Protein AF-A0A2A4YBW4-F1 (afdb_monomer)

Sequence (424 aa):
MNLSSEDSLRLNVLLKQELLAVRIDESKMTVLALTTKGEACVVLNPNCRDEAYLKQVRELFSTHVIGSPGGYPVYLKRWTRMGQARENDSLLSLLKLGEPEAVVAVVHTPDLTPELASLAWWAMPEAESARCMLASPEVVVSEIGRELAAFLIEYLPFETEPVAIFDTVRLVLQPGLVSEVVRQKLWQRAARKGSIYVGFLQAIPDGLPELVAAHSKHEAVTAVLSGLLGSDGQNDLQQGLLQDFRQDFRQDNALARLLCRVTSPSGQTFLKTVTNAMEKLADESAAVALFDVIGNYFHVASPVGHPGAIQAGRNSETAVTFSQVYVETLAKKSLLTVDQSPSELAQVLGLLVQQTPYSKTPETSEVINLDLQAMLKACVALSFASESLLDSFFAHSDAVGPLMRRKMKPWIEPMLAQINVLQS

Radius of gyration: 28.49 Å; Cα contacts (8 Å, |Δi|>4): 562; chains: 1; bounding box: 66×59×84 Å

Foldseek 3Di:
DAFDPVVVVVLVVVLVFAFQAWAAPLVQCKIWTQGPVGIDIDRGDDPDDSVVNVQNSLQVQQCSLVVDDPGPDVVVVVCVVVVPDPDVSVLSSLRSRNDLVSLVVQLQDQPRALSSLVSSCVRPVDLVSLLSNLVHPNNCVDPNVLVSLVVLLVCLVVDDDLVSNLSSLLSCLPPPNDDPVSLVVLLVCCLVALSSLLSCLNRPLLNHPDFDAFAPCLVVLCVLLVQQAPPVNPPVVDDDDDDDDDPDPNHHQVVSVLLNSCRHRSNLVSLVSLVSSLLWFFFLVSQQSSLVSLLVSLQLLEPPPDPQRLVLLQALVSLLVCLLCVLVVLLVVLVPDDDDDDRSSNVSSVSLVVVQDPDPDNPVSPVVSVLVSLLSSLSSSSNSRHSNNCCVVVVPDRDGTPVSSVSCCRRVVSNNVSSVSSRD

Secondary structure (DSSP, 8-state):
----HHHHHHHHHHTTS-EEEEEEETTTTEEEEEETTEEEEEE---SS-HHHHHHHHHHHHHHHHH--TT-SSHHHHHHHHH-----HHHHHHHHTS--HHHHHHHHT-TT--HHHHHHHHHH---HHHHHHHTTS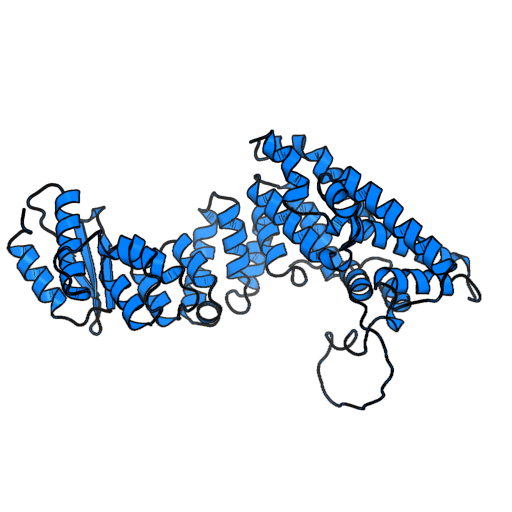HHHHTSHHHHHHHHHHHHHTTT---HHHHHHHHHHHTSTTTS-HHHHHHHHHHHTT-HHHHHHHHHH-TTS-SSPPPPPTTHHHHHHHHGGGS-TTTTGGGS---------------HHHHHHHHHHSHHHHHHHHHHHHHHTT--SHHHHHHHHHHHHHHHGGG--TT-TTHHHHTT-HHHHHHHHHHHHHHHHHHHTT---S---HHHHHHHHHHHTSSSSS-HHHHHHHHHHHHHHHHHHHHHTT-SHHHHHHHHTT----HHHHHHHSHHHHHHHHHHHHHHH-

Solvent-accessible surface area (backbone atoms only — not comparable to full-atom values): 23155 Å² total; per-residue (Å²): 138,76,75,33,75,68,48,50,51,53,52,54,59,55,69,73,49,65,74,57,24,25,27,59,43,74,91,74,38,29,42,37,33,38,33,90,90,46,81,44,80,44,79,59,66,72,84,59,60,61,72,68,42,52,50,52,54,36,29,51,34,34,32,70,73,70,67,46,95,72,38,68,68,57,55,66,62,44,50,79,70,60,75,70,64,96,43,69,72,55,50,46,51,35,32,44,31,43,42,69,71,38,37,54,56,44,46,68,38,88,86,44,45,46,70,58,48,47,46,40,39,72,49,49,83,41,70,68,51,40,54,45,36,48,70,25,71,59,16,38,77,34,71,58,25,33,51,40,33,51,50,47,62,71,46,50,84,76,58,80,53,52,59,62,45,16,51,47,43,26,53,35,60,41,82,86,37,57,54,70,70,55,53,53,55,54,54,67,49,23,85,82,38,22,34,42,41,43,7,43,50,68,54,34,46,69,68,57,80,83,70,36,74,49,36,96,56,30,69,60,53,42,60,74,38,48,78,34,44,20,93,67,73,72,49,86,82,58,87,84,89,83,88,78,97,68,95,68,92,51,55,66,31,64,46,52,50,48,56,45,43,43,21,29,29,38,28,35,30,36,52,53,44,50,54,57,23,67,80,34,43,53,38,65,65,42,44,34,56,42,26,36,45,46,7,64,74,26,42,77,46,41,65,81,91,44,84,65,44,70,66,16,28,45,34,36,60,45,18,45,54,46,20,50,55,52,52,52,52,44,49,57,44,52,74,74,61,92,77,74,90,63,54,57,66,45,49,56,44,37,52,52,57,72,59,68,74,94,60,98,58,62,71,64,52,54,53,52,44,55,50,52,52,51,40,50,27,25,38,30,24,41,22,39,32,29,50,62,30,44,43,74,55,57,77,76,47,88,59,47,32,75,62,26,53,65,69,42,39,74,49,48,51,52,50,50,53,32,50,47,58,59,69,108

Mean predicted aligned error: 8.32 Å

pLDDT: mean 86.8, std 16.56, range [31.89, 98.69]

Structure (mmCIF, N/CA/C/O backbone):
data_AF-A0A2A4YBW4-F1
#
_entry.id   AF-A0A2A4YBW4-F1
#
loop_
_atom_site.group_PDB
_atom_site.id
_atom_site.type_symbol
_atom_site.label_atom_id
_atom_site.label_alt_id
_atom_site.label_comp_id
_atom_site.label_asym_id
_atom_site.label_entity_id
_atom_site.label_seq_id
_atom_site.pdbx_PDB_ins_code
_atom_site.Cartn_x
_atom_site.Cartn_y
_atom_site.Cartn_z
_atom_site.occupancy
_atom_site.B_iso_or_equiv
_atom_site.auth_seq_id
_atom_site.auth_comp_id
_atom_site.auth_asym_id
_atom_site.auth_atom_id
_atom_site.pdbx_PDB_model_num
ATOM 1 N N . MET A 1 1 ? -15.850 16.151 41.720 1.00 59.31 1 MET A N 1
ATOM 2 C CA . MET A 1 1 ? -17.249 15.681 41.836 1.00 59.31 1 MET A CA 1
ATOM 3 C C . MET A 1 1 ? -17.211 14.172 41.715 1.00 59.31 1 MET A C 1
ATOM 5 O O . MET A 1 1 ? -16.222 13.684 41.187 1.00 59.31 1 MET A O 1
ATOM 9 N N . ASN A 1 2 ? -18.202 13.469 42.255 1.00 82.19 2 ASN A N 1
ATOM 10 C CA . ASN A 1 2 ? -18.274 12.011 42.177 1.00 82.19 2 ASN A CA 1
ATOM 11 C C . ASN A 1 2 ? -19.360 11.616 41.172 1.00 82.19 2 ASN A C 1
ATOM 13 O O . ASN A 1 2 ? -20.336 12.357 41.008 1.00 82.19 2 ASN A O 1
ATOM 17 N N . LEU A 1 3 ? -19.212 10.432 40.575 1.00 92.31 3 LEU A N 1
ATOM 18 C CA . LEU A 1 3 ? -20.250 9.788 39.769 1.00 92.31 3 LEU A CA 1
ATOM 19 C C . LEU A 1 3 ? -21.581 9.726 40.538 1.00 92.31 3 LEU A C 1
ATOM 21 O O . LEU A 1 3 ? -21.593 9.732 41.776 1.00 92.31 3 LEU A O 1
ATOM 25 N N . SER A 1 4 ? -22.704 9.662 39.818 1.00 94.44 4 SER A N 1
ATOM 26 C CA . SER A 1 4 ? -24.010 9.454 40.450 1.00 94.44 4 SER A CA 1
ATOM 27 C C . SER A 1 4 ? -23.998 8.145 41.254 1.00 94.44 4 SER A C 1
ATOM 29 O O . SER A 1 4 ? -23.255 7.212 40.945 1.00 94.44 4 SER A O 1
ATOM 31 N N . SER A 1 5 ? -24.781 8.065 42.333 1.00 93.00 5 SER A N 1
ATOM 32 C CA . SER A 1 5 ? -24.801 6.867 43.187 1.00 93.00 5 SER A CA 1
ATOM 33 C C . SER A 1 5 ? -25.240 5.616 42.419 1.00 93.00 5 SER A C 1
ATOM 35 O O . SER A 1 5 ? -24.693 4.537 42.644 1.00 93.00 5 SER A O 1
ATOM 37 N N . GLU A 1 6 ? -26.188 5.775 41.494 1.00 94.19 6 GLU A N 1
ATOM 38 C CA . GLU A 1 6 ? -26.672 4.715 40.610 1.00 94.19 6 GLU A CA 1
ATOM 39 C C . GLU A 1 6 ? -25.575 4.223 39.659 1.00 94.19 6 GLU A C 1
ATOM 41 O O . GLU A 1 6 ? -25.294 3.022 39.618 1.00 94.19 6 GLU A O 1
ATOM 46 N N . ASP A 1 7 ? -24.906 5.132 38.944 1.00 96.50 7 ASP A N 1
ATOM 47 C CA . ASP A 1 7 ? -23.854 4.751 37.998 1.00 96.50 7 ASP A CA 1
ATOM 48 C C . ASP A 1 7 ? -22.630 4.197 38.718 1.00 96.50 7 ASP A C 1
ATOM 50 O O . ASP A 1 7 ? -22.043 3.221 38.263 1.00 96.50 7 ASP A O 1
ATOM 54 N N . SER A 1 8 ? -22.267 4.762 39.873 1.00 94.94 8 SER A N 1
ATOM 55 C CA . SER A 1 8 ? -21.184 4.239 40.706 1.00 94.94 8 SER A CA 1
ATOM 56 C C . SER A 1 8 ? -21.447 2.780 41.084 1.00 94.94 8 SER A C 1
ATOM 58 O O . SER A 1 8 ? -20.565 1.938 40.918 1.00 94.94 8 SER A O 1
ATOM 60 N N . LEU A 1 9 ? -22.666 2.437 41.516 1.00 95.75 9 LEU A N 1
ATOM 61 C CA . LEU A 1 9 ? -23.030 1.049 41.804 1.00 95.75 9 LEU A CA 1
ATOM 62 C C . LEU A 1 9 ? -22.945 0.174 40.545 1.00 95.75 9 LEU A C 1
ATOM 64 O O . LEU A 1 9 ? -22.300 -0.873 40.573 1.00 95.75 9 LEU A O 1
ATOM 68 N N . ARG A 1 10 ? -23.563 0.602 39.438 1.00 97.00 10 ARG A N 1
ATOM 69 C CA . ARG A 1 10 ? -23.613 -0.167 38.184 1.00 97.00 10 ARG A CA 1
ATOM 70 C C . ARG A 1 10 ? -22.234 -0.418 37.583 1.00 97.00 10 ARG A C 1
ATOM 72 O O . ARG A 1 10 ? -21.931 -1.551 37.216 1.00 97.00 10 ARG A O 1
ATOM 79 N N . LEU A 1 11 ? -21.389 0.607 37.521 1.00 96.69 11 LEU A N 1
ATOM 80 C CA . LEU A 1 11 ? -20.030 0.503 36.997 1.00 96.69 11 LEU A CA 1
ATOM 81 C C . LEU A 1 11 ? -19.150 -0.354 37.911 1.00 96.69 11 LEU A C 1
ATOM 83 O O . LEU A 1 11 ? -18.405 -1.189 37.415 1.00 96.69 11 LEU A O 1
ATOM 87 N N . ASN A 1 12 ? -19.275 -0.249 39.238 1.00 94.81 12 ASN A N 1
ATOM 88 C CA . ASN A 1 12 ? -18.542 -1.143 40.140 1.00 94.81 12 ASN A CA 1
ATOM 89 C C . ASN A 1 12 ? -18.996 -2.606 40.019 1.00 94.81 12 ASN A C 1
ATOM 91 O O . ASN A 1 12 ? -18.163 -3.504 40.113 1.00 94.81 12 ASN A O 1
ATOM 95 N N . VAL A 1 13 ? -20.287 -2.863 39.782 1.00 95.19 13 VAL A N 1
ATOM 96 C CA . VAL A 1 13 ? -20.788 -4.214 39.473 1.00 95.19 13 VAL A CA 1
ATOM 97 C C . VAL A 1 13 ? -20.211 -4.715 38.148 1.00 95.19 13 VAL A C 1
ATOM 99 O O . VAL A 1 13 ? -19.793 -5.869 38.066 1.00 95.19 13 VAL A O 1
ATOM 102 N N . LEU A 1 14 ? -20.135 -3.855 37.130 1.00 95.31 14 LEU A N 1
ATOM 103 C CA . LEU A 1 14 ? -19.506 -4.182 35.853 1.00 95.31 14 LEU A CA 1
ATOM 104 C C . LEU A 1 14 ? -18.021 -4.544 36.021 1.00 95.31 14 LEU A C 1
ATOM 106 O O . LEU A 1 14 ? -17.589 -5.578 35.526 1.00 95.31 14 LEU A O 1
ATOM 110 N N . LEU A 1 15 ? -17.269 -3.757 36.792 1.00 94.00 15 LEU A N 1
ATOM 111 C CA . LEU A 1 15 ? -15.842 -3.971 37.077 1.00 94.00 15 LEU A CA 1
ATOM 112 C C . LEU A 1 15 ? -15.554 -5.235 37.910 1.00 94.00 15 LEU A C 1
ATOM 114 O O . LEU A 1 15 ? -14.402 -5.622 38.067 1.00 94.00 15 LEU A O 1
ATOM 118 N N . LYS A 1 16 ? -16.570 -5.898 38.477 1.00 93.00 16 LYS A N 1
ATOM 119 C CA . LYS A 1 16 ? -16.396 -7.221 39.109 1.00 93.00 16 LYS A CA 1
ATOM 120 C C . LYS A 1 16 ? -16.389 -8.370 38.104 1.00 93.00 16 LYS A C 1
ATOM 122 O O . LYS A 1 16 ? -16.084 -9.496 38.491 1.00 93.00 16 LYS A O 1
ATOM 127 N N . GLN A 1 17 ? -16.751 -8.105 36.854 1.00 92.88 17 GLN A N 1
ATOM 128 C CA . GLN A 1 17 ? -16.683 -9.077 35.772 1.00 92.88 17 GLN A CA 1
ATOM 129 C C . GLN A 1 17 ? -15.279 -9.105 35.161 1.00 92.88 17 GLN A C 1
ATOM 131 O O . GLN A 1 17 ? -14.482 -8.186 35.334 1.00 92.88 17 GLN A O 1
ATOM 136 N N . GLU A 1 18 ? -14.982 -10.166 34.418 1.00 92.75 18 GLU A N 1
ATOM 137 C CA . GLU A 1 18 ? -13.740 -10.273 33.660 1.00 92.75 18 GLU A CA 1
ATOM 138 C C . GLU A 1 18 ? -13.866 -9.487 32.349 1.00 92.75 18 GLU A C 1
ATOM 140 O O . GLU A 1 18 ? -14.474 -9.949 31.380 1.00 92.75 18 GLU A O 1
ATOM 145 N N . LEU A 1 19 ? -13.337 -8.261 32.353 1.00 94.81 19 LEU A N 1
ATOM 146 C CA . LEU A 1 19 ? -13.377 -7.360 31.203 1.00 94.81 19 LEU A CA 1
ATOM 147 C C . LEU A 1 19 ? -12.316 -7.735 30.164 1.00 94.81 19 LEU A C 1
ATOM 149 O O . LEU A 1 19 ? -11.146 -7.936 30.508 1.00 94.81 19 LEU A O 1
ATOM 153 N N . LEU A 1 20 ? -12.725 -7.747 28.897 1.00 95.88 20 LEU A N 1
ATOM 154 C CA . LEU A 1 20 ? -11.863 -7.929 27.729 1.00 95.88 20 LEU A CA 1
ATOM 155 C C . LEU A 1 20 ? -11.579 -6.588 27.041 1.00 95.88 20 LEU A C 1
ATOM 157 O O . LEU A 1 20 ? -10.421 -6.267 26.801 1.00 95.88 20 LEU A O 1
ATOM 161 N N . ALA A 1 21 ? -12.618 -5.787 26.793 1.00 96.75 21 ALA A N 1
ATOM 162 C CA . ALA A 1 21 ? -12.512 -4.453 26.203 1.00 96.75 21 ALA A CA 1
ATOM 163 C C . ALA A 1 21 ? -13.660 -3.549 26.677 1.00 96.75 21 ALA A C 1
ATOM 165 O O . ALA A 1 21 ? -14.724 -4.033 27.067 1.00 96.75 21 ALA A O 1
ATOM 166 N N . VAL A 1 22 ? -13.452 -2.233 26.644 1.00 97.00 22 VAL A N 1
ATOM 167 C CA . VAL A 1 22 ? -14.442 -1.221 27.032 1.00 97.00 22 VAL A CA 1
ATOM 168 C C . VAL A 1 22 ? -14.518 -0.146 25.955 1.00 97.00 22 VAL A C 1
ATOM 170 O O . VAL A 1 22 ? -13.496 0.355 25.493 1.00 97.00 22 VAL A O 1
ATOM 173 N N . ARG A 1 23 ? -15.742 0.240 25.595 1.00 95.44 23 ARG A N 1
ATOM 174 C CA . ARG A 1 23 ? -16.061 1.324 24.666 1.00 95.44 23 ARG A CA 1
ATOM 175 C C . ARG A 1 23 ? -17.030 2.289 25.338 1.00 95.44 23 ARG A C 1
ATOM 177 O O . ARG A 1 23 ? -17.993 1.863 25.972 1.00 95.44 23 ARG A O 1
ATOM 184 N N . ILE A 1 24 ? -16.809 3.587 25.167 1.00 96.06 24 ILE A N 1
ATOM 185 C CA . ILE A 1 24 ? -17.708 4.625 25.678 1.00 96.06 24 ILE A CA 1
ATOM 186 C C . ILE A 1 24 ? -18.291 5.387 24.487 1.00 96.06 24 ILE A C 1
ATOM 188 O O . ILE A 1 24 ? -17.562 6.026 23.736 1.00 96.06 24 ILE A O 1
ATOM 192 N N . ASP A 1 25 ? -19.608 5.302 24.301 1.00 95.31 25 ASP A N 1
ATOM 193 C CA . ASP A 1 25 ? -20.344 6.152 23.364 1.00 95.31 25 ASP A CA 1
ATOM 194 C C . ASP A 1 25 ? -20.662 7.465 24.089 1.00 95.31 25 ASP A C 1
ATOM 196 O O . ASP A 1 25 ? -21.607 7.541 24.878 1.00 95.31 25 ASP A O 1
ATOM 200 N N . GLU A 1 26 ? -19.823 8.480 23.869 1.00 94.75 26 GLU A N 1
ATOM 201 C CA . GLU A 1 26 ? -19.955 9.784 24.529 1.00 94.75 26 GLU A CA 1
ATOM 202 C C . GLU A 1 26 ? -21.263 10.487 24.163 1.00 94.75 26 GLU A C 1
ATOM 204 O O . GLU A 1 26 ? -21.893 11.105 25.015 1.00 94.75 26 GLU A O 1
ATOM 209 N N . SER A 1 27 ? -21.713 10.349 22.912 1.00 94.25 27 SER A N 1
ATOM 210 C CA . SER A 1 27 ? -22.937 11.002 22.434 1.00 94.25 27 SER A CA 1
ATOM 211 C C . SER A 1 27 ? -24.187 10.401 23.070 1.00 94.25 27 SER A C 1
ATOM 213 O O . SER A 1 27 ? -25.142 11.116 23.365 1.00 94.25 27 SER A O 1
ATOM 215 N N . LYS A 1 28 ? -24.193 9.082 23.292 1.00 95.69 28 LYS A N 1
ATOM 216 C CA . LYS A 1 28 ? -25.296 8.382 23.966 1.00 95.69 28 LYS A CA 1
ATOM 217 C C . LYS A 1 28 ? -25.096 8.242 25.470 1.00 95.69 28 LYS A C 1
ATOM 219 O O . LYS A 1 28 ? -25.919 7.593 26.112 1.00 95.69 28 LYS A O 1
ATOM 224 N N . MET A 1 29 ? -24.006 8.778 26.022 1.00 96.69 29 MET A N 1
ATOM 225 C CA . MET A 1 29 ? -23.625 8.613 27.425 1.00 96.69 29 MET A CA 1
ATOM 226 C C . MET A 1 29 ? -23.743 7.150 27.875 1.00 96.69 29 MET A C 1
ATOM 228 O O . MET A 1 29 ? -24.407 6.830 28.856 1.00 96.69 29 MET A O 1
ATOM 232 N N . THR A 1 30 ? -23.152 6.232 27.110 1.00 97.62 30 THR A N 1
ATOM 233 C CA . THR A 1 30 ? -23.297 4.787 27.335 1.00 97.62 30 THR A CA 1
ATOM 234 C C . THR A 1 30 ? -21.936 4.107 27.399 1.00 97.62 30 THR A C 1
ATOM 236 O O . THR A 1 30 ? -21.101 4.283 26.515 1.00 97.62 30 THR A O 1
ATOM 239 N N . VAL A 1 31 ? -21.727 3.290 28.431 1.00 97.81 31 VAL A N 1
ATOM 240 C CA . VAL A 1 31 ? -20.565 2.408 28.564 1.00 97.81 31 VAL A CA 1
ATOM 241 C C . VAL A 1 31 ? -20.944 1.016 28.081 1.00 97.81 31 VAL A C 1
ATOM 243 O O . VAL A 1 31 ? -21.876 0.401 28.599 1.00 97.81 31 VAL A O 1
ATOM 246 N N . LEU A 1 32 ? -20.191 0.516 27.111 1.00 97.62 32 LEU A N 1
ATOM 247 C CA . LEU A 1 32 ? -20.256 -0.847 26.609 1.00 97.62 32 LEU A CA 1
ATOM 248 C C . LEU A 1 32 ? -18.996 -1.581 27.058 1.00 97.62 32 LEU A C 1
ATOM 250 O O . LEU A 1 32 ? -17.888 -1.054 26.961 1.00 97.62 32 LEU A O 1
ATOM 254 N N . ALA A 1 33 ? -19.154 -2.807 27.531 1.00 97.38 33 ALA A N 1
ATOM 255 C CA . ALA A 1 33 ? -18.039 -3.637 27.951 1.00 97.38 33 ALA A CA 1
ATOM 256 C C . ALA A 1 33 ? -18.192 -5.050 27.406 1.00 97.38 33 ALA A C 1
ATOM 258 O O . ALA A 1 33 ? -19.220 -5.699 27.607 1.00 97.38 33 ALA A O 1
ATOM 259 N N . LEU A 1 34 ? -17.142 -5.529 26.753 1.00 97.69 34 LEU A N 1
ATOM 260 C CA . LEU A 1 34 ? -17.035 -6.907 26.321 1.00 97.69 34 LEU A CA 1
ATOM 261 C C . LEU A 1 34 ? -16.437 -7.727 27.461 1.00 97.69 34 LEU A C 1
ATOM 263 O O . LEU A 1 34 ? -15.373 -7.396 27.990 1.00 97.69 34 LEU A O 1
ATOM 267 N N . THR A 1 35 ? -17.127 -8.793 27.848 1.00 95.81 35 THR A N 1
ATOM 268 C CA . THR A 1 35 ? -16.707 -9.708 28.915 1.00 95.81 35 THR A CA 1
ATOM 269 C C . THR A 1 35 ? -16.639 -11.135 28.390 1.00 95.81 35 THR A C 1
ATOM 271 O O . THR A 1 35 ? -17.194 -11.445 27.335 1.00 95.81 35 THR A O 1
ATOM 274 N N . THR A 1 36 ? -16.050 -12.047 29.164 1.00 93.62 36 THR A N 1
ATOM 275 C CA . THR A 1 36 ? -16.058 -13.486 28.837 1.00 93.62 36 THR A CA 1
ATOM 276 C C . THR A 1 36 ? -17.463 -14.106 28.785 1.00 93.62 36 THR A C 1
ATOM 278 O O . THR A 1 36 ? -17.629 -15.205 28.261 1.00 93.62 36 THR A O 1
ATOM 281 N N . LYS A 1 37 ? -18.493 -13.409 29.290 1.00 92.56 37 LYS A N 1
ATOM 282 C CA . LYS A 1 37 ? -19.901 -13.845 29.281 1.00 92.56 37 LYS A CA 1
ATOM 283 C C . LYS A 1 37 ? -20.760 -13.145 28.221 1.00 92.56 37 LYS A C 1
ATOM 285 O O . LYS A 1 37 ? -21.954 -13.427 28.147 1.00 92.56 37 LYS A O 1
ATOM 290 N N . GLY A 1 38 ? -20.177 -12.246 27.429 1.00 93.81 38 GLY A N 1
ATOM 291 C CA . GLY A 1 38 ? -20.876 -11.429 26.436 1.00 93.81 38 GLY A CA 1
ATOM 292 C C . GLY A 1 38 ? -20.797 -9.931 26.728 1.00 93.81 38 GLY A C 1
ATOM 293 O O . GLY A 1 38 ? -19.994 -9.476 27.548 1.00 93.81 38 GLY A O 1
ATOM 294 N N . GLU A 1 39 ? -21.627 -9.161 26.033 1.00 96.12 39 GLU A N 1
ATOM 295 C CA . GLU A 1 39 ? -21.655 -7.703 26.137 1.00 96.12 39 GLU A CA 1
ATOM 296 C C . GLU A 1 39 ? -22.505 -7.225 27.318 1.00 96.12 39 GLU A C 1
ATOM 298 O O . GLU A 1 39 ? -23.635 -7.669 27.531 1.00 96.12 39 GLU A O 1
ATOM 303 N N . ALA A 1 40 ? -21.963 -6.270 28.067 1.00 96.31 40 ALA A N 1
ATOM 304 C CA . ALA A 1 40 ? -22.660 -5.539 29.110 1.00 96.31 40 ALA A CA 1
ATOM 305 C C . ALA A 1 40 ? -22.791 -4.061 28.722 1.00 96.31 40 ALA A C 1
ATOM 307 O O . ALA A 1 40 ? -21.895 -3.480 28.110 1.00 96.31 40 ALA A O 1
ATOM 308 N N . CYS A 1 41 ? -23.908 -3.445 29.109 1.00 96.75 41 CYS A N 1
ATOM 309 C CA . CYS A 1 41 ? -24.239 -2.065 28.774 1.00 96.75 41 CYS A CA 1
ATOM 310 C C . CYS A 1 41 ? -24.694 -1.304 30.023 1.00 96.75 41 CYS A C 1
ATOM 312 O O . CYS A 1 41 ? -25.525 -1.794 30.793 1.00 96.75 41 CYS A O 1
ATOM 314 N N . VAL A 1 42 ? -24.157 -0.101 30.216 1.00 97.50 42 VAL A N 1
ATOM 315 C CA . VAL A 1 42 ? -24.538 0.829 31.282 1.00 97.50 42 VAL A CA 1
ATOM 316 C C . VAL A 1 42 ? -24.817 2.193 30.660 1.00 97.50 42 VAL A C 1
ATOM 318 O O . VAL A 1 42 ? -23.898 2.882 30.221 1.00 97.50 42 VAL A O 1
ATOM 321 N N . VAL A 1 43 ? -26.088 2.593 30.644 1.00 97.75 43 VAL A N 1
ATOM 322 C CA . VAL A 1 43 ? -26.488 3.967 30.310 1.00 97.75 43 VAL A CA 1
ATOM 323 C C . VAL A 1 43 ? -26.193 4.856 31.516 1.00 97.75 43 VAL A C 1
ATOM 325 O O . VAL A 1 43 ? -26.633 4.550 32.628 1.00 97.75 43 VAL A O 1
ATOM 328 N N . LEU A 1 44 ? -25.422 5.916 31.293 1.00 97.50 44 LEU A N 1
ATOM 329 C CA . LEU A 1 44 ? -24.959 6.839 32.320 1.00 97.50 44 LEU A CA 1
ATOM 330 C C . LEU A 1 44 ? -26.004 7.925 32.601 1.00 97.50 44 LEU A C 1
ATOM 332 O O . LEU A 1 44 ? -26.671 8.432 31.702 1.00 97.50 44 LEU A O 1
ATOM 336 N N . ASN A 1 45 ? -26.078 8.325 33.864 1.00 96.19 45 ASN A N 1
ATOM 337 C CA . ASN A 1 45 ? -26.936 9.370 34.404 1.00 96.19 45 ASN A CA 1
ATOM 338 C C . ASN A 1 45 ? -26.044 10.488 34.973 1.00 96.19 45 ASN A C 1
ATOM 340 O O . ASN A 1 45 ? -25.803 10.528 36.189 1.00 96.19 45 ASN A O 1
ATOM 344 N N . PRO A 1 46 ? -25.502 11.373 34.110 1.00 95.19 46 PRO A N 1
ATOM 345 C CA . PRO A 1 46 ? -24.572 12.411 34.531 1.00 95.19 46 PRO A CA 1
ATOM 346 C C . PRO A 1 46 ? -25.227 13.376 35.524 1.00 95.19 46 PRO A C 1
ATOM 348 O O . PRO A 1 46 ? -26.334 13.870 35.323 1.00 95.19 46 PRO A O 1
ATOM 351 N N . ASN A 1 47 ? -24.514 13.674 36.608 1.00 94.31 47 ASN A N 1
ATOM 352 C CA . ASN A 1 47 ? -24.911 14.665 37.617 1.00 94.31 47 ASN A CA 1
ATOM 353 C C . ASN A 1 47 ? -24.138 15.992 37.476 1.00 94.31 47 ASN A C 1
ATOM 355 O O . ASN A 1 47 ? -24.250 16.882 38.322 1.00 94.31 47 ASN A O 1
ATOM 359 N N . CYS A 1 48 ? -23.323 16.111 36.427 1.00 93.25 48 CYS A N 1
ATOM 360 C CA . CYS A 1 48 ? -22.538 17.285 36.076 1.00 93.25 48 CYS A CA 1
ATOM 361 C C . CYS A 1 48 ? -22.388 17.369 34.547 1.00 93.25 48 CYS A C 1
ATOM 363 O O . CYS A 1 48 ? -23.082 16.667 33.821 1.00 93.25 48 CYS A O 1
ATOM 365 N N . ARG A 1 49 ? -21.514 18.253 34.045 1.00 94.88 49 ARG A N 1
ATOM 366 C CA . ARG A 1 49 ? -21.247 18.359 32.601 1.00 94.88 49 ARG A CA 1
ATOM 367 C C . ARG A 1 49 ? -20.670 17.049 32.061 1.00 94.88 49 ARG A C 1
ATOM 369 O O . ARG A 1 49 ? -19.736 16.525 32.666 1.00 94.88 49 ARG A O 1
ATOM 376 N N . ASP A 1 50 ? -21.153 16.613 30.902 1.00 95.06 50 ASP A N 1
ATOM 377 C CA . ASP A 1 50 ? -20.815 15.326 30.280 1.00 95.06 50 ASP A CA 1
ATOM 378 C C . ASP A 1 50 ? -19.307 15.078 30.191 1.00 95.06 50 ASP A C 1
ATOM 380 O O . ASP A 1 50 ? -18.832 14.054 30.665 1.00 95.06 50 ASP A O 1
ATOM 384 N N . GLU A 1 51 ? -18.525 16.049 29.716 1.00 92.19 51 GLU A N 1
ATOM 385 C CA . GLU A 1 51 ? -17.059 15.940 29.629 1.00 92.19 51 GLU A CA 1
ATOM 386 C C . GLU A 1 51 ? -16.409 15.638 30.995 1.00 92.19 51 GLU A C 1
ATOM 388 O O . GLU A 1 51 ? -15.577 14.738 31.134 1.00 92.19 51 GLU A O 1
ATOM 393 N N . ALA A 1 52 ? -16.827 16.357 32.041 1.00 92.00 52 ALA A N 1
ATOM 394 C CA . ALA A 1 52 ? -16.326 16.147 33.396 1.00 92.00 52 ALA A CA 1
ATOM 395 C C . ALA A 1 52 ? -16.813 14.818 33.991 1.00 92.00 52 ALA A C 1
ATOM 397 O O . ALA A 1 52 ? -16.141 14.255 34.858 1.00 92.00 52 ALA A O 1
ATOM 398 N N . TYR A 1 53 ? -17.975 14.334 33.553 1.00 95.25 53 TYR A N 1
ATOM 399 C CA . TYR A 1 53 ? -18.540 13.059 33.972 1.00 95.25 53 TYR A CA 1
ATOM 400 C C . TYR A 1 53 ? -17.811 11.882 33.320 1.00 95.25 53 TYR A C 1
ATOM 402 O O . TYR A 1 53 ? -17.323 10.995 34.016 1.00 95.25 53 TYR A O 1
ATOM 410 N N . LEU A 1 54 ? -17.643 11.917 31.998 1.00 93.94 54 LEU A N 1
ATOM 411 C CA . LEU A 1 54 ? -16.910 10.921 31.219 1.00 93.94 54 LEU A CA 1
ATOM 412 C C . LEU A 1 54 ? -15.461 10.802 31.692 1.00 93.94 54 LEU A C 1
ATOM 414 O O . LEU A 1 54 ? -14.956 9.692 31.841 1.00 93.94 54 LEU A O 1
ATOM 418 N N . LYS A 1 55 ? -14.816 11.924 32.036 1.00 90.69 55 LYS A N 1
ATOM 419 C CA . LYS A 1 55 ? -13.486 11.904 32.656 1.00 90.69 55 LYS A CA 1
ATOM 420 C C . LYS A 1 55 ? -13.458 11.093 33.959 1.00 90.69 55 LYS A C 1
ATOM 422 O O . LYS A 1 55 ? -12.539 10.310 34.163 1.00 90.69 55 LYS A O 1
ATOM 427 N N . GLN A 1 56 ? -14.466 11.229 34.821 1.00 91.31 56 GLN A N 1
ATOM 428 C CA . GLN A 1 56 ? -14.547 10.447 36.063 1.00 91.31 56 GLN A CA 1
ATOM 429 C C . GLN A 1 56 ? -14.808 8.959 35.795 1.00 91.31 56 GLN A C 1
ATOM 431 O O . GLN A 1 56 ? -14.267 8.105 36.496 1.00 91.31 56 GLN A O 1
ATOM 436 N N . VAL A 1 57 ? -15.616 8.635 34.780 1.00 94.06 57 VAL A N 1
ATOM 437 C CA . VAL A 1 57 ? -15.846 7.243 34.355 1.00 94.06 57 VAL A CA 1
ATOM 438 C C . VAL A 1 57 ? -14.529 6.612 33.896 1.00 94.06 57 VAL A C 1
ATOM 440 O O . VAL A 1 57 ? -14.168 5.526 34.342 1.00 94.06 57 VAL A O 1
ATOM 443 N N . ARG A 1 58 ? -13.764 7.322 33.073 1.00 90.94 58 ARG A N 1
ATOM 444 C CA . ARG A 1 58 ? -12.438 6.910 32.600 1.00 90.94 58 ARG A CA 1
ATOM 445 C C . ARG A 1 58 ? -11.415 6.753 33.722 1.00 90.94 58 ARG A C 1
ATOM 447 O O . ARG A 1 58 ? -10.691 5.760 33.778 1.00 90.94 58 ARG A O 1
ATOM 454 N N . GLU A 1 59 ? -11.391 7.689 34.670 1.00 88.88 59 GLU A N 1
ATOM 455 C CA . GLU A 1 59 ? -10.566 7.604 35.881 1.00 88.88 59 GLU A CA 1
ATOM 456 C C . GLU A 1 59 ? -10.908 6.357 36.716 1.00 88.88 59 GLU A C 1
ATOM 458 O O . GLU A 1 59 ? -9.998 5.694 37.227 1.00 88.88 59 GLU A O 1
ATOM 463 N N . LEU A 1 60 ? -12.192 5.990 36.812 1.00 91.44 60 LEU A N 1
ATOM 464 C CA . LEU A 1 60 ? -12.639 4.762 37.473 1.00 91.44 60 LEU A CA 1
ATOM 465 C C . LEU A 1 60 ? -12.086 3.507 36.771 1.00 91.44 60 LEU A C 1
ATOM 467 O O . LEU A 1 60 ? -11.482 2.666 37.443 1.00 91.44 60 LEU A O 1
ATOM 471 N N . PHE A 1 61 ? -12.229 3.394 35.443 1.00 91.19 61 PHE A N 1
ATOM 472 C CA . PHE A 1 61 ? -11.672 2.267 34.676 1.00 91.19 61 PHE A CA 1
ATOM 473 C C . PHE A 1 61 ? -10.146 2.201 34.795 1.00 91.19 61 PHE A C 1
ATOM 475 O O . PHE A 1 61 ? -9.592 1.149 35.111 1.00 91.19 61 PHE A O 1
ATOM 482 N N . SER A 1 62 ? -9.461 3.335 34.638 1.00 86.12 62 SER A N 1
ATOM 483 C CA . SER A 1 62 ? -8.004 3.421 34.764 1.00 86.12 62 SER A CA 1
ATOM 484 C C . SER A 1 62 ? -7.519 2.985 36.149 1.00 86.12 62 SER A C 1
ATOM 486 O O . SER A 1 62 ? -6.559 2.220 36.252 1.00 86.12 62 SER A O 1
ATOM 488 N N . THR A 1 63 ? -8.204 3.408 37.214 1.00 86.25 63 THR A N 1
ATOM 489 C CA . THR A 1 63 ? -7.861 3.027 38.593 1.00 86.25 63 THR A CA 1
ATOM 490 C C . THR A 1 63 ? -8.052 1.531 38.817 1.00 86.25 63 THR A C 1
ATOM 492 O O . THR A 1 63 ? -7.208 0.897 39.448 1.00 86.25 63 THR A O 1
ATOM 495 N N . HIS A 1 64 ? -9.132 0.957 38.286 1.00 87.62 64 HIS A N 1
ATOM 496 C CA . HIS A 1 64 ? -9.413 -0.468 38.419 1.00 87.62 64 HIS A CA 1
ATOM 497 C C . HIS A 1 64 ? -8.401 -1.341 37.668 1.00 87.62 64 HIS A C 1
ATOM 499 O O . HIS A 1 64 ? -7.911 -2.319 38.224 1.00 87.62 64 HIS A O 1
ATOM 505 N N . VAL A 1 65 ? -8.077 -0.983 36.424 1.00 85.12 65 VAL A N 1
ATOM 506 C CA . VAL A 1 65 ? -7.223 -1.802 35.552 1.00 85.12 65 VAL A CA 1
ATOM 507 C C . VAL A 1 65 ? -5.743 -1.686 35.927 1.00 85.12 65 VAL A C 1
ATOM 509 O O . VAL A 1 65 ? -5.032 -2.683 35.923 1.00 85.12 65 VAL A O 1
ATOM 512 N N . ILE A 1 66 ? -5.266 -0.481 36.259 1.00 75.81 66 ILE A N 1
ATOM 513 C CA . ILE A 1 66 ? -3.827 -0.202 36.429 1.00 75.81 66 ILE A CA 1
ATOM 514 C C . ILE A 1 66 ? -3.420 -0.128 37.912 1.00 75.81 66 ILE A C 1
ATOM 516 O O . ILE A 1 66 ? -2.240 -0.233 38.243 1.00 75.81 66 ILE A O 1
ATOM 520 N N . GLY A 1 67 ? -4.369 0.079 38.831 1.00 69.75 67 GLY A N 1
ATOM 521 C CA . GLY A 1 67 ? -4.100 0.120 40.274 1.00 69.75 67 GLY A CA 1
ATOM 522 C C . GLY A 1 67 ? -3.290 1.333 40.758 1.00 69.75 67 GLY A C 1
ATOM 523 O O . GLY A 1 67 ? -2.832 1.342 41.900 1.00 69.75 67 GLY A O 1
ATOM 524 N N . SER A 1 68 ? -3.090 2.365 39.925 1.00 56.19 68 SER A N 1
ATOM 525 C CA . SER A 1 68 ? -2.305 3.553 40.291 1.00 56.19 68 SER A CA 1
ATOM 526 C C . SER A 1 68 ? -3.195 4.707 40.784 1.00 56.19 68 SER A C 1
ATOM 528 O O . SER A 1 68 ? -4.040 5.190 40.025 1.00 56.19 68 SER A O 1
ATOM 530 N N . PRO A 1 69 ? -3.002 5.202 42.025 1.00 49.28 69 PRO A N 1
ATOM 531 C CA . PRO A 1 69 ? -3.699 6.386 42.516 1.00 49.28 69 PRO A CA 1
ATOM 532 C C . PRO A 1 69 ? -3.173 7.636 41.790 1.00 49.28 69 PRO A C 1
ATOM 534 O O . PRO A 1 69 ? -1.993 7.974 41.881 1.00 49.28 69 PRO A O 1
ATOM 537 N N . GLY A 1 70 ? -4.055 8.309 41.045 1.00 55.28 70 GLY A N 1
ATOM 538 C CA . GLY A 1 70 ? -3.722 9.422 40.139 1.00 55.28 70 GLY A CA 1
ATOM 539 C C . GLY A 1 70 ? -4.049 9.155 38.662 1.00 55.28 70 GLY A C 1
ATOM 540 O O . GLY A 1 70 ? -3.490 9.828 37.793 1.00 55.28 70 GLY A O 1
ATOM 541 N N . GLY A 1 71 ? -4.899 8.150 38.401 1.00 52.09 71 GLY A N 1
ATOM 542 C CA . GLY A 1 71 ? -5.366 7.714 37.085 1.00 52.09 71 GLY A CA 1
ATOM 543 C C . GLY A 1 71 ? -5.743 8.863 36.150 1.00 52.09 71 GLY A C 1
ATOM 544 O O . GLY A 1 71 ? -6.305 9.856 36.583 1.00 52.09 71 GLY A O 1
ATOM 545 N N . TYR A 1 72 ? -5.382 8.683 34.878 1.00 54.81 72 TYR A N 1
ATOM 546 C CA . TYR A 1 72 ? -5.711 9.500 33.703 1.00 54.81 72 TYR A CA 1
ATOM 547 C C . TYR A 1 72 ? -5.480 11.041 33.765 1.00 54.81 72 TYR A C 1
ATOM 549 O O . TYR A 1 72 ? -5.993 11.738 34.635 1.00 54.81 72 TYR A O 1
ATOM 557 N N . PRO A 1 73 ? -4.734 11.660 32.817 1.00 53.31 73 PRO A N 1
ATOM 558 C CA . PRO A 1 73 ? -4.039 11.097 31.650 1.00 53.31 73 PRO A CA 1
ATOM 559 C C . PRO A 1 73 ? -2.575 10.710 31.951 1.00 53.31 73 PRO A C 1
ATOM 561 O O . PRO A 1 73 ? -1.777 10.477 31.041 1.00 53.31 73 PRO A O 1
ATOM 564 N N . VAL A 1 74 ? -2.172 10.686 33.228 1.00 56.81 74 VAL A N 1
ATOM 565 C CA . VAL A 1 74 ? -0.768 10.497 33.642 1.00 56.81 74 VAL A CA 1
ATOM 566 C C . VAL A 1 74 ? -0.200 9.153 33.166 1.00 56.81 74 VAL A C 1
ATOM 568 O O . VAL A 1 74 ? 0.982 9.084 32.833 1.00 56.81 74 VAL A O 1
ATOM 571 N N . TYR A 1 75 ? -1.028 8.108 33.073 1.00 58.34 75 TYR A N 1
ATOM 572 C CA . TYR A 1 75 ? -0.597 6.783 32.624 1.00 58.34 75 TYR A CA 1
ATOM 573 C C . TYR A 1 75 ? -0.279 6.728 31.123 1.00 58.34 75 TYR A C 1
ATOM 575 O O . TYR A 1 75 ? 0.826 6.328 30.775 1.00 58.34 75 TYR A O 1
ATOM 583 N N . LEU A 1 76 ? -1.159 7.231 30.246 1.00 60.03 76 LEU A N 1
ATOM 584 C CA . LEU A 1 76 ? -0.899 7.315 28.797 1.00 60.03 76 LEU A CA 1
ATOM 585 C C . LEU A 1 76 ? 0.395 8.092 28.495 1.00 60.03 76 LEU A C 1
ATOM 587 O O . LEU A 1 76 ? 1.211 7.664 27.678 1.00 60.03 76 LEU A O 1
ATOM 591 N N . LYS A 1 77 ? 0.638 9.191 29.228 1.00 59.41 77 LYS A N 1
ATOM 592 C CA . LYS A 1 77 ? 1.871 9.997 29.122 1.00 59.41 77 LYS A CA 1
ATOM 593 C C . LYS A 1 77 ? 3.125 9.289 29.646 1.00 59.41 77 LYS A C 1
ATOM 595 O O . LYS A 1 77 ? 4.229 9.621 29.223 1.00 59.41 77 LYS A O 1
ATOM 600 N N . ARG A 1 78 ? 2.993 8.373 30.610 1.00 56.97 78 ARG A N 1
ATOM 601 C CA . ARG A 1 78 ? 4.113 7.573 31.136 1.00 56.97 78 ARG A CA 1
ATOM 602 C C . ARG A 1 78 ? 4.388 6.357 30.258 1.00 56.97 78 ARG A C 1
ATOM 604 O O . ARG A 1 78 ? 5.552 6.053 30.040 1.00 56.97 78 ARG A O 1
ATOM 611 N N . TRP A 1 79 ? 3.356 5.729 29.701 1.00 61.00 79 TRP A N 1
ATOM 612 C CA . TRP A 1 79 ? 3.467 4.613 28.762 1.00 61.00 79 TRP A CA 1
ATOM 613 C C . TRP A 1 79 ? 4.234 5.015 27.495 1.00 61.00 79 TRP A C 1
ATOM 615 O O . TRP A 1 79 ? 5.260 4.413 27.182 1.00 61.00 79 TRP A O 1
ATOM 625 N N . THR A 1 80 ? 3.844 6.133 26.869 1.00 59.03 80 THR A N 1
ATOM 626 C CA . THR A 1 80 ? 4.556 6.711 25.708 1.00 59.03 80 THR A CA 1
ATOM 627 C C . THR A 1 80 ? 6.023 7.054 25.991 1.00 59.03 80 THR A C 1
ATOM 629 O O . THR A 1 80 ? 6.826 7.094 25.066 1.00 59.03 80 THR A O 1
ATOM 632 N N . ARG A 1 81 ? 6.401 7.295 27.256 1.00 55.56 81 ARG A N 1
ATOM 633 C CA . ARG A 1 81 ? 7.776 7.643 27.660 1.00 55.56 81 ARG A CA 1
ATOM 634 C C . ARG A 1 81 ? 8.617 6.456 28.111 1.00 55.56 81 ARG A C 1
ATOM 636 O O . ARG A 1 81 ? 9.830 6.498 27.952 1.00 55.56 81 ARG A O 1
ATOM 643 N N . MET A 1 82 ? 8.007 5.455 28.741 1.00 51.81 82 MET A N 1
ATOM 644 C CA . MET A 1 82 ? 8.752 4.354 29.351 1.00 51.81 82 MET A CA 1
ATOM 645 C C . MET A 1 82 ? 9.029 3.217 28.371 1.00 51.81 82 MET A C 1
ATOM 647 O O . MET A 1 82 ? 9.918 2.424 28.652 1.00 51.81 82 MET A O 1
ATOM 651 N N . GLY A 1 83 ? 8.317 3.124 27.239 1.00 51.50 83 GLY A N 1
ATOM 652 C CA . GLY A 1 83 ? 8.532 2.045 26.264 1.00 51.50 83 GLY A CA 1
ATOM 653 C C . GLY A 1 83 ? 8.461 0.644 26.891 1.00 51.50 83 GLY A C 1
ATOM 654 O O . GLY A 1 83 ? 9.079 -0.290 26.385 1.00 51.50 83 GLY A O 1
ATOM 655 N N . GLN A 1 84 ? 7.789 0.511 28.040 1.00 51.03 84 GLN A N 1
ATOM 656 C CA . GLN A 1 84 ? 7.900 -0.658 28.901 1.00 51.03 84 GLN A CA 1
ATOM 657 C C . GLN A 1 84 ? 6.865 -1.716 28.525 1.00 51.03 84 GLN A C 1
ATOM 659 O O . GLN A 1 84 ? 5.664 -1.462 28.567 1.00 51.03 84 GLN A O 1
ATOM 664 N N . ALA A 1 85 ? 7.410 -2.893 28.207 1.00 45.69 85 ALA A N 1
ATOM 665 C CA . ALA A 1 85 ? 6.771 -4.191 28.034 1.00 45.69 85 ALA A CA 1
ATOM 666 C C . ALA A 1 85 ? 5.621 -4.218 27.014 1.00 45.69 85 ALA A C 1
ATOM 668 O O . ALA A 1 85 ? 4.448 -4.061 27.351 1.00 45.69 85 ALA A O 1
ATOM 669 N N . ARG A 1 86 ? 5.981 -4.522 25.760 1.00 53.50 86 ARG A N 1
ATOM 670 C CA . ARG A 1 86 ? 5.081 -5.043 24.712 1.00 53.50 86 ARG A CA 1
ATOM 671 C C . ARG A 1 86 ? 4.611 -6.469 25.048 1.00 53.50 86 ARG A C 1
ATOM 673 O O . ARG A 1 86 ? 4.679 -7.369 24.225 1.00 53.50 86 ARG A O 1
ATOM 680 N N . GLU A 1 87 ? 4.233 -6.704 26.297 1.00 59.22 87 GLU A N 1
ATOM 681 C CA . GLU A 1 87 ? 3.642 -7.966 26.725 1.00 59.22 87 GLU A CA 1
ATOM 682 C C . GLU A 1 87 ? 2.134 -7.886 26.469 1.00 59.22 87 GLU A C 1
ATOM 684 O O . GLU A 1 87 ? 1.507 -6.861 26.750 1.00 59.22 87 GLU A O 1
ATOM 689 N N . ASN A 1 88 ? 1.541 -8.954 25.931 1.00 58.62 88 ASN A N 1
ATOM 690 C CA . ASN A 1 88 ? 0.129 -8.975 25.530 1.00 58.62 88 ASN A CA 1
ATOM 691 C C . ASN A 1 88 ? -0.832 -8.564 26.659 1.00 58.62 88 ASN A C 1
ATOM 693 O O . ASN A 1 88 ? -1.813 -7.868 26.401 1.00 58.62 88 ASN A O 1
ATOM 697 N N . ASP A 1 89 ? -0.521 -8.902 27.914 1.00 65.06 89 ASP A N 1
ATOM 698 C CA . ASP A 1 89 ? -1.331 -8.529 29.084 1.00 65.06 89 ASP A CA 1
ATOM 699 C C . ASP A 1 89 ? -1.385 -7.005 29.313 1.00 65.06 89 ASP A C 1
ATOM 701 O O . ASP A 1 89 ? -2.402 -6.459 29.760 1.00 65.06 89 ASP A O 1
ATOM 705 N N . SER A 1 90 ? -0.314 -6.292 28.952 1.00 79.81 90 SER A N 1
ATOM 706 C CA . SER A 1 90 ? -0.235 -4.828 29.006 1.00 79.81 90 SER A CA 1
ATOM 707 C C . SER A 1 90 ? -1.118 -4.187 27.928 1.00 79.81 90 SER A C 1
ATOM 709 O O . SER A 1 90 ? -1.882 -3.263 28.213 1.00 79.81 90 SER A O 1
ATOM 711 N N . LEU A 1 91 ? -1.095 -4.727 26.704 1.00 86.38 91 LEU A N 1
ATOM 712 C CA . LEU A 1 91 ? -1.921 -4.251 25.584 1.00 86.38 91 LEU A CA 1
ATOM 713 C C . LEU A 1 91 ? -3.408 -4.526 25.814 1.00 86.38 91 LEU A C 1
ATOM 715 O O . LEU A 1 91 ? -4.245 -3.649 25.610 1.00 86.38 91 LEU A O 1
ATOM 719 N N . LEU A 1 92 ? -3.740 -5.715 26.317 1.00 89.69 92 LEU A N 1
ATOM 720 C CA . LEU A 1 92 ? -5.109 -6.057 26.688 1.00 89.69 92 LEU A CA 1
ATOM 721 C C . LEU A 1 92 ? -5.646 -5.107 27.768 1.00 89.69 92 LEU A C 1
ATOM 723 O O . LEU A 1 92 ? -6.811 -4.718 27.736 1.00 89.69 92 LEU A O 1
ATOM 727 N N . SER A 1 93 ? -4.802 -4.692 28.714 1.00 89.56 93 SER A N 1
ATOM 728 C CA . SER A 1 93 ? -5.181 -3.723 29.747 1.00 89.56 93 SER A CA 1
ATOM 729 C C . SER A 1 93 ? -5.533 -2.348 29.165 1.00 89.56 93 SER A C 1
ATOM 731 O O . SER A 1 93 ? -6.457 -1.703 29.658 1.00 89.56 93 SER A O 1
ATOM 733 N N . LEU A 1 94 ? -4.873 -1.914 28.084 1.00 90.00 94 LEU A N 1
ATOM 734 C CA . LEU A 1 94 ? -5.202 -0.658 27.396 1.00 90.00 94 LEU A CA 1
ATOM 735 C C . LEU A 1 94 ? -6.622 -0.669 26.809 1.00 90.00 94 LEU A C 1
ATOM 737 O O . LEU A 1 94 ? -7.344 0.320 26.937 1.00 90.00 94 LEU A O 1
ATOM 741 N N . LEU A 1 95 ? -7.066 -1.796 26.247 1.00 94.00 95 LEU A N 1
ATOM 742 C CA . LEU A 1 95 ? -8.414 -1.929 25.674 1.00 94.00 95 LEU A CA 1
ATOM 743 C C . LEU A 1 95 ? -9.533 -1.866 26.725 1.00 94.00 95 LEU A C 1
ATOM 745 O O . LEU A 1 95 ? -10.690 -1.627 26.385 1.00 94.00 95 LEU A O 1
ATOM 749 N N . LYS A 1 96 ? -9.212 -2.038 28.012 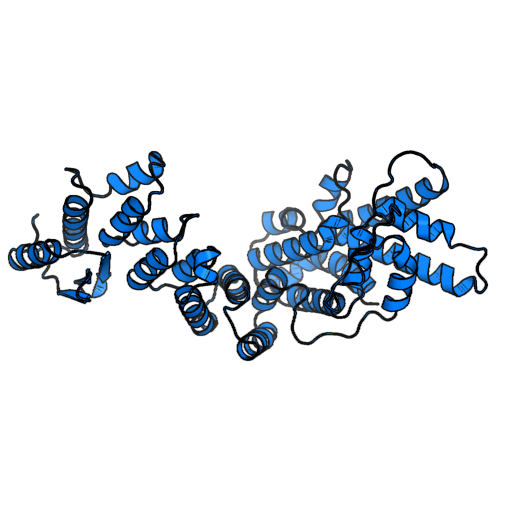1.00 94.50 96 LYS A N 1
ATOM 750 C CA . LYS A 1 96 ? -10.176 -1.975 29.125 1.00 94.50 96 LYS A CA 1
ATOM 751 C C . LYS A 1 96 ? -10.391 -0.559 29.662 1.00 94.50 96 LYS A C 1
ATOM 753 O O . LYS A 1 96 ? -11.193 -0.376 30.575 1.00 94.50 96 LYS A O 1
ATOM 758 N N . LEU A 1 97 ? -9.673 0.435 29.137 1.00 91.25 97 LEU A N 1
ATOM 759 C CA . LEU A 1 97 ? -9.703 1.803 29.661 1.00 91.25 97 LEU A CA 1
ATOM 760 C C . LEU A 1 97 ? -10.922 2.613 29.197 1.00 91.25 97 LEU A C 1
ATOM 762 O O . LEU A 1 97 ? -11.269 3.590 29.854 1.00 91.25 97 LEU A O 1
ATOM 766 N N . GLY A 1 98 ? -11.573 2.226 28.093 1.00 91.06 98 GLY A N 1
ATOM 767 C CA . GLY A 1 98 ? -12.638 3.036 27.486 1.00 91.06 98 GLY A CA 1
ATOM 768 C C . GLY A 1 98 ? -12.121 4.308 26.802 1.00 91.06 98 GLY A C 1
ATOM 769 O O . GLY A 1 98 ? -12.871 5.271 26.649 1.00 91.06 98 GLY A O 1
ATOM 770 N N . GLU A 1 99 ? -10.840 4.316 26.420 1.00 88.25 99 GLU A N 1
ATOM 771 C CA . GLU A 1 99 ? -10.143 5.449 25.807 1.00 88.25 99 GLU A CA 1
ATOM 772 C C . GLU A 1 99 ? -9.823 5.171 24.336 1.00 88.25 99 GLU A C 1
ATOM 774 O O . GLU A 1 99 ? -9.101 4.205 24.059 1.00 88.25 99 GLU A O 1
ATOM 779 N N . PRO A 1 100 ? -10.272 6.021 23.397 1.00 90.12 100 PRO A N 1
ATOM 780 C CA . PRO A 1 100 ? -9.919 5.888 21.986 1.00 90.12 100 PRO A CA 1
ATOM 781 C C . PRO A 1 100 ? -8.402 5.869 21.753 1.00 90.12 100 PRO A C 1
ATOM 783 O O . PRO A 1 100 ? -7.899 5.006 21.038 1.00 90.12 100 PRO A O 1
ATOM 786 N N . GLU A 1 101 ? -7.635 6.734 22.424 1.00 87.75 101 GLU A N 1
ATOM 787 C CA . GLU A 1 101 ? -6.174 6.802 22.276 1.00 87.75 101 GLU A CA 1
ATOM 788 C C . GLU A 1 101 ? -5.474 5.516 22.731 1.00 87.75 101 GLU A C 1
ATOM 790 O O . GLU A 1 101 ? -4.412 5.170 22.211 1.00 87.75 101 GLU A O 1
ATOM 795 N N . ALA A 1 102 ? -6.061 4.792 23.688 1.00 89.50 102 ALA A N 1
ATOM 796 C CA . ALA A 1 102 ? -5.539 3.503 24.122 1.00 89.50 102 ALA A CA 1
ATOM 797 C C . ALA A 1 102 ? -5.754 2.432 23.043 1.00 89.50 102 ALA A C 1
ATOM 799 O O . ALA A 1 102 ? -4.849 1.641 22.788 1.00 89.50 102 ALA A O 1
ATOM 800 N N . VAL A 1 103 ? -6.904 2.447 22.360 1.00 93.19 103 VAL A N 1
ATOM 801 C CA . VAL A 1 103 ? -7.161 1.562 21.213 1.00 93.19 103 VAL A CA 1
ATOM 802 C C . VAL A 1 103 ? -6.218 1.893 20.055 1.00 93.19 103 VAL A C 1
ATOM 804 O O . VAL A 1 103 ? -5.595 0.983 19.510 1.00 93.19 103 VAL A O 1
ATOM 807 N N . VAL A 1 104 ? -6.030 3.183 19.739 1.00 91.56 104 VAL A N 1
ATOM 808 C CA . VAL A 1 104 ? -5.061 3.636 18.722 1.00 91.56 104 VAL A CA 1
ATOM 809 C C . VAL A 1 104 ? -3.656 3.119 19.040 1.00 91.56 104 VAL A C 1
ATOM 811 O O . VAL A 1 104 ? -2.979 2.598 18.156 1.00 91.56 104 VAL A O 1
ATOM 814 N N . ALA A 1 105 ? -3.215 3.211 20.295 1.00 89.25 105 ALA A N 1
ATOM 815 C CA . ALA A 1 105 ? -1.908 2.706 20.705 1.00 89.25 105 ALA A CA 1
ATOM 816 C C . ALA A 1 105 ? -1.764 1.187 20.496 1.00 89.25 105 ALA A C 1
ATOM 818 O O . ALA A 1 105 ? -0.709 0.725 20.061 1.00 89.25 105 ALA A O 1
ATOM 819 N N . VAL A 1 106 ? -2.821 0.415 20.769 1.00 92.31 106 VAL A N 1
ATOM 820 C CA . VAL A 1 106 ? -2.819 -1.042 20.578 1.00 92.31 106 VAL A CA 1
ATOM 821 C C . VAL A 1 106 ? -2.701 -1.400 19.099 1.00 92.31 106 VAL A C 1
ATOM 823 O O . VAL A 1 106 ? -1.809 -2.168 18.748 1.00 92.31 106 VAL A O 1
ATOM 826 N N . VAL A 1 107 ? -3.528 -0.815 18.224 1.00 94.75 107 VAL A N 1
ATOM 827 C CA . VAL A 1 107 ? -3.533 -1.183 16.793 1.00 94.75 107 VAL A CA 1
ATOM 828 C C . VAL A 1 107 ? -2.226 -0.835 16.069 1.00 94.75 107 VAL A C 1
ATOM 830 O O . VAL A 1 107 ? -1.887 -1.503 15.102 1.00 94.75 107 VAL A O 1
ATOM 833 N N . HIS A 1 108 ? -1.457 0.141 16.567 1.00 91.12 108 HIS A N 1
ATOM 834 C CA . HIS A 1 108 ? -0.145 0.525 16.017 1.00 91.12 108 HIS A CA 1
ATOM 835 C C . HIS A 1 108 ? 1.032 -0.314 16.548 1.00 91.12 108 HIS A C 1
ATOM 837 O O . HIS A 1 108 ? 2.192 -0.029 16.237 1.00 91.12 108 HIS A O 1
ATOM 843 N N . THR A 1 109 ? 0.778 -1.321 17.386 1.00 89.50 109 THR A N 1
ATOM 844 C CA . THR A 1 109 ? 1.849 -2.162 17.935 1.00 89.50 109 THR A CA 1
ATOM 845 C C . THR A 1 109 ? 2.347 -3.148 16.867 1.00 89.50 109 THR A C 1
ATOM 847 O O . THR A 1 109 ? 1.528 -3.791 16.217 1.00 89.50 109 THR A O 1
ATOM 850 N N . PRO A 1 110 ? 3.673 -3.319 16.682 1.00 85.12 110 PRO A N 1
ATOM 851 C CA . PRO A 1 110 ? 4.212 -4.221 15.656 1.00 85.12 110 PRO A CA 1
ATOM 852 C C . PRO A 1 110 ? 3.848 -5.696 15.880 1.00 85.12 110 PRO A C 1
ATOM 854 O O . PRO A 1 110 ? 3.726 -6.443 14.918 1.00 85.12 110 PRO A O 1
ATOM 857 N N . ASP A 1 111 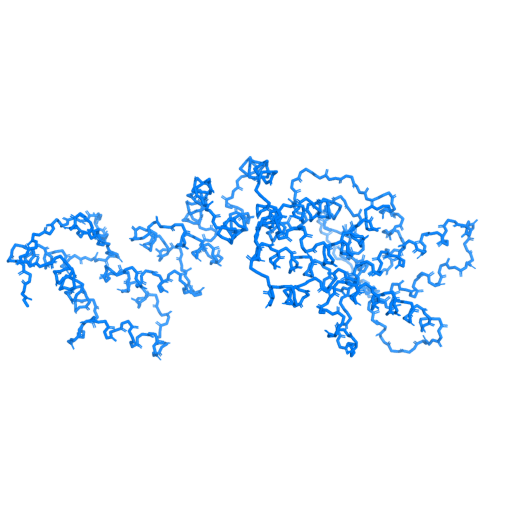? 3.646 -6.090 17.138 1.00 84.56 111 ASP A N 1
ATOM 858 C CA . ASP A 1 111 ? 3.344 -7.460 17.566 1.00 84.56 111 ASP A CA 1
ATOM 859 C C . ASP A 1 111 ? 1.822 -7.673 17.766 1.00 84.56 111 ASP A C 1
ATOM 861 O O . ASP A 1 111 ? 1.390 -8.394 18.664 1.00 84.56 111 ASP A O 1
ATOM 865 N N . LEU A 1 112 ? 0.984 -6.972 16.987 1.00 93.75 112 LEU A N 1
ATOM 866 C CA . LEU A 1 112 ? -0.476 -7.058 17.087 1.00 93.75 112 LEU A CA 1
ATOM 867 C C . LEU A 1 112 ? -0.985 -8.438 16.642 1.00 93.75 112 LEU A C 1
ATOM 869 O O . LEU A 1 112 ? -0.908 -8.775 15.456 1.00 93.75 112 LEU A O 1
ATOM 873 N N . THR A 1 113 ? -1.588 -9.171 17.582 1.00 95.88 113 THR A N 1
ATOM 874 C CA . THR A 1 113 ? -2.205 -10.481 17.328 1.00 95.88 113 THR A CA 1
ATOM 875 C C . THR A 1 113 ? -3.652 -10.356 16.820 1.00 95.88 113 THR A C 1
ATOM 877 O O . THR A 1 113 ? -4.320 -9.347 17.087 1.00 95.88 113 THR A O 1
ATOM 880 N N . PRO A 1 114 ? -4.198 -11.384 16.142 1.00 97.81 114 PRO A N 1
ATOM 881 C CA . PRO A 1 114 ? -5.596 -11.406 15.699 1.00 97.81 114 PRO A CA 1
ATOM 882 C C . PRO A 1 114 ? -6.625 -11.247 16.829 1.00 97.81 114 PRO A C 1
ATOM 884 O O . PRO A 1 114 ? -7.671 -10.620 16.642 1.00 97.81 114 PRO A O 1
ATOM 887 N N . GLU A 1 115 ? -6.342 -11.781 18.018 1.00 96.88 115 GLU A N 1
ATOM 888 C CA . GLU A 1 115 ? -7.229 -11.678 19.180 1.00 96.88 115 GLU A CA 1
ATOM 889 C C . GLU A 1 115 ? -7.303 -10.232 19.678 1.00 96.88 115 GLU A C 1
ATOM 891 O O . GLU A 1 115 ? -8.396 -9.702 19.885 1.00 96.88 115 GLU A O 1
ATOM 896 N N . LEU A 1 116 ? -6.151 -9.563 19.812 1.00 96.81 116 LEU A N 1
ATOM 897 C CA . LEU A 1 116 ? -6.097 -8.149 20.189 1.00 96.81 116 LEU A CA 1
ATOM 898 C C . LEU A 1 116 ? -6.727 -7.259 19.116 1.00 96.81 116 LEU A C 1
ATOM 900 O O . LEU A 1 116 ? -7.458 -6.332 19.461 1.00 96.81 116 LEU A O 1
ATOM 904 N N . ALA A 1 117 ? -6.507 -7.564 17.835 1.00 97.94 117 ALA A N 1
ATOM 905 C CA . ALA A 1 117 ? -7.145 -6.861 16.726 1.00 97.94 117 ALA A CA 1
ATOM 906 C C . ALA A 1 117 ? -8.676 -6.984 16.781 1.00 97.94 117 ALA A C 1
ATOM 908 O O . ALA A 1 117 ? -9.375 -5.992 16.612 1.00 97.94 117 ALA A O 1
ATOM 909 N N . SER A 1 118 ? -9.210 -8.166 17.103 1.00 98.25 118 SER A N 1
ATOM 910 C CA . SER A 1 118 ? -10.660 -8.381 17.238 1.00 98.25 118 SER A CA 1
ATOM 911 C C . SER A 1 118 ? -11.260 -7.556 18.383 1.00 98.25 118 SER A C 1
ATOM 913 O O . SER A 1 118 ? -12.317 -6.944 18.234 1.00 98.25 118 SER A O 1
ATOM 915 N N . LEU A 1 119 ? -10.565 -7.487 19.524 1.00 98.00 119 LEU A N 1
ATOM 916 C CA . LEU A 1 119 ? -10.985 -6.673 20.669 1.00 98.00 119 LEU A CA 1
ATOM 917 C C . LEU A 1 119 ? -10.885 -5.168 20.380 1.00 98.00 119 LEU A C 1
ATOM 919 O O . LEU A 1 119 ? -11.781 -4.406 20.747 1.00 98.00 119 LEU A O 1
ATOM 923 N N . ALA A 1 120 ? -9.815 -4.737 19.711 1.00 97.62 120 ALA A N 1
ATOM 924 C CA . ALA A 1 120 ? -9.627 -3.351 19.294 1.00 97.62 120 ALA A CA 1
ATOM 925 C C . ALA A 1 120 ? -10.682 -2.929 18.260 1.00 97.62 120 ALA A C 1
ATOM 927 O O . ALA A 1 120 ? -11.265 -1.853 18.384 1.00 97.62 120 ALA A O 1
ATOM 928 N N . TRP A 1 121 ? -10.982 -3.803 17.296 1.00 98.12 121 TRP A N 1
ATOM 929 C CA . TRP A 1 121 ? -12.030 -3.605 16.300 1.00 98.12 121 TRP A CA 1
ATOM 930 C C . TRP A 1 121 ? -13.408 -3.454 16.943 1.00 98.12 121 TRP A C 1
ATOM 932 O O . TRP A 1 121 ? -14.132 -2.511 16.634 1.00 98.12 121 TRP A O 1
ATOM 942 N N . TRP A 1 122 ? -13.742 -4.321 17.902 1.00 97.81 122 TRP A N 1
ATOM 943 C CA . TRP A 1 122 ? -14.979 -4.206 18.676 1.00 97.81 122 TRP A CA 1
ATOM 944 C C . TRP A 1 122 ? -15.073 -2.860 19.415 1.00 97.81 122 TRP A C 1
ATOM 946 O O . TRP A 1 122 ? -16.124 -2.207 19.422 1.00 97.81 122 TRP A O 1
ATOM 956 N N . ALA A 1 123 ? -13.962 -2.415 20.011 1.00 96.94 123 ALA A N 1
ATOM 957 C CA . ALA A 1 123 ? -13.912 -1.170 20.767 1.00 96.94 123 ALA A CA 1
ATOM 958 C C . ALA A 1 123 ? -14.011 0.081 19.872 1.00 96.94 123 ALA A C 1
ATOM 960 O O . ALA A 1 123 ? -14.666 1.050 20.261 1.00 96.94 123 ALA A O 1
ATOM 961 N N . MET A 1 124 ? -13.399 0.068 18.684 1.00 95.56 124 MET A N 1
ATOM 962 C CA . MET A 1 124 ? -13.325 1.220 17.777 1.00 95.56 124 MET A CA 1
ATOM 963 C C . MET A 1 124 ? -13.368 0.786 16.297 1.00 95.56 124 MET A C 1
ATOM 965 O O . MET A 1 124 ? -12.328 0.749 15.627 1.00 95.56 124 MET A O 1
ATOM 969 N N . PRO A 1 125 ? -14.565 0.469 15.762 1.00 95.94 125 PRO A N 1
ATOM 970 C CA . PRO A 1 125 ? -14.734 -0.035 14.401 1.00 95.94 125 PRO A CA 1
ATOM 971 C C . PRO A 1 125 ? -14.675 1.091 13.355 1.00 95.94 125 PRO A C 1
ATOM 973 O O . PRO A 1 125 ? -15.677 1.455 12.739 1.00 95.94 125 PRO A O 1
ATOM 976 N N . GLU A 1 126 ? -13.494 1.684 13.185 1.00 95.69 126 GLU A N 1
ATOM 977 C CA . GLU A 1 126 ? -13.239 2.809 12.278 1.00 95.69 126 GLU A CA 1
ATOM 978 C C . GLU A 1 126 ? -12.266 2.435 11.153 1.00 95.69 126 GLU A C 1
ATOM 980 O O . GLU A 1 126 ? -11.367 1.612 11.333 1.00 95.69 126 GLU A O 1
ATOM 985 N N . ALA A 1 127 ? -12.406 3.079 9.988 1.00 97.56 127 ALA A N 1
ATOM 986 C CA . ALA A 1 127 ? -11.595 2.775 8.806 1.00 97.56 127 ALA A CA 1
ATOM 987 C C . ALA A 1 127 ? -10.086 2.928 9.045 1.00 97.56 127 ALA A C 1
ATOM 989 O O . ALA A 1 127 ? -9.306 2.106 8.566 1.00 97.56 127 ALA A O 1
ATOM 990 N N . GLU A 1 128 ? -9.670 3.927 9.823 1.00 96.31 128 GLU A N 1
ATOM 991 C CA . GLU A 1 128 ? -8.255 4.124 10.147 1.00 96.31 128 GLU A CA 1
ATOM 992 C C . GLU A 1 128 ? -7.697 2.989 11.013 1.00 96.31 128 GLU A C 1
ATOM 994 O O . GLU A 1 128 ? -6.621 2.459 10.737 1.00 96.31 128 GLU A O 1
ATOM 999 N N . SER A 1 129 ? -8.478 2.529 11.993 1.00 96.56 129 SER A N 1
ATOM 1000 C CA . SER A 1 129 ? -8.134 1.369 12.820 1.00 96.56 129 SER A CA 1
ATOM 1001 C C . SER A 1 129 ? -8.018 0.105 11.972 1.00 96.56 129 SER A C 1
ATOM 1003 O O . SER A 1 129 ? -7.047 -0.634 12.108 1.00 96.56 129 SER A O 1
ATOM 1005 N N . ALA A 1 130 ? -8.960 -0.126 11.050 1.00 98.25 130 ALA A N 1
ATOM 1006 C CA . ALA A 1 130 ? -8.908 -1.262 10.131 1.00 98.25 130 ALA A CA 1
ATOM 1007 C C . ALA A 1 130 ? -7.655 -1.235 9.244 1.00 98.25 130 ALA A C 1
ATOM 1009 O O . ALA A 1 130 ? -6.984 -2.259 9.104 1.00 98.25 130 ALA A O 1
ATOM 1010 N N . ARG A 1 131 ? -7.303 -0.069 8.683 1.00 98.06 131 ARG A N 1
ATOM 1011 C CA . ARG A 1 131 ? -6.074 0.095 7.893 1.00 98.06 131 ARG A CA 1
ATOM 1012 C C . ARG A 1 131 ? -4.825 -0.206 8.718 1.00 98.06 131 ARG A C 1
ATOM 1014 O O . ARG A 1 131 ? -3.967 -0.955 8.260 1.00 98.06 131 ARG A O 1
ATOM 1021 N N . CYS A 1 132 ? -4.751 0.334 9.933 1.00 96.94 132 CYS A N 1
ATOM 1022 C CA . CYS A 1 132 ? -3.624 0.120 10.832 1.00 96.94 132 CYS A CA 1
ATOM 1023 C C . CYS A 1 132 ? -3.454 -1.367 11.186 1.00 96.94 132 CYS A C 1
ATOM 1025 O O . CYS A 1 132 ? -2.373 -1.929 11.019 1.00 96.94 132 CYS A O 1
ATOM 1027 N N . MET A 1 133 ? -4.542 -2.045 11.563 1.00 98.31 133 MET A N 1
ATOM 1028 C CA . MET A 1 133 ? -4.507 -3.471 11.904 1.00 98.31 133 MET A CA 1
ATOM 1029 C C . MET A 1 133 ? -4.110 -4.359 10.714 1.00 98.31 133 MET A C 1
ATOM 1031 O O . MET A 1 133 ? -3.373 -5.326 10.897 1.00 98.31 133 MET A O 1
ATOM 1035 N N . LEU A 1 134 ? -4.529 -4.022 9.487 1.00 98.31 134 LEU A N 1
ATOM 1036 C CA . LEU A 1 134 ? -4.147 -4.756 8.270 1.00 98.31 134 LEU A CA 1
ATOM 1037 C C . LEU A 1 134 ? -2.679 -4.571 7.851 1.00 98.31 134 LEU A C 1
ATOM 1039 O O . LEU A 1 134 ? -2.243 -5.214 6.894 1.00 98.31 134 LEU A O 1
ATOM 1043 N N . ALA A 1 135 ? -1.906 -3.729 8.544 1.00 95.75 135 ALA A N 1
ATOM 1044 C CA . ALA A 1 135 ? -0.456 -3.687 8.384 1.00 95.75 135 ALA A CA 1
ATOM 1045 C C . ALA A 1 135 ? 0.250 -4.876 9.070 1.00 95.75 135 ALA A C 1
ATOM 1047 O O . ALA A 1 135 ? 1.391 -5.178 8.720 1.00 95.75 135 ALA A O 1
ATOM 1048 N N . SER A 1 136 ? -0.407 -5.562 10.019 1.00 96.12 136 SER A N 1
ATOM 1049 C CA . SER A 1 136 ? 0.137 -6.751 10.691 1.00 96.12 136 SER A CA 1
ATOM 1050 C C . SER A 1 136 ? -0.054 -8.014 9.832 1.00 96.12 136 SER A C 1
ATOM 1052 O O . SER A 1 136 ? -1.196 -8.369 9.521 1.00 96.12 136 SER A O 1
ATOM 1054 N N . PRO A 1 137 ? 1.022 -8.755 9.494 1.00 95.25 137 PRO A N 1
ATOM 1055 C CA . PRO A 1 137 ? 0.916 -9.999 8.731 1.00 95.25 137 PRO A CA 1
ATOM 1056 C C . PRO A 1 137 ? 0.054 -11.072 9.410 1.00 95.25 137 PRO A C 1
ATOM 1058 O O . PRO A 1 137 ? -0.639 -11.821 8.722 1.00 95.25 137 PRO A O 1
ATOM 1061 N N . GLU A 1 138 ? 0.060 -11.141 10.747 1.00 96.38 138 GLU A N 1
ATOM 1062 C CA . GLU A 1 138 ? -0.756 -12.106 11.497 1.00 96.38 138 GLU A CA 1
ATOM 1063 C C . GLU A 1 138 ? -2.251 -11.805 11.362 1.00 96.38 138 GLU A C 1
ATOM 1065 O O . GLU A 1 138 ? -3.063 -12.713 11.171 1.00 96.38 138 GLU A O 1
ATOM 1070 N N . VAL A 1 139 ? -2.619 -10.521 11.389 1.00 98.00 139 VAL A N 1
ATOM 1071 C CA . VAL A 1 139 ? -4.004 -10.083 11.189 1.00 98.00 139 VAL A CA 1
ATOM 1072 C C . VAL A 1 139 ? -4.454 -10.393 9.763 1.00 98.00 139 VAL A C 1
ATOM 1074 O O . VAL A 1 139 ? -5.550 -10.917 9.577 1.00 98.00 139 VAL A O 1
ATOM 1077 N N . VAL A 1 140 ? -3.611 -10.153 8.758 1.00 97.75 140 VAL A N 1
ATOM 1078 C CA . VAL A 1 140 ? -3.937 -10.378 7.336 1.00 97.75 140 VAL A CA 1
ATOM 1079 C C . VAL A 1 140 ? -4.342 -11.826 7.042 1.00 97.75 140 VAL A C 1
ATOM 1081 O O . VAL A 1 140 ? -5.280 -12.057 6.280 1.00 97.75 140 VAL A O 1
ATOM 1084 N N . VAL A 1 141 ? -3.684 -12.811 7.658 1.00 97.19 141 VAL A N 1
ATOM 1085 C CA . VAL A 1 141 ? -3.990 -14.238 7.428 1.00 97.19 141 VAL A CA 1
ATOM 1086 C C . VAL A 1 141 ? -5.154 -14.771 8.277 1.00 97.19 141 VAL A C 1
ATOM 1088 O O . VAL A 1 141 ? -5.593 -15.909 8.085 1.00 97.19 141 VAL A O 1
ATOM 1091 N N . SER A 1 142 ? -5.672 -13.960 9.200 1.00 97.69 142 SER A N 1
ATOM 1092 C CA . SER A 1 142 ? -6.714 -14.338 10.159 1.00 97.69 142 SER A CA 1
ATOM 1093 C C . SER A 1 142 ? -8.142 -14.067 9.657 1.00 97.69 142 SER A C 1
ATOM 1095 O O . SER A 1 142 ? -8.363 -13.473 8.600 1.00 97.69 142 SER A O 1
ATOM 1097 N N . GLU A 1 143 ? -9.147 -14.502 10.424 1.00 97.69 143 GLU A N 1
ATOM 1098 C CA . GLU A 1 143 ? -10.554 -14.198 10.129 1.00 97.69 143 GLU A CA 1
ATOM 1099 C C . GLU A 1 143 ? -10.873 -12.708 10.278 1.00 97.69 143 GLU A C 1
ATOM 1101 O O . GLU A 1 143 ? -11.512 -12.144 9.387 1.00 97.69 143 GLU A O 1
ATOM 1106 N N . ILE A 1 144 ? -10.360 -12.058 11.331 1.00 98.31 144 ILE A N 1
ATOM 1107 C CA . ILE A 1 144 ? -10.556 -10.619 11.542 1.00 98.31 144 ILE A CA 1
ATOM 1108 C C . ILE A 1 144 ? -9.962 -9.812 10.381 1.00 98.31 144 ILE A C 1
ATOM 1110 O O . ILE A 1 144 ? -10.592 -8.872 9.916 1.00 98.31 144 ILE A O 1
ATOM 1114 N N . GLY A 1 145 ? -8.832 -10.230 9.797 1.00 98.31 145 GLY A N 1
ATOM 1115 C CA . GLY A 1 145 ? -8.284 -9.587 8.596 1.00 98.31 145 GLY A CA 1
ATOM 1116 C C . GLY A 1 145 ? -9.272 -9.539 7.426 1.00 98.31 145 GLY A C 1
ATOM 1117 O O . GLY A 1 145 ? -9.417 -8.503 6.773 1.00 98.31 145 GLY A O 1
ATOM 1118 N N . ARG A 1 146 ? -10.014 -10.628 7.184 1.00 97.94 146 ARG A N 1
ATOM 1119 C CA . ARG A 1 146 ? -11.034 -10.676 6.117 1.00 97.94 146 ARG A CA 1
ATOM 1120 C C . ARG A 1 146 ? -12.221 -9.769 6.420 1.00 97.94 146 ARG A C 1
ATOM 1122 O O . ARG A 1 146 ? -12.733 -9.126 5.506 1.00 97.94 146 ARG A O 1
ATOM 1129 N N . GLU A 1 147 ? -12.641 -9.704 7.681 1.00 98.19 147 GLU A N 1
ATOM 1130 C CA . GLU A 1 147 ? -13.701 -8.795 8.125 1.00 98.19 147 GLU A CA 1
ATOM 1131 C C . GLU A 1 147 ? -13.297 -7.328 7.920 1.00 98.19 147 GLU A C 1
ATOM 1133 O O . GLU A 1 147 ? -14.037 -6.566 7.294 1.00 98.19 147 GLU A O 1
ATOM 1138 N N . LEU A 1 148 ? -12.087 -6.953 8.350 1.00 98.69 148 LEU A N 1
ATOM 1139 C CA . LEU A 1 148 ? -11.539 -5.606 8.175 1.00 98.69 148 LEU A CA 1
ATOM 1140 C C . LEU A 1 148 ? -11.437 -5.224 6.693 1.00 98.69 148 LEU A C 1
ATOM 1142 O O . LEU A 1 148 ? -11.812 -4.117 6.304 1.00 98.69 148 LEU A O 1
ATOM 1146 N N . ALA A 1 149 ? -10.973 -6.144 5.843 1.00 98.62 149 ALA A N 1
ATOM 1147 C CA . ALA A 1 149 ? -10.893 -5.909 4.406 1.00 98.62 149 ALA A CA 1
ATOM 1148 C C . ALA A 1 149 ? -12.283 -5.720 3.775 1.00 98.62 149 ALA A C 1
ATOM 1150 O O . ALA A 1 149 ? -12.472 -4.809 2.967 1.00 98.62 149 ALA A O 1
ATOM 1151 N N . ALA A 1 150 ? -13.266 -6.540 4.161 1.00 98.12 150 ALA A N 1
ATOM 1152 C CA . ALA A 1 150 ? -14.641 -6.405 3.691 1.00 98.12 150 ALA A CA 1
ATOM 1153 C C . ALA A 1 150 ? -15.240 -5.045 4.084 1.00 98.12 150 ALA A C 1
ATOM 1155 O O . ALA A 1 150 ? -15.783 -4.349 3.220 1.00 98.12 150 ALA A O 1
ATOM 1156 N N . PHE A 1 151 ? -15.056 -4.634 5.343 1.00 98.56 151 PHE A N 1
ATOM 1157 C CA . PHE A 1 151 ? -15.473 -3.323 5.837 1.00 98.56 151 PHE A CA 1
ATOM 1158 C C . PHE A 1 151 ? -14.848 -2.186 5.020 1.00 98.56 151 PHE A C 1
ATOM 1160 O O . PHE A 1 151 ? -15.555 -1.309 4.526 1.00 98.56 151 PHE A O 1
ATOM 1167 N N . LEU A 1 152 ? -13.528 -2.212 4.816 1.00 98.50 152 LEU A N 1
ATOM 1168 C CA . LEU A 1 152 ? -12.827 -1.158 4.082 1.00 98.50 152 LEU A CA 1
ATOM 1169 C C . LEU A 1 152 ? -13.293 -1.033 2.627 1.00 98.50 152 LEU A C 1
ATOM 1171 O O . LEU A 1 152 ? -13.358 0.072 2.090 1.00 98.50 152 LEU A O 1
ATOM 1175 N N . ILE A 1 153 ? -13.651 -2.140 1.978 1.00 97.56 153 ILE A N 1
ATOM 1176 C CA . ILE A 1 153 ? -14.151 -2.138 0.595 1.00 97.56 153 ILE A CA 1
ATOM 1177 C C . ILE A 1 153 ? -15.542 -1.511 0.507 1.00 97.56 153 ILE A C 1
ATOM 1179 O O . ILE A 1 153 ? -15.814 -0.752 -0.432 1.00 97.56 153 ILE A O 1
ATOM 1183 N N . GLU A 1 154 ? -16.406 -1.817 1.476 1.00 97.25 154 GLU A N 1
ATOM 1184 C CA . GLU A 1 154 ? -17.722 -1.194 1.614 1.00 97.25 154 GLU A CA 1
ATOM 1185 C C . GLU A 1 154 ? -17.604 0.296 1.949 1.00 97.25 154 GLU A C 1
ATOM 1187 O O . GLU A 1 154 ? -18.360 1.104 1.409 1.00 97.25 154 GLU A O 1
ATOM 1192 N N . TYR A 1 155 ? -16.609 0.669 2.759 1.00 97.19 155 TYR A N 1
ATOM 1193 C CA . TYR A 1 155 ? -16.351 2.046 3.171 1.00 97.19 155 TYR A CA 1
ATOM 1194 C C . TYR A 1 155 ? -15.674 2.902 2.084 1.00 97.19 155 TYR A C 1
ATOM 1196 O O . TYR A 1 155 ? -15.909 4.107 1.994 1.00 97.19 155 TYR A O 1
ATOM 1204 N N . LEU A 1 156 ? -14.889 2.300 1.184 1.00 96.12 156 LEU A N 1
ATOM 1205 C CA . LEU A 1 156 ? -14.100 2.996 0.155 1.00 96.12 156 LEU A CA 1
ATOM 1206 C C . LEU A 1 156 ? -14.860 4.038 -0.708 1.00 96.12 156 LEU A C 1
ATOM 1208 O O . LEU A 1 156 ? -14.246 5.028 -1.113 1.00 96.12 156 LEU A O 1
ATOM 1212 N N . PRO A 1 157 ? -16.151 3.866 -1.081 1.00 94.75 157 PRO A N 1
ATOM 1213 C CA . PRO A 1 157 ? -16.927 4.911 -1.757 1.00 94.75 157 PRO A CA 1
ATOM 1214 C C . PRO A 1 157 ? -17.048 6.226 -0.976 1.00 94.75 157 PRO A C 1
ATOM 1216 O O . PRO A 1 157 ? -17.189 7.265 -1.618 1.00 94.75 157 PRO A O 1
ATOM 1219 N N . PHE A 1 158 ? -16.993 6.178 0.356 1.00 95.69 158 PHE A N 1
ATOM 1220 C CA . PHE A 1 158 ? -17.123 7.337 1.243 1.00 95.69 158 PHE A CA 1
ATOM 1221 C C . PHE A 1 158 ? -15.782 8.010 1.548 1.00 95.69 158 PHE A C 1
ATOM 1223 O O . PHE A 1 158 ? -15.764 9.142 2.018 1.00 95.69 158 PHE A O 1
ATOM 1230 N N . GLU A 1 159 ? -14.667 7.345 1.241 1.00 95.69 159 GLU A N 1
ATOM 1231 C CA . GLU A 1 159 ? -13.329 7.882 1.466 1.00 95.69 159 GLU A CA 1
ATOM 1232 C C . GLU A 1 159 ? -13.036 9.055 0.518 1.00 95.69 159 GLU A C 1
ATOM 1234 O O . GLU A 1 159 ? -13.172 8.929 -0.707 1.00 95.69 159 GLU A O 1
ATOM 1239 N N . THR A 1 160 ? -12.610 10.194 1.061 1.00 92.19 160 THR A N 1
ATOM 1240 C CA . THR A 1 160 ? -12.288 11.400 0.279 1.00 92.19 160 THR A CA 1
ATOM 1241 C C . THR A 1 160 ? -10.795 11.563 0.063 1.00 92.19 160 THR A C 1
ATOM 1243 O O . THR A 1 160 ? -10.393 11.972 -1.027 1.00 92.19 160 THR A O 1
ATOM 1246 N N . GLU A 1 161 ? -9.992 11.172 1.051 1.00 95.19 161 GLU A N 1
ATOM 1247 C CA . GLU A 1 161 ? -8.560 11.442 1.072 1.00 95.19 161 GLU A CA 1
ATOM 1248 C C . GLU A 1 161 ? -7.792 10.486 0.148 1.00 95.19 161 GLU A C 1
ATOM 1250 O O . GLU A 1 161 ? -7.877 9.263 0.319 1.00 95.19 161 GLU A O 1
ATOM 1255 N N . PRO A 1 162 ? -7.022 10.999 -0.835 1.00 95.31 162 PRO A N 1
ATOM 1256 C CA . PRO A 1 162 ? -6.219 10.186 -1.752 1.00 95.31 162 PRO A CA 1
ATOM 1257 C C . PRO A 1 162 ? -5.339 9.148 -1.061 1.00 95.31 162 PRO A C 1
ATOM 1259 O O . PRO A 1 162 ? -5.321 8.005 -1.525 1.00 95.31 162 PRO A O 1
ATOM 1262 N N . VAL A 1 163 ? -4.700 9.518 0.053 1.00 96.75 163 VAL A N 1
ATOM 1263 C CA . VAL A 1 163 ? -3.881 8.621 0.887 1.00 96.75 163 VAL A CA 1
ATOM 1264 C C . VAL A 1 163 ? -4.683 7.436 1.390 1.00 96.75 163 VAL A C 1
ATOM 1266 O O . VAL A 1 163 ? -4.374 6.290 1.072 1.00 96.75 163 VAL A O 1
ATOM 1269 N N . ALA A 1 164 ? -5.789 7.708 2.078 1.00 97.75 164 ALA A N 1
ATOM 1270 C CA . ALA A 1 164 ? -6.640 6.667 2.629 1.00 97.75 164 ALA A CA 1
ATOM 1271 C C . ALA A 1 164 ? -7.198 5.734 1.539 1.00 97.75 164 ALA A C 1
ATOM 1273 O O . ALA A 1 164 ? -7.351 4.533 1.771 1.00 97.75 164 ALA A O 1
ATOM 1274 N N . ILE A 1 165 ? -7.452 6.247 0.329 1.00 97.94 165 ILE A N 1
ATOM 1275 C CA . ILE A 1 165 ? -7.901 5.438 -0.813 1.00 97.94 165 ILE A CA 1
ATOM 1276 C C . ILE A 1 165 ? -6.813 4.472 -1.274 1.00 97.94 165 ILE A C 1
ATOM 1278 O O . ILE A 1 165 ? -7.098 3.279 -1.401 1.00 97.94 165 ILE A O 1
ATOM 1282 N N . PHE A 1 166 ? -5.606 4.961 -1.582 1.00 97.81 166 PHE A N 1
ATOM 1283 C CA . PHE A 1 166 ? -4.567 4.078 -2.113 1.00 97.81 166 PHE A CA 1
ATOM 1284 C C . PHE A 1 166 ? -4.044 3.117 -1.045 1.00 97.81 166 PHE A C 1
ATOM 1286 O O . PHE A 1 166 ? -3.814 1.956 -1.373 1.00 97.81 166 PHE A O 1
ATOM 1293 N N . ASP A 1 167 ? -3.974 3.534 0.225 1.00 98.25 167 ASP A N 1
ATOM 1294 C CA . ASP A 1 167 ? -3.596 2.647 1.326 1.00 98.25 167 ASP A CA 1
ATOM 1295 C C . ASP A 1 167 ? -4.636 1.561 1.550 1.00 98.25 167 ASP A C 1
ATOM 1297 O O . ASP A 1 167 ? -4.285 0.389 1.671 1.00 98.25 167 ASP A O 1
ATOM 1301 N N . THR A 1 168 ? -5.924 1.913 1.517 1.00 98.50 168 THR A N 1
ATOM 1302 C CA . THR A 1 168 ? -6.996 0.916 1.588 1.00 98.50 168 THR A CA 1
ATOM 1303 C C . THR A 1 168 ? -6.855 -0.105 0.464 1.00 98.50 168 THR A C 1
ATOM 1305 O O . THR A 1 168 ? -6.850 -1.304 0.725 1.00 98.50 168 THR A O 1
ATOM 1308 N N . VAL A 1 169 ? -6.704 0.348 -0.786 1.00 98.44 169 VAL A N 1
ATOM 1309 C CA . VAL A 1 169 ? -6.557 -0.554 -1.939 1.00 98.44 169 VAL A CA 1
ATOM 1310 C C . VAL A 1 169 ? -5.310 -1.428 -1.796 1.00 98.44 169 VAL A C 1
ATOM 1312 O O . VAL A 1 169 ? -5.397 -2.633 -2.020 1.00 98.44 169 VAL A O 1
ATOM 1315 N N . ARG A 1 170 ? -4.177 -0.858 -1.372 1.00 98.25 170 ARG A N 1
ATOM 1316 C CA . ARG A 1 170 ? -2.935 -1.602 -1.147 1.00 98.25 170 ARG A CA 1
ATOM 1317 C C . ARG A 1 170 ? -3.118 -2.700 -0.096 1.00 98.25 170 ARG A C 1
ATOM 1319 O O . ARG A 1 170 ? -2.711 -3.838 -0.319 1.00 98.25 170 ARG A O 1
ATOM 1326 N N . LEU A 1 171 ? -3.745 -2.367 1.031 1.00 98.44 171 LEU A N 1
ATOM 1327 C CA . LEU A 1 171 ? -3.929 -3.272 2.164 1.00 98.44 171 LEU A CA 1
ATOM 1328 C C . LEU A 1 171 ? -4.907 -4.407 1.855 1.00 98.44 171 LEU A C 1
ATOM 1330 O O . LEU A 1 171 ? -4.625 -5.547 2.214 1.00 98.44 171 LEU A O 1
ATOM 1334 N N . VAL A 1 172 ? -6.023 -4.135 1.170 1.00 98.44 172 VAL A N 1
ATOM 1335 C CA . VAL A 1 172 ? -7.021 -5.178 0.859 1.00 98.44 172 VAL A CA 1
ATOM 1336 C C . VAL A 1 172 ? -6.591 -6.105 -0.277 1.00 98.44 172 VAL A C 1
ATOM 1338 O O . VAL A 1 172 ? -7.134 -7.196 -0.403 1.00 98.44 172 VAL A O 1
ATOM 1341 N N . LEU A 1 173 ? -5.621 -5.704 -1.105 1.00 97.94 173 LEU A N 1
ATOM 1342 C CA . LEU A 1 173 ? -5.065 -6.545 -2.172 1.00 97.94 173 LEU A CA 1
ATOM 1343 C C . LEU A 1 173 ? -3.999 -7.536 -1.684 1.00 97.94 173 LEU A C 1
ATOM 1345 O O . LEU A 1 173 ? -3.480 -8.307 -2.495 1.00 97.94 173 LEU A O 1
ATOM 1349 N N . GLN A 1 174 ? -3.688 -7.557 -0.385 1.00 96.94 174 GLN A N 1
ATOM 1350 C CA . GLN A 1 174 ? -2.826 -8.588 0.186 1.00 96.94 174 GLN A CA 1
ATOM 1351 C C . GLN A 1 174 ? -3.408 -9.999 -0.050 1.00 96.94 174 GLN A C 1
ATOM 1353 O O . GLN A 1 174 ? -4.635 -10.169 -0.116 1.00 96.94 174 GLN A O 1
ATOM 1358 N N . PRO A 1 175 ? -2.553 -11.033 -0.188 1.00 93.88 175 PRO A N 1
ATOM 1359 C CA . PRO A 1 175 ? -3.000 -12.380 -0.530 1.00 93.88 175 PRO A CA 1
ATOM 1360 C C . PRO A 1 175 ? -4.067 -12.924 0.431 1.00 93.88 175 PRO A C 1
ATOM 1362 O O . PRO A 1 175 ? -3.877 -12.949 1.641 1.00 93.88 175 PRO A O 1
ATOM 1365 N N . GLY A 1 176 ? -5.186 -13.405 -0.118 1.00 92.38 176 GLY A N 1
ATOM 1366 C CA . GLY A 1 176 ? -6.233 -14.097 0.645 1.00 92.38 176 GLY A CA 1
ATOM 1367 C C . GLY A 1 176 ? -7.299 -13.211 1.303 1.00 92.38 176 GLY A C 1
ATOM 1368 O O . GLY A 1 176 ? -8.272 -13.762 1.821 1.00 92.38 176 GLY A O 1
ATOM 1369 N N . LEU A 1 177 ? -7.176 -11.878 1.251 1.00 97.00 177 LEU A N 1
ATOM 1370 C CA . LEU A 1 177 ? -8.177 -10.961 1.820 1.00 97.00 177 LEU A CA 1
ATOM 1371 C C . LEU A 1 177 ? -9.383 -10.726 0.905 1.00 97.00 177 LEU A C 1
ATOM 1373 O O . LEU A 1 177 ? -10.509 -10.596 1.384 1.00 97.00 177 LEU A O 1
ATOM 1377 N N . VAL A 1 178 ? -9.168 -10.682 -0.412 1.00 95.62 178 VAL A N 1
ATOM 1378 C CA . VAL A 1 178 ? -10.227 -10.404 -1.392 1.00 95.62 178 VAL A CA 1
ATOM 1379 C C . 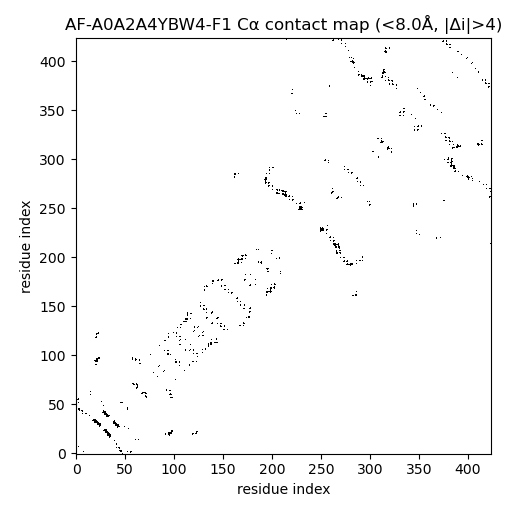VAL A 1 178 ? -10.273 -11.444 -2.500 1.00 95.62 178 VAL A C 1
ATOM 1381 O O . VAL A 1 178 ? -9.261 -12.004 -2.913 1.00 95.62 178 VAL A O 1
ATOM 1384 N N . SER A 1 179 ? -11.480 -11.687 -3.011 1.00 95.56 179 SER A N 1
ATOM 1385 C CA . SER A 1 179 ? -11.687 -12.550 -4.174 1.00 95.56 179 SER A CA 1
ATOM 1386 C C . SER A 1 179 ? -11.342 -11.838 -5.483 1.00 95.56 179 SER A C 1
ATOM 1388 O O . SER A 1 179 ? -11.364 -10.607 -5.571 1.00 95.56 179 SER A O 1
ATOM 1390 N N . GLU A 1 180 ? -11.145 -12.625 -6.542 1.00 94.69 180 GLU A N 1
ATOM 1391 C CA . GLU A 1 180 ? -10.925 -12.100 -7.892 1.00 94.69 180 GLU A CA 1
ATOM 1392 C C . GLU A 1 180 ? -12.037 -11.152 -8.349 1.00 94.69 180 GLU A C 1
ATOM 1394 O O . GLU A 1 180 ? -11.786 -10.103 -8.934 1.00 94.69 180 GLU A O 1
ATOM 1399 N N . VAL A 1 181 ? -13.289 -11.489 -8.037 1.00 96.00 181 VAL A N 1
ATOM 1400 C CA . VAL A 1 181 ? -14.453 -10.684 -8.424 1.00 96.00 181 VAL A CA 1
ATOM 1401 C C . VAL A 1 181 ? -14.399 -9.300 -7.780 1.00 96.00 181 VAL A C 1
ATOM 1403 O O . VAL A 1 181 ? -14.716 -8.296 -8.420 1.00 96.00 181 VAL A O 1
ATOM 1406 N N . VAL A 1 182 ? -13.995 -9.232 -6.510 1.00 96.12 182 VAL A N 1
ATOM 1407 C CA . VAL A 1 182 ? -13.849 -7.965 -5.787 1.00 96.12 182 VAL A CA 1
ATOM 1408 C C . VAL A 1 182 ? -12.672 -7.167 -6.344 1.00 96.12 182 VAL A C 1
ATOM 1410 O O . VAL A 1 182 ? -12.827 -5.973 -6.604 1.00 96.12 182 VAL A O 1
ATOM 1413 N N . ARG A 1 183 ? -11.548 -7.831 -6.637 1.00 96.81 183 ARG A N 1
ATOM 1414 C CA . ARG A 1 183 ? -10.385 -7.222 -7.296 1.00 96.81 183 ARG A CA 1
ATOM 1415 C C . ARG A 1 183 ? -10.759 -6.562 -8.628 1.00 96.81 183 ARG A C 1
ATOM 1417 O O . ARG A 1 183 ? -10.444 -5.393 -8.834 1.00 96.81 183 ARG A O 1
ATOM 1424 N N . GLN A 1 184 ? -11.508 -7.252 -9.488 1.00 96.50 184 GLN A N 1
ATOM 1425 C CA . GLN A 1 184 ? -11.965 -6.698 -10.771 1.00 96.50 184 GLN A CA 1
ATOM 1426 C C . GLN A 1 184 ? -12.912 -5.502 -10.597 1.00 96.50 184 GLN A C 1
ATOM 1428 O O . GLN A 1 184 ? -12.789 -4.495 -11.294 1.00 96.50 184 GLN A O 1
ATOM 1433 N N . LYS A 1 185 ? -13.833 -5.554 -9.626 1.00 96.19 185 LYS A N 1
ATOM 1434 C CA . LYS A 1 185 ? -14.718 -4.415 -9.322 1.00 96.19 185 LYS A CA 1
ATOM 1435 C C . LYS A 1 185 ? -13.942 -3.194 -8.825 1.00 96.19 185 LYS A C 1
ATOM 1437 O O . LYS A 1 185 ? -14.276 -2.071 -9.202 1.00 96.19 185 LYS A O 1
ATOM 1442 N N . LEU A 1 186 ? -12.921 -3.391 -7.987 1.00 96.69 186 LEU A N 1
ATOM 1443 C CA . LEU A 1 186 ? -12.037 -2.309 -7.544 1.00 96.69 186 LEU A CA 1
ATOM 1444 C C . LEU A 1 186 ? -11.278 -1.704 -8.731 1.00 96.69 186 LEU A C 1
ATOM 1446 O O . LEU A 1 186 ? -11.260 -0.483 -8.874 1.00 96.69 186 LEU A O 1
ATOM 1450 N N . TRP A 1 187 ? -10.745 -2.541 -9.625 1.00 97.38 187 TRP A N 1
ATOM 1451 C CA . TRP A 1 187 ? -10.052 -2.093 -10.835 1.00 97.38 187 TRP A CA 1
ATOM 1452 C C . TRP A 1 187 ? -10.928 -1.219 -11.735 1.00 97.38 187 TRP A C 1
ATOM 1454 O O . TRP A 1 187 ? -10.536 -0.117 -12.114 1.00 97.38 187 TRP A O 1
ATOM 1464 N N . GLN A 1 188 ? -12.168 -1.638 -11.996 1.00 95.56 188 GLN A N 1
ATOM 1465 C CA . GLN A 1 188 ? -13.117 -0.864 -12.806 1.00 95.56 188 GLN A CA 1
ATOM 1466 C C . GLN A 1 188 ? -13.395 0.535 -12.228 1.00 95.56 188 GLN A C 1
ATOM 1468 O O . GLN A 1 188 ? -13.658 1.485 -12.971 1.00 95.56 188 GLN A O 1
ATOM 1473 N N . ARG A 1 189 ? -13.314 0.699 -10.900 1.00 94.94 189 ARG A N 1
ATOM 1474 C CA . ARG A 1 189 ? -13.481 2.004 -10.237 1.00 94.94 189 ARG A CA 1
ATOM 1475 C C . ARG A 1 189 ? -12.275 2.925 -10.438 1.00 94.94 189 ARG A C 1
ATOM 1477 O O . ARG A 1 189 ? -12.452 4.145 -10.378 1.00 94.94 189 ARG A O 1
ATOM 1484 N N . ALA A 1 190 ? -11.089 2.384 -10.722 1.00 93.81 190 ALA A N 1
ATOM 1485 C CA . ALA A 1 190 ? -9.860 3.158 -10.901 1.00 93.81 190 ALA A CA 1
ATOM 1486 C C . ALA A 1 190 ? -9.939 4.155 -12.064 1.00 93.81 190 ALA A C 1
ATOM 1488 O O . ALA A 1 190 ? -9.401 5.259 -11.973 1.00 93.81 190 ALA A O 1
ATOM 1489 N N . ALA A 1 191 ? -10.724 3.841 -13.101 1.00 89.94 191 ALA A N 1
ATOM 1490 C CA . ALA A 1 191 ? -10.971 4.745 -14.224 1.00 89.94 191 ALA A CA 1
ATOM 1491 C C . ALA A 1 191 ? -11.505 6.126 -13.789 1.00 89.94 191 ALA A C 1
ATOM 1493 O O . ALA A 1 191 ? -11.228 7.129 -14.447 1.00 89.94 191 ALA A O 1
ATOM 1494 N N . ARG A 1 192 ? -12.251 6.188 -12.675 1.00 88.44 192 ARG A N 1
ATOM 1495 C CA . ARG A 1 192 ? -12.826 7.428 -12.125 1.00 88.44 192 ARG A CA 1
ATOM 1496 C C . ARG A 1 192 ? -11.994 8.039 -10.996 1.00 88.44 192 ARG A C 1
ATOM 1498 O O . ARG A 1 192 ? -12.146 9.226 -10.728 1.00 88.44 192 ARG A O 1
ATOM 1505 N N . LYS A 1 193 ? -11.151 7.250 -10.321 1.00 89.25 193 LYS A N 1
ATOM 1506 C CA . LYS A 1 193 ? -10.399 7.668 -9.128 1.00 89.25 193 LYS A CA 1
ATOM 1507 C C . LYS A 1 193 ? -8.956 7.170 -9.220 1.00 89.25 193 LYS A C 1
ATOM 1509 O O . LYS A 1 193 ? -8.672 6.024 -8.880 1.00 89.25 193 LYS A O 1
ATOM 1514 N N . GLY A 1 194 ? -8.058 8.045 -9.681 1.00 91.56 194 GLY A N 1
ATOM 1515 C CA . GLY A 1 194 ? -6.666 7.709 -10.006 1.00 91.56 194 GLY A CA 1
ATOM 1516 C C . GLY A 1 194 ? -5.872 7.086 -8.854 1.00 91.56 194 GLY A C 1
ATOM 1517 O O . GLY A 1 194 ? -5.075 6.188 -9.099 1.00 91.56 194 GLY A O 1
ATOM 1518 N N . SER A 1 195 ? -6.150 7.467 -7.602 1.00 96.44 195 SER A N 1
ATOM 1519 C CA . SER A 1 195 ? -5.504 6.887 -6.412 1.00 96.44 195 SER A CA 1
ATOM 1520 C C . SER A 1 195 ? -5.703 5.371 -6.296 1.00 96.44 195 SER A C 1
ATOM 1522 O O . SER A 1 195 ? -4.854 4.680 -5.750 1.00 96.44 195 SER A O 1
ATOM 1524 N N . ILE A 1 196 ? -6.779 4.814 -6.866 1.00 97.69 196 ILE A N 1
ATOM 1525 C CA . ILE A 1 196 ? -6.957 3.357 -6.896 1.00 97.69 196 ILE A CA 1
ATOM 1526 C C . ILE A 1 196 ? -5.861 2.705 -7.753 1.00 97.69 196 ILE A C 1
ATOM 1528 O O . ILE A 1 196 ? -5.316 1.690 -7.333 1.00 97.69 196 ILE A O 1
ATOM 1532 N N . TYR A 1 197 ? -5.472 3.292 -8.896 1.00 98.12 197 TYR A N 1
ATOM 1533 C CA . TYR A 1 197 ? -4.347 2.766 -9.683 1.00 98.12 197 TYR A CA 1
ATOM 1534 C C . TYR A 1 197 ? -3.056 2.732 -8.864 1.00 98.12 197 TYR A C 1
ATOM 1536 O O . TYR A 1 197 ? -2.341 1.738 -8.922 1.00 98.12 197 TYR A O 1
ATOM 1544 N N . VAL A 1 198 ? -2.789 3.772 -8.066 1.00 98.19 198 VAL A N 1
ATOM 1545 C CA . VAL A 1 198 ? -1.605 3.830 -7.192 1.00 98.19 198 VAL A CA 1
ATOM 1546 C C . VAL A 1 198 ? -1.603 2.664 -6.199 1.00 98.19 198 VAL A C 1
ATOM 1548 O O . VAL A 1 198 ? -0.609 1.951 -6.113 1.00 98.19 198 VAL A O 1
ATOM 1551 N N . GLY A 1 199 ? -2.729 2.390 -5.532 1.00 98.12 199 GLY A N 1
ATOM 1552 C CA . GLY A 1 199 ? -2.829 1.260 -4.600 1.00 98.12 199 GLY A CA 1
ATOM 1553 C C . GLY A 1 199 ? -2.625 -0.109 -5.267 1.00 98.12 199 GLY A C 1
ATOM 1554 O O . GLY A 1 199 ? -1.964 -0.980 -4.705 1.00 98.12 199 GLY A O 1
ATOM 1555 N N . PHE A 1 200 ? -3.125 -0.296 -6.495 1.00 98.50 200 PHE A N 1
ATOM 1556 C CA . PHE A 1 200 ? -2.869 -1.509 -7.286 1.00 98.50 200 PHE A CA 1
ATOM 1557 C C . PHE A 1 200 ? -1.389 -1.662 -7.653 1.00 98.50 200 PHE A C 1
ATOM 1559 O O . PHE A 1 200 ? -0.834 -2.752 -7.511 1.00 98.50 200 PHE A O 1
ATOM 1566 N N . LEU A 1 201 ? -0.755 -0.575 -8.100 1.00 98.38 201 LEU A N 1
ATOM 1567 C CA . LEU A 1 201 ? 0.664 -0.552 -8.452 1.00 98.38 201 LEU A CA 1
ATOM 1568 C C . LEU A 1 201 ? 1.556 -0.843 -7.231 1.00 98.38 201 LEU A C 1
ATOM 1570 O O . LEU A 1 201 ? 2.573 -1.514 -7.379 1.00 98.38 201 LEU A O 1
ATOM 1574 N N . GLN A 1 202 ? 1.165 -0.388 -6.034 1.00 97.25 202 GLN A N 1
ATOM 1575 C CA . GLN A 1 202 ? 1.872 -0.678 -4.780 1.00 97.25 202 GLN A CA 1
ATOM 1576 C C . GLN A 1 202 ? 1.734 -2.140 -4.339 1.00 97.25 202 GLN A C 1
ATOM 1578 O O . GLN A 1 202 ? 2.704 -2.724 -3.865 1.00 97.25 202 GLN A O 1
ATOM 1583 N N . ALA A 1 203 ? 0.539 -2.726 -4.452 1.00 96.75 203 ALA A N 1
ATOM 1584 C CA . ALA A 1 203 ? 0.281 -4.064 -3.921 1.00 96.75 203 ALA A CA 1
ATOM 1585 C C . ALA A 1 203 ? 0.695 -5.196 -4.865 1.00 96.75 203 ALA A C 1
ATOM 1587 O O . ALA A 1 203 ? 1.250 -6.197 -4.419 1.00 96.75 203 ALA A O 1
ATOM 1588 N N . ILE A 1 204 ? 0.380 -5.073 -6.156 1.00 96.19 204 ILE A N 1
ATOM 1589 C CA . ILE A 1 204 ? 0.481 -6.176 -7.121 1.00 96.19 204 ILE A CA 1
ATOM 1590 C C . ILE A 1 204 ? 1.008 -5.693 -8.483 1.00 96.19 204 ILE A C 1
ATOM 1592 O O . ILE A 1 204 ? 0.325 -5.865 -9.494 1.00 96.19 204 ILE A O 1
ATOM 1596 N N . PRO A 1 205 ? 2.226 -5.120 -8.554 1.00 95.62 205 PRO A N 1
ATOM 1597 C CA . PRO A 1 205 ? 2.755 -4.503 -9.776 1.00 95.62 205 PRO A CA 1
ATOM 1598 C C . PRO A 1 205 ? 2.812 -5.450 -10.988 1.00 95.62 205 PRO A C 1
ATOM 1600 O O . PRO A 1 205 ? 2.614 -4.993 -12.109 1.00 95.62 205 PRO A O 1
ATOM 1603 N N . ASP A 1 206 ? 3.010 -6.758 -10.776 1.00 94.31 206 ASP A N 1
ATOM 1604 C CA . ASP A 1 206 ? 2.989 -7.777 -11.845 1.00 94.31 206 ASP A CA 1
ATOM 1605 C C . ASP A 1 206 ? 1.655 -8.531 -11.963 1.00 94.31 206 ASP A C 1
ATOM 1607 O O . ASP A 1 206 ? 1.447 -9.291 -12.906 1.00 94.31 206 ASP A O 1
ATOM 1611 N N . GLY A 1 207 ? 0.750 -8.342 -11.000 1.00 94.25 207 GLY A N 1
ATOM 1612 C CA . GLY A 1 207 ? -0.537 -9.035 -10.903 1.00 94.25 207 GLY A CA 1
ATOM 1613 C C . GLY A 1 207 ? -1.730 -8.169 -11.304 1.00 94.25 207 GLY A C 1
ATOM 1614 O O . GLY A 1 207 ? -2.858 -8.466 -10.903 1.00 94.25 207 GLY A O 1
ATOM 1615 N N . LEU A 1 208 ? -1.486 -7.073 -12.028 1.00 96.69 208 LEU A N 1
ATOM 1616 C CA . LEU A 1 208 ? -2.510 -6.106 -12.414 1.00 96.69 208 LEU A CA 1
ATOM 1617 C C . LEU A 1 208 ? -3.585 -6.745 -13.322 1.00 96.69 208 LEU A C 1
ATOM 1619 O O . LEU A 1 208 ? -3.252 -7.543 -14.203 1.00 96.69 208 LEU A O 1
ATOM 1623 N N . PRO A 1 209 ? -4.873 -6.391 -13.145 1.00 95.75 209 PRO A N 1
ATOM 1624 C CA . PRO A 1 209 ? -5.945 -6.837 -14.033 1.00 95.75 209 PRO A CA 1
ATOM 1625 C C . PRO A 1 209 ? -5.791 -6.353 -15.481 1.00 95.75 209 PRO A C 1
ATOM 1627 O O . PRO A 1 209 ? -5.089 -5.385 -15.754 1.00 95.75 209 PRO A O 1
ATOM 1630 N N . GLU A 1 210 ? -6.533 -6.989 -16.396 1.00 93.25 210 GLU A N 1
ATOM 1631 C CA . GLU A 1 210 ? -6.622 -6.591 -17.813 1.00 93.25 210 GLU A CA 1
ATOM 1632 C C . GLU A 1 210 ? -5.258 -6.558 -18.527 1.00 93.25 210 GLU A C 1
ATOM 1634 O O . GLU A 1 210 ? -4.863 -5.540 -19.104 1.00 93.25 210 GLU A O 1
ATOM 1639 N N . LEU A 1 211 ? -4.559 -7.701 -18.496 1.00 93.94 211 LEU A N 1
ATOM 1640 C CA . LEU A 1 211 ? -3.235 -7.862 -19.096 1.00 93.94 211 LEU A CA 1
ATOM 1641 C C . LEU A 1 211 ? -3.172 -7.347 -20.540 1.00 93.94 211 LEU A C 1
ATOM 1643 O O . LEU A 1 211 ? -4.001 -7.675 -21.393 1.00 93.94 211 LEU A O 1
ATOM 1647 N N . VAL A 1 212 ? -2.136 -6.562 -20.802 1.00 95.56 212 VAL A N 1
ATOM 1648 C CA . VAL A 1 212 ? -1.773 -6.050 -22.121 1.00 95.56 212 VAL A CA 1
ATOM 1649 C C . VAL A 1 212 ? -0.849 -7.050 -22.815 1.00 95.56 212 VAL A C 1
ATOM 1651 O O . VAL A 1 212 ? -0.134 -7.805 -22.161 1.00 95.56 212 VAL A O 1
ATOM 1654 N N . ALA A 1 213 ? -0.861 -7.068 -24.150 1.00 96.19 213 ALA A N 1
ATOM 1655 C CA . ALA A 1 213 ? 0.088 -7.861 -24.925 1.00 96.19 213 ALA A CA 1
ATOM 1656 C C . ALA A 1 213 ? 1.542 -7.499 -24.573 1.00 96.19 213 ALA A C 1
ATOM 1658 O O . ALA A 1 213 ? 1.844 -6.351 -24.239 1.00 96.19 213 ALA A O 1
ATOM 1659 N N . ALA A 1 214 ? 2.435 -8.485 -24.671 1.00 95.62 214 ALA A N 1
ATOM 1660 C CA . ALA A 1 214 ? 3.866 -8.259 -24.518 1.00 95.62 214 ALA A CA 1
ATOM 1661 C C . ALA A 1 214 ? 4.380 -7.250 -25.555 1.00 95.62 214 ALA A C 1
ATOM 1663 O O . ALA A 1 214 ? 3.800 -7.077 -26.631 1.00 95.62 214 ALA A O 1
ATOM 1664 N N . HIS A 1 215 ? 5.514 -6.632 -25.240 1.00 95.94 215 HIS A N 1
ATOM 1665 C CA . HIS A 1 215 ? 6.233 -5.784 -26.176 1.00 95.94 215 HIS A CA 1
ATOM 1666 C C . HIS A 1 215 ? 6.594 -6.577 -27.442 1.00 95.94 215 HIS A C 1
ATOM 1668 O O . HIS A 1 215 ? 6.989 -7.740 -27.358 1.00 95.94 215 HIS A O 1
ATOM 1674 N N . SER A 1 216 ? 6.541 -5.941 -28.614 1.00 93.94 216 SER A N 1
ATOM 1675 C CA . SER A 1 216 ? 6.847 -6.584 -29.908 1.00 93.94 216 SER A CA 1
ATOM 1676 C C . SER A 1 216 ? 8.230 -7.257 -29.941 1.00 93.94 216 SER A C 1
ATOM 1678 O O . SER A 1 216 ? 8.427 -8.277 -30.594 1.00 93.94 216 SER A O 1
ATOM 1680 N N . LYS A 1 217 ? 9.180 -6.693 -29.190 1.00 90.56 217 LYS A N 1
ATOM 1681 C CA . LYS A 1 217 ? 10.570 -7.163 -29.044 1.00 90.56 217 LYS A CA 1
ATOM 1682 C C . LYS A 1 217 ? 10.806 -8.092 -27.846 1.00 90.56 217 LYS A C 1
ATOM 1684 O O . LYS A 1 217 ? 11.954 -8.444 -27.604 1.00 90.56 217 LYS A O 1
ATOM 1689 N N . HIS A 1 218 ? 9.774 -8.478 -27.091 1.00 92.06 218 HIS A N 1
ATOM 1690 C CA . HIS A 1 218 ? 9.930 -9.264 -25.860 1.00 92.06 218 HIS A CA 1
ATOM 1691 C C . HIS A 1 218 ? 10.729 -10.554 -26.085 1.00 92.06 218 HIS A C 1
ATOM 1693 O O . HIS A 1 218 ? 11.750 -10.759 -25.436 1.00 92.06 218 HIS A O 1
ATOM 1699 N N . GLU A 1 219 ? 10.341 -11.369 -27.071 1.00 90.94 219 GLU A N 1
ATOM 1700 C CA . GLU A 1 219 ? 11.038 -12.625 -27.378 1.00 90.94 219 GLU A CA 1
ATOM 1701 C C . GLU A 1 219 ? 12.508 -12.398 -27.762 1.00 90.94 219 GLU A C 1
ATOM 1703 O O . GLU A 1 219 ? 13.392 -13.123 -27.307 1.00 90.94 219 GLU A O 1
ATOM 1708 N N . ALA A 1 220 ? 12.786 -11.358 -28.555 1.00 88.75 220 ALA A N 1
ATOM 1709 C CA . ALA A 1 220 ? 14.141 -11.013 -28.978 1.00 88.75 220 ALA A CA 1
ATOM 1710 C C . ALA A 1 220 ? 15.011 -10.546 -27.798 1.00 88.75 220 ALA A C 1
ATOM 1712 O O . ALA A 1 220 ? 16.143 -11.005 -27.646 1.00 88.75 220 ALA A O 1
ATOM 1713 N N . VAL A 1 221 ? 14.472 -9.677 -26.938 1.00 87.50 221 VAL A N 1
ATOM 1714 C CA . VAL A 1 221 ? 15.133 -9.194 -25.715 1.00 87.50 221 VAL A CA 1
ATOM 1715 C C . VAL A 1 221 ? 15.447 -10.371 -24.790 1.00 87.50 221 VAL A C 1
ATOM 1717 O O . VAL A 1 221 ? 16.588 -10.526 -24.357 1.00 87.50 221 VAL A O 1
ATOM 1720 N N . THR A 1 222 ? 14.472 -11.245 -24.530 1.00 89.06 222 THR A N 1
ATOM 1721 C CA . THR A 1 222 ? 14.659 -12.426 -23.678 1.00 89.06 222 THR A CA 1
ATOM 1722 C C . THR A 1 222 ? 15.686 -13.394 -24.262 1.00 89.06 222 THR A C 1
ATOM 1724 O O . THR A 1 222 ? 16.516 -13.920 -23.520 1.00 89.06 222 THR A O 1
ATOM 1727 N N . ALA A 1 223 ? 15.700 -13.596 -25.582 1.00 87.50 223 ALA A N 1
ATOM 1728 C CA . ALA A 1 223 ? 16.695 -14.442 -26.234 1.00 87.50 223 ALA A CA 1
ATOM 1729 C C . ALA A 1 223 ? 18.122 -13.894 -26.052 1.00 87.50 223 ALA A C 1
ATOM 1731 O O . ALA A 1 223 ? 19.015 -14.644 -25.651 1.00 87.50 223 ALA A O 1
ATOM 1732 N N . VAL A 1 224 ? 18.328 -12.590 -26.278 1.00 86.69 224 VAL A N 1
ATOM 1733 C CA . VAL A 1 224 ? 19.633 -11.920 -26.114 1.00 86.69 224 VAL A CA 1
ATOM 1734 C C . VAL A 1 224 ? 20.118 -11.991 -24.666 1.00 86.69 224 VAL A C 1
ATOM 1736 O O . VAL A 1 224 ? 21.295 -12.252 -24.419 1.00 86.69 224 VAL A O 1
ATOM 1739 N N . LEU A 1 225 ? 19.210 -11.790 -23.710 1.00 88.06 225 LEU A N 1
ATOM 1740 C CA . LEU A 1 225 ? 19.532 -11.734 -22.285 1.00 88.06 225 LEU A CA 1
ATOM 1741 C C . LEU A 1 225 ? 19.594 -13.106 -21.607 1.00 88.06 225 LEU A C 1
ATOM 1743 O O . LEU A 1 225 ? 20.074 -13.184 -20.481 1.00 88.06 225 LEU A O 1
ATOM 1747 N N . SER A 1 226 ? 19.172 -14.184 -22.276 1.00 86.75 226 SER A N 1
ATOM 1748 C CA . SER A 1 226 ? 19.082 -15.537 -21.701 1.00 86.75 226 SER A CA 1
ATOM 1749 C C . SER A 1 226 ? 20.375 -16.030 -21.038 1.00 86.75 226 SER A C 1
ATOM 1751 O O . SER A 1 226 ? 20.316 -16.755 -20.049 1.00 86.75 226 SER A O 1
ATOM 1753 N N . GLY A 1 227 ? 21.543 -15.605 -21.530 1.00 83.06 227 GLY A N 1
ATOM 1754 C CA . GLY A 1 227 ? 22.844 -15.941 -20.940 1.00 83.06 227 GLY A CA 1
ATOM 1755 C C . GLY A 1 227 ? 23.136 -15.273 -19.588 1.00 83.06 227 GLY A C 1
ATOM 1756 O O . GLY A 1 227 ? 24.016 -15.744 -18.872 1.00 83.06 227 GLY A O 1
ATOM 1757 N N . LEU A 1 228 ? 22.407 -14.206 -19.240 1.00 85.06 228 LEU A N 1
ATOM 1758 C CA . LEU A 1 228 ? 22.492 -13.474 -17.964 1.00 85.06 228 LEU A CA 1
ATOM 1759 C C . LEU A 1 228 ? 21.321 -13.776 -17.020 1.00 85.06 228 LEU A C 1
ATOM 1761 O O . LEU A 1 228 ? 21.252 -13.227 -15.922 1.00 85.06 228 LEU A O 1
ATOM 1765 N N . LEU A 1 229 ? 20.366 -14.595 -17.458 1.00 81.50 229 LEU A N 1
ATOM 1766 C CA . LEU A 1 229 ? 19.294 -15.083 -16.606 1.00 81.50 229 LEU A CA 1
ATOM 1767 C C . LEU A 1 229 ? 19.821 -16.366 -15.949 1.00 81.50 229 LEU A C 1
ATOM 1769 O O . LEU A 1 229 ? 20.152 -17.333 -16.640 1.00 81.50 229 LEU A O 1
ATOM 1773 N N . GLY A 1 230 ? 19.970 -16.362 -14.622 1.00 68.25 230 GLY A N 1
ATOM 1774 C CA . GLY A 1 230 ? 20.355 -17.561 -13.872 1.00 68.25 230 GLY A CA 1
ATOM 1775 C C . GLY A 1 230 ? 19.385 -18.725 -14.130 1.00 68.25 230 GLY A C 1
ATOM 1776 O O . GLY A 1 230 ? 18.304 -18.539 -14.688 1.00 68.25 230 GLY A O 1
ATOM 1777 N N . SER A 1 231 ? 19.736 -19.941 -13.705 1.00 56.72 231 SER A N 1
ATOM 1778 C CA . SER A 1 231 ? 18.902 -21.149 -13.876 1.00 56.72 231 SER A CA 1
ATOM 1779 C C . SER A 1 231 ? 17.492 -21.057 -13.263 1.00 56.72 231 SER A C 1
ATOM 1781 O O . SER A 1 231 ? 16.630 -21.856 -13.622 1.00 56.72 231 SER A O 1
ATOM 1783 N N . ASP A 1 232 ? 17.233 -20.063 -12.412 1.00 52.44 232 ASP A N 1
ATOM 1784 C CA . ASP A 1 232 ? 15.919 -19.795 -11.816 1.00 52.44 232 ASP A CA 1
ATOM 1785 C C . ASP A 1 232 ? 15.018 -18.899 -12.694 1.00 52.44 232 ASP A C 1
ATOM 1787 O O . ASP A 1 232 ? 13.809 -18.848 -12.490 1.00 52.44 232 ASP A O 1
ATOM 1791 N N . GLY A 1 233 ? 15.556 -18.248 -13.735 1.00 44.16 233 GLY A N 1
ATOM 1792 C CA . GLY A 1 233 ? 14.816 -17.301 -14.584 1.00 44.16 233 GLY A CA 1
ATOM 1793 C C . GLY A 1 233 ? 13.806 -17.920 -15.561 1.00 44.16 233 GLY A C 1
ATOM 1794 O O . GLY A 1 233 ? 13.056 -17.186 -16.200 1.00 44.16 233 GLY A O 1
ATOM 1795 N N . GLN A 1 234 ? 13.775 -19.250 -15.695 1.00 42.09 234 GLN A N 1
ATOM 1796 C CA . GLN A 1 234 ? 12.802 -19.968 -16.534 1.00 42.09 234 GLN A CA 1
ATOM 1797 C C . GLN A 1 234 ? 11.777 -20.794 -15.736 1.00 42.09 234 GLN A C 1
ATOM 1799 O O . GLN A 1 234 ? 10.788 -21.230 -16.323 1.00 42.09 234 GLN A O 1
ATOM 1804 N N . ASN A 1 235 ? 11.954 -20.980 -14.422 1.00 39.84 235 ASN A N 1
ATOM 1805 C CA . ASN A 1 235 ? 11.150 -21.931 -13.639 1.00 39.84 235 ASN A CA 1
ATOM 1806 C C . ASN A 1 235 ? 9.989 -21.317 -12.834 1.00 39.84 235 ASN A C 1
ATOM 1808 O O . ASN A 1 235 ? 9.181 -22.068 -12.292 1.00 39.84 235 ASN A O 1
ATOM 1812 N N . ASP A 1 236 ? 9.803 -19.995 -12.836 1.00 42.72 236 ASP A N 1
ATOM 1813 C CA . ASP A 1 236 ? 8.621 -19.374 -12.206 1.00 42.72 236 ASP A CA 1
ATOM 1814 C C . ASP A 1 236 ? 7.330 -19.493 -13.043 1.00 42.72 236 ASP A C 1
ATOM 1816 O O . ASP A 1 236 ? 6.258 -19.082 -12.600 1.00 42.72 236 ASP A O 1
ATOM 1820 N N . LEU A 1 237 ? 7.389 -20.109 -14.233 1.00 42.94 237 LEU A N 1
ATOM 1821 C CA . LEU A 1 237 ? 6.204 -20.357 -15.065 1.00 42.94 237 LEU A CA 1
ATOM 1822 C C . LEU A 1 237 ? 5.664 -21.797 -15.013 1.00 42.94 237 LEU A C 1
ATOM 1824 O O . LEU A 1 237 ? 4.561 -22.018 -15.513 1.00 42.94 237 LEU A O 1
ATOM 1828 N N . GLN A 1 238 ? 6.339 -22.772 -14.383 1.00 32.94 238 GLN A N 1
ATOM 1829 C CA . GLN A 1 238 ? 5.755 -24.106 -14.151 1.00 32.94 238 GLN A CA 1
ATOM 1830 C C . GLN A 1 238 ? 6.547 -24.945 -13.128 1.00 32.94 238 GLN A C 1
ATOM 1832 O O . GLN A 1 238 ? 7.752 -25.124 -13.243 1.00 32.94 238 GLN A O 1
ATOM 1837 N N . GLN A 1 239 ? 5.840 -25.478 -12.128 1.00 34.47 239 GLN A N 1
ATOM 1838 C CA . GLN A 1 239 ? 6.357 -26.274 -11.005 1.00 34.47 239 GLN A CA 1
ATOM 1839 C C . GLN A 1 239 ? 7.191 -27.513 -11.401 1.00 34.47 239 GLN A C 1
ATOM 1841 O O . GLN A 1 239 ? 6.792 -28.266 -12.285 1.00 34.47 239 GLN A O 1
ATOM 1846 N N . GLY A 1 240 ? 8.186 -27.846 -10.561 1.00 31.89 240 GLY A N 1
ATOM 1847 C CA . GLY A 1 240 ? 8.353 -29.217 -10.052 1.00 31.89 240 GLY A CA 1
ATOM 1848 C C . GLY A 1 240 ? 9.641 -29.985 -10.393 1.00 31.89 240 GLY A C 1
ATOM 1849 O O . GLY A 1 240 ? 9.726 -30.623 -11.430 1.00 31.89 240 GLY A O 1
ATOM 1850 N N . LEU A 1 241 ? 10.512 -30.089 -9.378 1.00 32.72 241 LEU A N 1
ATOM 1851 C CA . LEU A 1 241 ? 11.393 -31.224 -9.035 1.00 32.72 241 LEU A CA 1
ATOM 1852 C C . LEU A 1 241 ? 12.659 -31.554 -9.866 1.00 32.72 241 LEU A C 1
ATOM 1854 O O . LEU A 1 241 ? 12.629 -31.825 -11.058 1.00 32.72 241 LEU A O 1
ATOM 1858 N N . LEU A 1 242 ? 13.714 -31.756 -9.059 1.00 33.06 242 LEU A N 1
ATOM 1859 C CA . LEU A 1 242 ? 14.985 -32.475 -9.234 1.00 33.06 242 LEU A CA 1
ATOM 1860 C C . LEU A 1 242 ? 16.217 -31.671 -9.684 1.00 33.06 242 LEU A C 1
ATOM 1862 O O . LEU A 1 242 ? 16.365 -31.219 -10.813 1.00 33.06 242 LEU A O 1
ATOM 1866 N N . GLN A 1 243 ? 17.108 -31.553 -8.696 1.00 38.81 243 GLN A N 1
ATOM 1867 C CA . GLN A 1 243 ? 18.468 -31.037 -8.726 1.00 38.81 243 GLN A CA 1
ATOM 1868 C C . GLN A 1 243 ? 19.360 -31.884 -9.635 1.00 38.81 243 GLN A C 1
ATOM 1870 O O . GLN A 1 243 ? 19.337 -33.105 -9.528 1.00 38.81 243 GLN A O 1
ATOM 1875 N N . ASP A 1 244 ? 20.242 -31.223 -10.382 1.00 32.06 244 ASP A N 1
ATOM 1876 C CA . ASP A 1 244 ? 21.568 -31.758 -10.683 1.00 32.06 244 ASP A CA 1
ATOM 1877 C C . ASP A 1 244 ? 22.594 -30.618 -10.666 1.00 32.06 244 ASP A C 1
ATOM 1879 O O . ASP A 1 244 ? 22.526 -29.650 -11.425 1.00 32.06 244 ASP A O 1
ATOM 18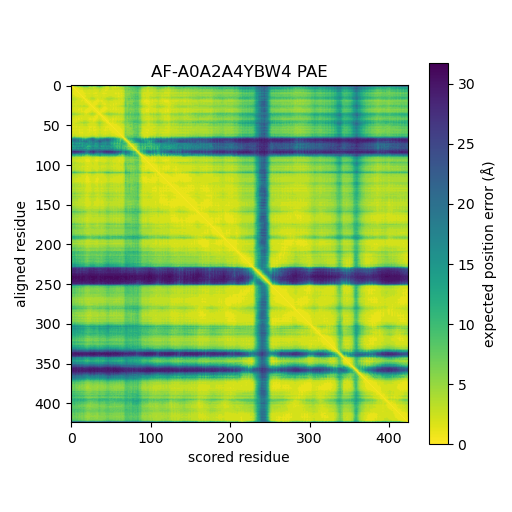83 N N . PHE A 1 245 ? 23.547 -30.738 -9.743 1.00 38.56 245 PHE A N 1
ATOM 1884 C CA . PHE A 1 245 ? 24.663 -29.825 -9.540 1.00 38.56 245 PHE A CA 1
ATOM 1885 C C . PHE A 1 245 ? 25.612 -29.855 -10.748 1.00 38.56 245 PHE A C 1
ATOM 1887 O O . PHE A 1 245 ? 26.474 -30.728 -10.857 1.00 38.56 245 PHE A O 1
ATOM 1894 N N . ARG A 1 246 ? 25.529 -28.844 -11.617 1.00 38.69 246 ARG A N 1
ATOM 1895 C CA . ARG A 1 246 ? 26.690 -28.366 -12.379 1.00 38.69 246 ARG A CA 1
ATOM 1896 C C . ARG A 1 246 ? 26.967 -26.925 -11.980 1.00 38.69 246 ARG A C 1
ATOM 1898 O O . ARG A 1 246 ? 26.122 -26.056 -12.157 1.00 38.69 246 ARG A O 1
ATOM 1905 N N . GLN A 1 247 ? 28.150 -26.698 -11.413 1.00 35.91 247 GLN A N 1
ATOM 1906 C CA . GLN A 1 247 ? 28.715 -25.370 -11.183 1.00 35.91 247 GLN A CA 1
ATOM 1907 C C . GLN A 1 247 ? 29.032 -24.704 -12.530 1.00 35.91 247 GLN A C 1
ATOM 1909 O O . GLN A 1 247 ? 30.188 -24.635 -12.935 1.00 35.91 247 GLN A O 1
ATOM 1914 N N . ASP A 1 248 ? 28.011 -24.201 -13.213 1.00 37.12 248 ASP A N 1
ATOM 1915 C CA . ASP A 1 248 ? 28.185 -23.148 -14.206 1.00 37.12 248 ASP A CA 1
ATOM 1916 C C . ASP A 1 248 ? 27.838 -21.832 -13.501 1.00 37.12 248 ASP A C 1
ATOM 1918 O O . ASP A 1 248 ? 26.699 -21.626 -13.088 1.00 37.12 248 ASP A O 1
ATOM 1922 N N . PHE A 1 249 ? 28.825 -20.950 -13.319 1.00 43.47 249 PHE A N 1
ATOM 1923 C CA . PHE A 1 249 ? 28.658 -19.584 -12.804 1.00 43.47 249 PHE A CA 1
ATOM 1924 C C . PHE A 1 249 ? 27.795 -18.734 -13.766 1.00 43.47 249 PHE A C 1
ATOM 1926 O O . PHE A 1 249 ? 28.292 -17.813 -14.413 1.00 43.47 249 PHE A O 1
ATOM 1933 N N . ARG A 1 250 ? 26.498 -19.033 -13.902 1.00 51.00 250 ARG A N 1
ATOM 1934 C CA . ARG A 1 250 ? 25.537 -18.152 -14.577 1.00 51.00 250 ARG A CA 1
ATOM 1935 C C . ARG A 1 250 ? 25.093 -17.093 -13.575 1.00 51.00 250 ARG A C 1
ATOM 1937 O O . ARG A 1 250 ? 24.368 -17.395 -12.633 1.00 51.00 250 ARG A O 1
ATOM 1944 N N . GLN A 1 251 ? 25.607 -15.878 -13.734 1.00 60.34 251 GLN A N 1
ATOM 1945 C CA . GLN A 1 251 ? 25.258 -14.744 -12.881 1.00 60.34 251 GLN A CA 1
ATOM 1946 C C . GLN A 1 251 ? 23.798 -14.354 -13.131 1.00 60.34 251 GLN A C 1
ATOM 1948 O O . GLN A 1 251 ? 23.429 -14.093 -14.269 1.00 60.34 251 GLN A O 1
ATOM 1953 N N . ASP A 1 252 ? 22.985 -14.336 -12.075 1.00 78.56 252 ASP A N 1
ATOM 1954 C CA . ASP A 1 252 ? 21.605 -13.848 -12.095 1.00 78.56 252 ASP A CA 1
ATOM 1955 C C . ASP A 1 252 ? 21.602 -12.313 -12.132 1.00 78.56 252 ASP A C 1
ATOM 1957 O O . ASP A 1 252 ? 21.696 -11.653 -11.098 1.00 78.56 252 ASP A O 1
ATOM 1961 N N . ASN A 1 253 ? 21.567 -11.743 -13.336 1.00 88.62 253 ASN A N 1
ATOM 1962 C CA . ASN A 1 253 ? 21.630 -10.301 -13.542 1.00 88.62 253 ASN A CA 1
ATOM 1963 C C . ASN A 1 253 ? 20.237 -9.681 -13.342 1.00 88.62 253 ASN A C 1
ATOM 1965 O O . ASN A 1 253 ? 19.321 -9.873 -14.153 1.00 88.62 253 ASN A O 1
ATOM 1969 N N . ALA A 1 254 ? 20.052 -8.930 -12.255 1.00 90.62 254 ALA A N 1
ATOM 1970 C CA . ALA A 1 254 ? 18.759 -8.347 -11.923 1.00 90.62 254 ALA A CA 1
ATOM 1971 C C . ALA A 1 254 ? 18.287 -7.314 -12.964 1.00 90.62 254 ALA A C 1
ATOM 1973 O O . ALA A 1 254 ? 17.088 -7.243 -13.243 1.00 90.62 254 ALA A O 1
ATOM 1974 N N . LEU A 1 255 ? 19.191 -6.575 -13.611 1.00 91.38 255 LEU A N 1
ATOM 1975 C CA . LEU A 1 255 ? 18.836 -5.663 -14.703 1.00 91.38 255 LEU A CA 1
ATOM 1976 C C . LEU A 1 255 ? 18.338 -6.404 -15.955 1.00 91.38 255 LEU A C 1
ATOM 1978 O O . LEU A 1 255 ? 17.383 -5.959 -16.595 1.00 91.38 255 LEU A O 1
ATOM 1982 N N . ALA A 1 256 ? 18.930 -7.551 -16.292 1.00 92.25 256 ALA A N 1
ATOM 1983 C CA . ALA A 1 256 ? 18.449 -8.406 -17.375 1.00 92.25 256 ALA A CA 1
ATOM 1984 C C . ALA A 1 256 ? 17.031 -8.927 -17.082 1.00 92.25 256 ALA A C 1
ATOM 1986 O O . ALA A 1 256 ? 16.164 -8.899 -17.963 1.00 92.25 256 ALA A O 1
ATOM 1987 N N . ARG A 1 257 ? 16.758 -9.318 -15.826 1.00 92.81 257 ARG A N 1
ATOM 1988 C CA . ARG A 1 257 ? 15.400 -9.660 -15.372 1.00 92.81 257 ARG A CA 1
ATOM 1989 C C . ARG A 1 257 ? 14.449 -8.475 -15.464 1.00 92.81 257 ARG A C 1
ATOM 1991 O O . ARG A 1 257 ? 13.336 -8.655 -15.947 1.00 92.81 257 ARG A O 1
ATOM 1998 N N . LEU A 1 258 ? 14.872 -7.273 -15.066 1.00 95.19 258 LEU A N 1
ATOM 1999 C CA . LEU A 1 258 ? 14.055 -6.063 -15.183 1.00 95.19 258 LEU A CA 1
ATOM 2000 C C . LEU A 1 258 ? 13.658 -5.799 -16.641 1.00 95.19 258 LEU A C 1
ATOM 2002 O O . LEU A 1 258 ? 12.487 -5.550 -16.908 1.00 95.19 258 LEU A O 1
ATOM 2006 N N . LEU A 1 259 ? 14.586 -5.912 -17.594 1.00 94.88 259 LEU A N 1
ATOM 2007 C CA . LEU A 1 259 ? 14.286 -5.736 -19.022 1.00 94.88 259 LEU A CA 1
ATOM 2008 C C . LEU A 1 259 ? 13.304 -6.795 -19.553 1.00 94.88 259 LEU A C 1
ATOM 2010 O O . LEU A 1 259 ? 12.365 -6.462 -20.283 1.00 94.88 259 LEU A O 1
ATOM 2014 N N . CYS A 1 260 ? 13.463 -8.059 -19.149 1.00 94.19 260 CYS A N 1
ATOM 2015 C CA . CYS A 1 260 ? 12.505 -9.116 -19.489 1.00 94.19 260 CYS A CA 1
ATOM 2016 C C . CYS A 1 260 ? 11.128 -8.850 -18.861 1.00 94.19 260 CYS A C 1
ATOM 2018 O O . CYS A 1 260 ? 10.104 -8.975 -19.531 1.00 94.19 260 CYS A O 1
ATOM 2020 N N . ARG A 1 261 ? 11.098 -8.417 -17.597 1.00 95.44 261 ARG A N 1
ATOM 2021 C CA . ARG A 1 261 ? 9.880 -8.072 -16.855 1.00 95.44 261 ARG A CA 1
ATOM 2022 C C . ARG A 1 261 ? 9.141 -6.914 -17.518 1.00 95.44 261 ARG A C 1
ATOM 2024 O O . ARG A 1 261 ? 7.961 -7.048 -17.805 1.00 95.44 261 ARG A O 1
ATOM 2031 N N . VAL A 1 262 ? 9.826 -5.814 -17.825 1.00 97.00 262 VAL A N 1
ATOM 2032 C CA . VAL A 1 262 ? 9.262 -4.613 -18.471 1.00 97.00 262 VAL A CA 1
ATOM 2033 C C . VAL A 1 262 ? 8.645 -4.933 -19.834 1.00 97.00 262 VAL A C 1
ATOM 2035 O O . VAL A 1 262 ? 7.590 -4.399 -20.170 1.00 97.00 262 VAL A O 1
ATOM 2038 N N . THR A 1 263 ? 9.265 -5.823 -20.610 1.00 96.69 263 THR A N 1
ATOM 2039 C CA . THR A 1 263 ? 8.774 -6.203 -21.946 1.00 96.69 263 THR A CA 1
ATOM 2040 C C . THR A 1 263 ? 7.686 -7.284 -21.924 1.00 96.69 263 THR A C 1
ATOM 2042 O O . THR A 1 263 ? 7.020 -7.490 -22.937 1.00 96.69 263 THR A O 1
ATOM 2045 N N . SER A 1 264 ? 7.468 -7.950 -20.788 1.00 96.62 264 SER A N 1
ATOM 2046 C CA . SER A 1 264 ? 6.434 -8.979 -20.619 1.00 96.62 264 SER A CA 1
ATOM 2047 C C . SER A 1 264 ? 5.006 -8.396 -20.588 1.00 96.62 264 SER A C 1
ATOM 2049 O O . SER A 1 264 ? 4.840 -7.188 -20.394 1.00 96.62 264 SER A O 1
ATOM 2051 N N . PRO A 1 265 ? 3.949 -9.227 -20.711 1.00 97.56 265 PRO A N 1
ATOM 2052 C CA . PRO A 1 265 ? 2.562 -8.774 -20.564 1.00 97.5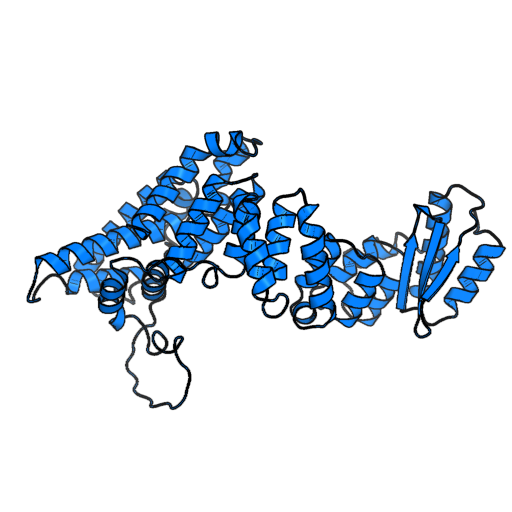6 265 PRO A CA 1
ATOM 2053 C C . PRO A 1 265 ? 2.284 -8.027 -19.251 1.00 97.56 265 PRO A C 1
ATOM 2055 O O . PRO A 1 265 ? 1.622 -6.987 -19.252 1.00 97.56 265 PRO A O 1
ATOM 2058 N N . SER A 1 266 ? 2.807 -8.517 -18.120 1.00 96.62 266 SER A N 1
ATOM 2059 C CA . SER A 1 266 ? 2.615 -7.870 -16.815 1.00 96.62 266 SER A CA 1
ATOM 2060 C C . SER A 1 266 ? 3.334 -6.524 -16.750 1.00 96.62 266 SER A C 1
ATOM 2062 O O . SER A 1 266 ? 2.728 -5.533 -16.349 1.00 96.62 266 SER A O 1
ATOM 2064 N N . GLY A 1 267 ? 4.572 -6.443 -17.247 1.00 97.69 267 GLY A N 1
ATOM 2065 C CA . GLY A 1 267 ? 5.321 -5.186 -17.312 1.00 97.69 267 GLY A CA 1
ATOM 2066 C C . GLY A 1 267 ? 4.674 -4.142 -18.219 1.00 97.69 267 GLY A C 1
ATOM 2067 O O . GLY A 1 267 ? 4.555 -2.980 -17.837 1.00 97.69 267 GLY A O 1
ATOM 2068 N N . GLN A 1 268 ? 4.163 -4.540 -19.385 1.00 98.38 268 GLN A N 1
ATOM 2069 C CA . GLN A 1 268 ? 3.419 -3.629 -20.263 1.00 98.38 268 GLN A CA 1
ATOM 2070 C C . GLN A 1 268 ? 2.110 -3.150 -19.618 1.00 98.38 268 GLN A C 1
ATOM 2072 O O . GLN A 1 268 ? 1.718 -1.988 -19.772 1.00 98.38 268 GLN A O 1
ATOM 2077 N N . THR A 1 269 ? 1.463 -4.009 -18.825 1.00 98.44 269 THR A N 1
ATOM 2078 C CA . THR A 1 269 ? 0.287 -3.643 -18.022 1.00 98.44 269 THR A CA 1
ATOM 2079 C C . THR A 1 269 ? 0.653 -2.651 -16.918 1.00 98.44 269 THR A C 1
ATOM 2081 O O . THR A 1 269 ? -0.062 -1.663 -16.734 1.00 98.44 269 THR A O 1
ATOM 2084 N N . PHE A 1 270 ? 1.789 -2.846 -16.242 1.00 98.62 270 PHE A N 1
ATOM 2085 C CA . PHE A 1 270 ? 2.339 -1.899 -15.270 1.00 98.62 270 PHE A CA 1
ATOM 2086 C C . PHE A 1 270 ? 2.561 -0.524 -15.905 1.00 98.62 270 PHE A C 1
ATOM 2088 O O . PHE A 1 270 ? 1.987 0.459 -15.441 1.00 98.62 270 PHE A O 1
ATOM 2095 N N . LEU A 1 271 ? 3.287 -0.454 -17.024 1.00 98.56 271 LEU A N 1
ATOM 2096 C CA . LEU A 1 271 ? 3.564 0.801 -17.732 1.00 98.56 271 LEU A CA 1
ATOM 2097 C C . LEU A 1 271 ? 2.282 1.529 -18.152 1.00 98.56 271 LEU A C 1
ATOM 2099 O O . LEU A 1 271 ? 2.126 2.722 -17.894 1.00 98.56 271 LEU A O 1
ATOM 2103 N N . LYS A 1 272 ? 1.318 0.806 -18.737 1.00 98.06 272 LYS A N 1
ATOM 2104 C CA . LYS A 1 272 ? 0.013 1.374 -19.113 1.00 98.06 272 LYS A CA 1
ATOM 2105 C C . LYS A 1 272 ? -0.732 1.925 -17.896 1.00 98.06 272 LYS A C 1
ATOM 2107 O O . LYS A 1 272 ? -1.371 2.974 -17.974 1.00 98.06 272 LYS A O 1
ATOM 2112 N N . THR A 1 273 ? -0.656 1.222 -16.773 1.00 98.38 273 THR A N 1
ATOM 2113 C CA . THR A 1 273 ? -1.312 1.622 -15.525 1.00 98.38 273 THR A CA 1
ATOM 2114 C C . THR A 1 273 ? -0.659 2.860 -14.922 1.00 98.38 273 THR A C 1
ATOM 2116 O O . THR A 1 273 ? -1.375 3.759 -14.483 1.00 98.38 273 THR A O 1
ATOM 2119 N N . VAL A 1 274 ? 0.671 2.963 -14.976 1.00 98.19 274 VAL A N 1
ATOM 2120 C CA . VAL A 1 274 ? 1.400 4.177 -14.590 1.00 98.19 274 VAL A CA 1
ATOM 2121 C C . VAL A 1 274 ? 0.949 5.367 -15.438 1.00 98.19 274 VAL A C 1
ATOM 2123 O O . VAL A 1 274 ? 0.590 6.400 -14.873 1.00 98.19 274 VAL A O 1
ATOM 2126 N N . THR A 1 275 ? 0.866 5.221 -16.765 1.00 97.31 275 THR A N 1
ATOM 2127 C CA . THR A 1 275 ? 0.352 6.282 -17.651 1.00 97.31 275 THR A CA 1
ATOM 2128 C C . THR A 1 275 ? -1.064 6.708 -17.248 1.00 97.31 275 THR A C 1
ATOM 2130 O O . THR A 1 275 ? -1.327 7.895 -17.047 1.00 97.31 275 THR A O 1
ATOM 2133 N N . ASN A 1 276 ? -1.963 5.745 -17.019 1.00 97.00 276 ASN A N 1
ATOM 2134 C CA . ASN A 1 276 ? -3.333 6.020 -16.573 1.00 97.00 276 ASN A CA 1
ATOM 2135 C C . ASN A 1 276 ? -3.398 6.747 -15.220 1.00 97.00 276 ASN A C 1
ATOM 2137 O O . ASN A 1 276 ? -4.310 7.557 -15.012 1.00 97.00 276 ASN A O 1
ATOM 2141 N N . ALA A 1 277 ? -2.479 6.434 -14.302 1.00 96.69 277 ALA A N 1
ATOM 2142 C CA . ALA A 1 277 ? -2.379 7.053 -12.985 1.00 96.69 277 ALA A CA 1
ATOM 2143 C C . ALA A 1 277 ? -1.851 8.493 -13.079 1.00 96.69 277 ALA A C 1
ATOM 2145 O O . ALA A 1 277 ? -2.447 9.393 -12.484 1.00 96.69 277 ALA A O 1
ATOM 2146 N N . MET A 1 278 ? -0.810 8.738 -13.886 1.00 95.44 278 MET A N 1
ATOM 2147 C CA . MET A 1 278 ? -0.237 10.075 -14.108 1.00 95.44 278 MET A CA 1
ATOM 2148 C C . MET A 1 278 ? -1.276 11.072 -14.646 1.00 95.44 278 MET A C 1
ATOM 2150 O O . MET A 1 278 ? -1.344 12.218 -14.198 1.00 95.44 278 MET A O 1
ATOM 2154 N N . GLU A 1 279 ? -2.158 10.633 -15.547 1.00 94.19 279 GLU A N 1
ATOM 2155 C CA . GLU A 1 279 ? -3.249 11.463 -16.081 1.00 94.19 279 GLU A CA 1
ATOM 2156 C C . GLU A 1 279 ? -4.308 11.852 -15.035 1.00 94.19 279 GLU A C 1
ATOM 2158 O O . GLU A 1 279 ? -5.070 12.806 -15.232 1.00 94.19 279 GLU A O 1
ATOM 2163 N N . LYS A 1 280 ? -4.381 11.107 -13.926 1.00 94.06 280 LYS A N 1
ATOM 2164 C CA . LYS A 1 280 ? -5.454 11.182 -12.923 1.00 94.06 280 LYS A CA 1
ATOM 2165 C C . LYS A 1 280 ? -4.941 11.484 -11.513 1.00 94.06 280 LYS A C 1
ATOM 2167 O O . LYS A 1 280 ? -5.683 11.275 -10.555 1.00 94.06 280 LYS A O 1
ATOM 2172 N N . LEU A 1 281 ? -3.721 12.014 -11.385 1.00 94.69 281 LEU A N 1
ATOM 2173 C CA . LEU A 1 281 ? -3.160 12.454 -10.105 1.00 94.69 281 LEU A CA 1
ATOM 2174 C C . LEU A 1 281 ? -4.092 13.444 -9.398 1.00 94.69 281 LEU A C 1
ATOM 2176 O O . LEU A 1 281 ? -4.534 14.436 -9.996 1.00 94.69 281 LEU A O 1
ATOM 2180 N N . ALA A 1 282 ? -4.410 13.128 -8.144 1.00 93.56 282 ALA A N 1
ATOM 2181 C CA . ALA A 1 282 ? -5.364 13.865 -7.326 1.00 93.56 282 ALA A CA 1
ATOM 2182 C C . ALA A 1 282 ? -4.687 15.002 -6.554 1.00 93.56 282 ALA A C 1
ATOM 2184 O O . ALA A 1 282 ? -5.163 16.132 -6.616 1.00 93.56 282 ALA A O 1
ATOM 2185 N N . ASP A 1 283 ? -3.577 14.711 -5.887 1.00 95.69 283 ASP A N 1
ATOM 2186 C CA . ASP A 1 283 ? -2.863 15.606 -4.979 1.00 95.69 283 ASP A CA 1
ATOM 2187 C C . ASP A 1 283 ? -1.376 15.221 -4.867 1.00 95.69 283 ASP A C 1
ATOM 2189 O O . ASP A 1 283 ? -0.892 14.330 -5.577 1.00 95.69 283 ASP A O 1
ATOM 2193 N N . GLU A 1 284 ? -0.663 15.916 -3.980 1.00 96.12 284 GLU A N 1
ATOM 2194 C CA . GLU A 1 284 ? 0.742 15.672 -3.661 1.00 96.12 284 GLU A CA 1
ATOM 2195 C C . GLU A 1 284 ? 0.994 14.232 -3.229 1.00 96.12 284 GLU A C 1
ATOM 2197 O O . GLU A 1 284 ? 1.827 13.554 -3.825 1.00 96.12 284 GLU A O 1
ATOM 2202 N N . SER A 1 285 ? 0.230 13.724 -2.263 1.00 96.12 285 SER A N 1
ATOM 2203 C CA . SER A 1 285 ? 0.462 12.387 -1.729 1.00 96.12 285 SER A CA 1
ATOM 2204 C C . SER A 1 285 ? 0.267 11.294 -2.780 1.00 96.12 285 SER A C 1
ATOM 2206 O O . SER A 1 285 ? 1.056 10.355 -2.835 1.00 96.12 285 SER A O 1
ATOM 2208 N N . ALA A 1 286 ? -0.730 11.416 -3.666 1.00 96.62 286 ALA A N 1
ATOM 2209 C CA . ALA A 1 286 ? -0.892 10.490 -4.785 1.00 96.62 286 ALA A CA 1
ATOM 2210 C C . ALA A 1 286 ? 0.255 10.590 -5.804 1.00 96.62 286 ALA A C 1
ATOM 2212 O O . ALA A 1 286 ? 0.621 9.580 -6.408 1.00 96.62 286 ALA A O 1
ATOM 2213 N N . ALA A 1 287 ? 0.810 11.787 -6.020 1.00 97.19 287 ALA A N 1
ATOM 2214 C CA . ALA A 1 287 ? 1.942 11.988 -6.918 1.00 97.19 287 ALA A CA 1
ATOM 2215 C C . ALA A 1 287 ? 3.230 11.385 -6.350 1.00 97.19 287 ALA A C 1
ATOM 2217 O O . ALA A 1 287 ? 3.885 10.617 -7.051 1.00 97.19 287 ALA A O 1
ATOM 2218 N N . VAL A 1 288 ? 3.543 11.668 -5.084 1.00 97.25 288 VAL A N 1
ATOM 2219 C CA . VAL A 1 288 ? 4.689 11.092 -4.367 1.00 97.25 288 VAL A CA 1
ATOM 2220 C C . VAL A 1 288 ? 4.594 9.568 -4.359 1.00 97.25 288 VAL A C 1
ATOM 2222 O O . VAL A 1 288 ? 5.488 8.896 -4.867 1.00 97.25 288 VAL A O 1
ATOM 2225 N N . ALA A 1 289 ? 3.451 9.023 -3.930 1.00 98.12 289 ALA A N 1
ATOM 2226 C CA . ALA A 1 289 ? 3.229 7.582 -3.892 1.00 98.12 289 ALA A CA 1
ATOM 2227 C C . ALA A 1 289 ? 3.374 6.918 -5.273 1.00 98.12 289 ALA A C 1
ATOM 2229 O O . ALA A 1 289 ? 3.927 5.824 -5.373 1.00 98.12 289 ALA A O 1
ATOM 2230 N N . LEU A 1 290 ? 2.904 7.558 -6.352 1.00 98.44 290 LEU A N 1
ATOM 2231 C CA . LEU A 1 290 ? 3.088 7.036 -7.707 1.00 98.44 290 LEU A CA 1
ATOM 2232 C C . LEU A 1 290 ? 4.562 7.059 -8.133 1.00 98.44 290 LEU A C 1
ATOM 2234 O O . LEU A 1 290 ? 5.034 6.087 -8.720 1.00 98.44 290 LEU A O 1
ATOM 2238 N N . PHE A 1 291 ? 5.281 8.150 -7.861 1.00 98.12 291 PHE A N 1
ATOM 2239 C CA . PHE A 1 291 ? 6.690 8.279 -8.231 1.00 98.12 291 PHE A CA 1
ATOM 2240 C C . PHE A 1 291 ? 7.559 7.275 -7.479 1.00 98.12 291 PHE A C 1
ATOM 2242 O O . PHE A 1 291 ? 8.348 6.591 -8.123 1.00 98.12 291 PHE A O 1
ATOM 2249 N N . ASP A 1 292 ? 7.338 7.083 -6.179 1.00 98.06 292 ASP A N 1
ATOM 2250 C CA . ASP A 1 292 ? 8.050 6.067 -5.400 1.00 98.06 292 ASP A CA 1
ATOM 2251 C C . ASP A 1 292 ? 7.801 4.654 -5.938 1.00 98.06 292 ASP A C 1
ATOM 2253 O O . ASP A 1 292 ? 8.720 3.840 -6.011 1.00 98.06 292 ASP A O 1
ATOM 2257 N N . VAL A 1 293 ? 6.576 4.340 -6.376 1.00 98.00 293 VAL A N 1
ATOM 2258 C CA . VAL A 1 293 ? 6.283 3.037 -6.995 1.00 98.00 293 VAL A CA 1
ATOM 2259 C C . VAL A 1 293 ? 7.053 2.845 -8.297 1.00 98.00 293 VAL A C 1
ATOM 2261 O O . VAL A 1 293 ? 7.580 1.758 -8.537 1.00 98.00 293 VAL A O 1
ATOM 2264 N N . ILE A 1 294 ? 7.150 3.885 -9.126 1.00 98.50 294 ILE A N 1
ATOM 2265 C CA . ILE A 1 294 ? 7.946 3.841 -10.355 1.00 98.50 294 ILE A CA 1
ATOM 2266 C C . ILE A 1 294 ? 9.420 3.619 -10.000 1.00 98.50 294 ILE A C 1
ATOM 2268 O O . ILE A 1 294 ? 10.013 2.655 -10.482 1.00 98.50 294 ILE A O 1
ATOM 2272 N N . GLY A 1 295 ? 9.999 4.438 -9.119 1.00 97.62 295 GLY A N 1
ATOM 2273 C CA . GLY A 1 295 ? 11.400 4.305 -8.715 1.00 97.62 295 GLY A CA 1
ATOM 2274 C C . GLY A 1 295 ? 11.716 2.926 -8.156 1.00 97.62 295 GLY A C 1
ATOM 2275 O O . GLY A 1 295 ? 12.670 2.287 -8.595 1.00 97.62 295 GLY A O 1
ATOM 2276 N N . ASN A 1 296 ? 10.863 2.413 -7.268 1.00 97.00 296 ASN A N 1
ATOM 2277 C CA . ASN A 1 296 ? 11.004 1.078 -6.688 1.00 97.00 296 ASN A CA 1
ATOM 2278 C C . ASN A 1 296 ? 10.907 -0.032 -7.743 1.00 97.00 296 ASN A C 1
ATOM 2280 O O . ASN A 1 296 ? 11.668 -1.001 -7.689 1.00 97.00 296 ASN A O 1
ATOM 2284 N N . TYR A 1 297 ? 10.024 0.101 -8.737 1.00 97.75 297 TYR A N 1
ATOM 2285 C CA . TYR A 1 297 ? 9.923 -0.865 -9.833 1.00 97.75 297 TYR A CA 1
ATOM 2286 C C . TYR A 1 297 ? 11.212 -0.921 -10.672 1.00 97.75 297 TYR A C 1
ATOM 2288 O O . TYR A 1 297 ? 11.628 -2.005 -11.084 1.00 97.75 297 TYR A O 1
ATOM 2296 N N . PHE A 1 298 ? 11.876 0.224 -10.870 1.00 97.50 298 PHE A N 1
ATOM 2297 C CA . PHE A 1 298 ? 13.106 0.358 -11.661 1.00 97.50 298 PHE A CA 1
ATOM 2298 C C . PHE A 1 298 ? 14.400 0.423 -10.827 1.00 97.50 298 PHE A C 1
ATOM 2300 O O . PHE A 1 298 ? 15.469 0.644 -11.396 1.00 97.50 298 PHE A O 1
ATOM 2307 N N . HIS A 1 299 ? 14.348 0.209 -9.506 1.00 94.69 299 HIS A N 1
ATOM 2308 C CA . HIS A 1 299 ? 15.459 0.512 -8.587 1.00 94.69 299 HIS A CA 1
ATOM 2309 C C . HIS A 1 299 ? 16.776 -0.196 -8.938 1.00 94.69 299 HIS A C 1
ATOM 2311 O O . HIS A 1 299 ? 17.851 0.346 -8.699 1.00 94.69 299 HIS A O 1
ATOM 2317 N N . VAL A 1 300 ? 16.705 -1.383 -9.546 1.00 91.88 300 VAL A N 1
ATOM 2318 C CA . VAL A 1 300 ? 17.876 -2.160 -9.983 1.00 91.88 300 VAL A CA 1
ATOM 2319 C C . VAL A 1 300 ? 18.707 -1.412 -11.035 1.00 91.88 300 VAL A C 1
ATOM 2321 O O . VAL A 1 300 ? 19.920 -1.585 -11.110 1.00 91.88 300 VAL A O 1
ATOM 2324 N N . ALA A 1 301 ? 18.082 -0.540 -11.830 1.00 93.06 301 ALA A N 1
ATOM 2325 C CA . ALA A 1 301 ? 18.775 0.306 -12.800 1.00 93.06 301 ALA A CA 1
ATOM 2326 C C . ALA A 1 301 ? 19.425 1.551 -12.163 1.00 93.06 301 ALA A C 1
ATOM 2328 O O . ALA A 1 301 ? 20.068 2.331 -12.870 1.00 93.06 301 ALA A O 1
ATOM 2329 N N . SER A 1 302 ? 19.262 1.761 -10.852 1.00 91.44 302 SER A N 1
ATOM 2330 C CA . SER A 1 302 ? 19.754 2.956 -10.175 1.00 91.44 302 SER A CA 1
ATOM 2331 C C . SER A 1 302 ? 21.288 3.021 -10.174 1.00 91.44 302 SER A C 1
ATOM 2333 O O . SER A 1 302 ? 21.960 2.049 -9.815 1.00 91.44 302 SER A O 1
ATOM 2335 N N . PRO A 1 303 ? 21.886 4.172 -10.526 1.00 89.25 303 PRO A N 1
ATOM 2336 C CA . PRO A 1 303 ? 23.332 4.377 -10.546 1.00 89.25 303 PRO A CA 1
ATOM 2337 C C . PRO A 1 303 ? 23.878 4.642 -9.129 1.00 89.25 303 PRO A C 1
ATOM 2339 O O . PRO A 1 303 ? 24.495 5.681 -8.865 1.00 89.25 303 PRO A O 1
ATOM 2342 N N . VAL A 1 304 ? 23.629 3.718 -8.197 1.00 82.56 304 VAL A N 1
ATOM 2343 C CA . VAL A 1 304 ? 23.988 3.849 -6.776 1.00 82.56 304 VAL A CA 1
ATOM 2344 C C . VAL A 1 304 ? 25.485 4.140 -6.621 1.00 82.56 304 VAL A C 1
ATOM 2346 O O . VAL A 1 304 ? 26.336 3.491 -7.225 1.00 82.56 304 VAL A O 1
ATOM 2349 N N . GLY A 1 305 ? 25.813 5.152 -5.812 1.00 82.00 305 GLY A N 1
ATOM 2350 C CA . GLY A 1 305 ? 27.194 5.579 -5.561 1.00 82.00 305 GLY A CA 1
ATOM 2351 C C . GLY A 1 305 ? 27.802 6.488 -6.637 1.00 82.00 305 GLY A C 1
ATOM 2352 O O . GLY A 1 305 ? 28.913 6.982 -6.448 1.00 82.00 305 GLY A O 1
ATOM 2353 N N . HIS A 1 306 ? 27.099 6.770 -7.741 1.00 87.94 306 HIS A N 1
ATOM 2354 C CA . HIS A 1 306 ? 27.590 7.713 -8.743 1.00 87.94 306 HIS A CA 1
ATOM 2355 C C . HIS A 1 306 ? 27.432 9.171 -8.258 1.00 87.94 306 HIS A C 1
ATOM 2357 O O . HIS A 1 306 ? 26.326 9.582 -7.905 1.00 87.94 306 HIS A O 1
ATOM 2363 N N . PRO A 1 307 ? 28.483 10.014 -8.305 1.00 86.25 307 PRO A N 1
ATOM 2364 C CA . PRO A 1 307 ? 28.447 11.367 -7.733 1.00 86.25 307 PRO A CA 1
ATOM 2365 C C . PRO A 1 307 ? 27.403 12.286 -8.388 1.00 86.25 307 PRO A C 1
ATOM 2367 O O . PRO A 1 307 ? 26.822 13.140 -7.728 1.00 86.25 307 PRO A O 1
ATOM 2370 N N . GLY A 1 308 ? 27.123 12.088 -9.679 1.00 88.19 308 GLY A N 1
ATOM 2371 C CA . GLY A 1 308 ? 26.083 12.837 -10.397 1.00 88.19 308 GLY A CA 1
ATOM 2372 C C . GLY A 1 308 ? 24.641 12.385 -10.124 1.00 88.19 308 GLY A C 1
ATOM 2373 O O . GLY A 1 308 ? 23.719 13.101 -10.504 1.00 88.19 308 GLY A O 1
ATOM 2374 N N . ALA A 1 309 ? 24.427 11.235 -9.472 1.00 89.12 309 ALA A N 1
ATOM 2375 C CA . ALA A 1 309 ? 23.089 10.667 -9.285 1.00 89.12 309 ALA A CA 1
ATOM 2376 C C . ALA A 1 309 ? 22.215 11.528 -8.358 1.00 89.12 309 ALA A C 1
ATOM 2378 O O . ALA A 1 309 ? 21.048 11.764 -8.650 1.00 89.12 309 ALA A O 1
ATOM 2379 N N . ILE A 1 310 ? 22.794 12.074 -7.284 1.00 88.25 310 ILE A N 1
ATOM 2380 C CA . ILE A 1 310 ? 22.056 12.903 -6.315 1.00 88.25 310 ILE A CA 1
ATOM 2381 C C . ILE A 1 310 ? 21.433 14.125 -6.999 1.00 88.25 310 ILE A C 1
ATOM 2383 O O . ILE A 1 310 ? 20.277 14.453 -6.757 1.00 88.25 310 ILE A O 1
ATOM 2387 N N . GLN A 1 311 ? 22.193 14.802 -7.864 1.00 88.75 311 GLN A N 1
ATOM 2388 C CA . GLN A 1 311 ? 21.692 15.976 -8.574 1.00 88.75 311 GLN A CA 1
ATOM 2389 C C . GLN A 1 311 ? 20.679 15.594 -9.660 1.00 8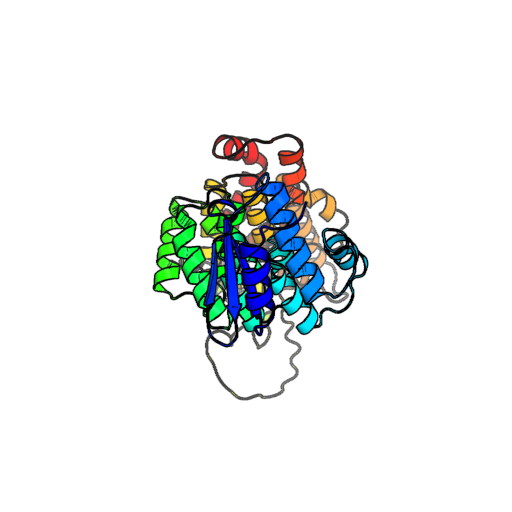8.75 311 GLN A C 1
ATOM 2391 O O . GLN A 1 311 ? 19.727 16.339 -9.883 1.00 88.75 311 GLN A O 1
ATOM 2396 N N . ALA A 1 312 ? 20.868 14.444 -10.313 1.00 90.81 312 ALA A N 1
ATOM 2397 C CA . ALA A 1 312 ? 19.955 13.941 -11.333 1.00 90.81 312 ALA A CA 1
ATOM 2398 C C . ALA A 1 312 ? 18.552 13.662 -10.770 1.00 90.81 312 ALA A C 1
ATOM 2400 O O . ALA A 1 312 ? 17.568 14.001 -11.420 1.00 90.81 312 ALA A O 1
ATOM 2401 N N . GLY A 1 313 ? 18.462 13.139 -9.542 1.00 89.31 313 GLY A N 1
ATOM 2402 C CA . GLY A 1 313 ? 17.199 12.816 -8.871 1.00 89.31 313 GLY A CA 1
ATOM 2403 C C . GLY A 1 313 ? 16.353 14.009 -8.411 1.00 89.31 313 GLY A C 1
ATOM 2404 O O . GLY A 1 313 ? 15.311 13.793 -7.813 1.00 89.31 313 GLY A O 1
ATOM 2405 N N . ARG A 1 314 ? 16.767 15.259 -8.661 1.00 89.50 314 ARG A N 1
ATOM 2406 C CA . ARG A 1 314 ? 16.026 16.467 -8.231 1.00 89.50 314 ARG A CA 1
ATOM 2407 C C . ARG A 1 314 ? 15.047 17.011 -9.272 1.00 89.50 314 ARG A C 1
ATOM 2409 O O . ARG A 1 314 ? 14.264 17.910 -8.968 1.00 89.50 314 ARG A O 1
ATOM 2416 N N . ASN A 1 315 ? 15.148 16.550 -10.517 1.00 91.56 315 ASN A N 1
ATOM 2417 C CA . ASN A 1 315 ? 14.319 17.016 -11.622 1.00 91.56 315 ASN A CA 1
ATOM 2418 C C . ASN A 1 315 ? 14.266 15.967 -12.746 1.00 91.56 315 ASN A C 1
ATOM 2420 O O . ASN A 1 315 ? 15.265 15.316 -13.060 1.00 91.56 315 ASN A O 1
ATOM 2424 N N . SER A 1 316 ? 13.108 15.832 -13.394 1.00 93.50 316 SER A N 1
ATOM 24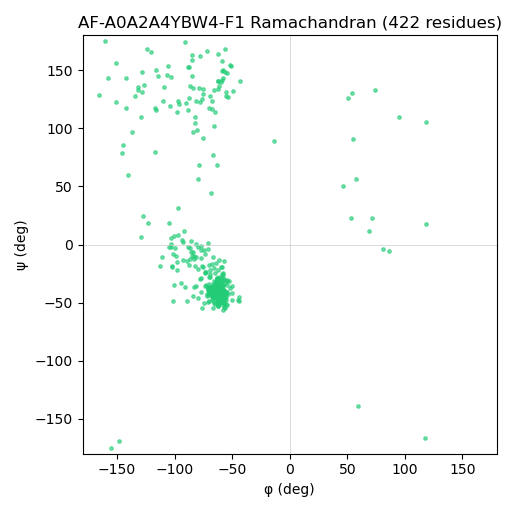25 C CA . SER A 1 316 ? 12.894 14.831 -14.443 1.00 93.50 316 SER A CA 1
ATOM 2426 C C . SER A 1 316 ? 13.797 15.006 -15.668 1.00 93.50 316 SER A C 1
ATOM 2428 O O . SER A 1 316 ? 14.293 14.018 -16.204 1.00 93.50 316 SER A O 1
ATOM 2430 N N . GLU A 1 317 ? 14.055 16.236 -16.116 1.00 93.81 317 GLU A N 1
ATOM 2431 C CA . GLU A 1 317 ? 14.935 16.495 -17.266 1.00 93.81 317 GLU A CA 1
ATOM 2432 C C . GLU A 1 317 ? 16.392 16.164 -16.938 1.00 93.81 317 GLU A C 1
ATOM 2434 O O . GLU A 1 317 ? 17.110 15.590 -17.765 1.00 93.81 317 GLU A O 1
ATOM 2439 N N . THR A 1 318 ? 16.835 16.474 -15.714 1.00 93.88 318 THR A N 1
ATOM 2440 C CA . THR A 1 318 ? 18.189 16.125 -15.271 1.00 93.88 318 THR A CA 1
ATOM 2441 C C . THR A 1 318 ? 18.362 14.621 -15.113 1.00 93.88 318 THR A C 1
ATOM 2443 O O . THR A 1 318 ? 19.417 14.111 -15.486 1.00 93.88 318 THR A O 1
ATOM 2446 N N . ALA A 1 319 ? 17.337 13.902 -14.644 1.00 95.88 319 ALA A N 1
ATOM 2447 C CA . ALA A 1 319 ? 17.339 12.441 -14.579 1.00 95.88 319 ALA A CA 1
ATOM 2448 C C . ALA A 1 319 ? 17.485 11.817 -15.976 1.00 95.88 319 ALA A C 1
ATOM 2450 O O . ALA A 1 319 ? 18.350 10.964 -16.192 1.00 95.88 319 ALA A O 1
ATOM 2451 N N . VAL A 1 320 ? 16.706 12.297 -16.954 1.00 97.06 320 VAL A N 1
ATOM 2452 C CA . VAL A 1 320 ? 16.790 11.831 -18.347 1.00 97.06 320 VAL A CA 1
ATOM 2453 C C . VAL A 1 320 ? 18.160 12.142 -18.947 1.00 97.06 320 VAL A C 1
ATOM 2455 O O . VAL A 1 320 ? 18.815 11.242 -19.470 1.00 97.06 320 VAL A O 1
ATOM 2458 N N . THR A 1 321 ? 18.646 13.376 -18.819 1.00 96.44 321 THR A N 1
ATOM 2459 C CA . THR A 1 321 ? 19.959 13.775 -19.357 1.00 96.44 321 THR A CA 1
ATOM 2460 C C . THR A 1 321 ? 21.088 12.953 -18.737 1.00 96.44 321 THR A C 1
ATOM 2462 O O . THR A 1 321 ? 21.963 12.448 -19.442 1.00 96.44 321 THR A O 1
ATOM 2465 N N . PHE A 1 322 ? 21.049 12.759 -17.416 1.00 96.25 322 PHE A N 1
ATOM 2466 C CA . PHE A 1 322 ? 22.007 11.922 -16.707 1.00 96.25 322 PHE A CA 1
ATOM 2467 C C . PHE A 1 322 ? 21.987 10.483 -17.231 1.00 96.25 322 PHE A C 1
ATOM 2469 O O . PHE A 1 322 ? 23.049 9.931 -17.514 1.00 96.25 322 PHE A O 1
ATOM 2476 N N . SER A 1 323 ? 20.800 9.885 -17.395 1.00 95.81 323 SER A N 1
ATOM 2477 C CA . SER A 1 323 ? 20.657 8.499 -17.857 1.00 95.81 323 SER A CA 1
ATOM 2478 C C . SER A 1 323 ? 21.309 8.268 -19.224 1.00 95.81 323 SER A C 1
ATOM 2480 O O . SER A 1 323 ? 22.006 7.271 -19.416 1.00 95.81 323 SER A O 1
ATOM 2482 N N . GLN A 1 324 ? 21.163 9.228 -20.145 1.00 94.44 324 GLN A N 1
ATOM 2483 C CA . GLN A 1 324 ? 21.755 9.170 -21.479 1.00 94.44 324 GLN A CA 1
ATOM 2484 C C . GLN A 1 324 ? 23.282 9.140 -21.389 1.00 94.44 324 GLN A C 1
ATOM 2486 O O . GLN A 1 324 ? 23.915 8.210 -21.893 1.00 94.44 324 GLN A O 1
ATOM 2491 N N . VAL A 1 325 ? 23.863 10.109 -20.675 1.00 93.31 325 VAL A N 1
ATOM 2492 C CA . VAL A 1 325 ? 25.318 10.229 -20.504 1.00 93.31 325 VAL A CA 1
ATOM 2493 C C . VAL A 1 325 ? 25.891 9.022 -19.761 1.00 93.31 325 VAL A C 1
ATOM 2495 O O . VAL A 1 325 ? 26.947 8.509 -20.140 1.00 93.31 325 VAL A O 1
ATOM 2498 N N . TYR A 1 326 ? 25.207 8.552 -18.718 1.00 91.12 326 TYR A N 1
ATOM 2499 C CA . TYR A 1 326 ? 25.641 7.430 -17.890 1.00 91.12 326 TYR A CA 1
ATOM 2500 C C . TYR A 1 326 ? 25.733 6.132 -18.700 1.00 91.12 326 TYR A C 1
ATOM 2502 O O . TYR A 1 326 ? 26.796 5.506 -18.737 1.00 91.12 326 TYR A O 1
ATOM 2510 N N . VAL A 1 327 ? 24.661 5.770 -19.414 1.00 90.81 327 VAL A N 1
ATOM 2511 C CA . VAL A 1 327 ? 24.618 4.550 -20.234 1.00 90.81 327 VAL A CA 1
ATOM 2512 C C . VAL A 1 327 ? 25.617 4.627 -21.391 1.00 90.81 327 VAL A C 1
ATOM 2514 O O . VAL A 1 327 ? 26.347 3.668 -21.629 1.00 90.81 327 VAL A O 1
ATOM 2517 N N . GLU A 1 328 ? 25.728 5.769 -22.077 1.00 89.00 328 GLU A N 1
ATOM 2518 C CA . GLU A 1 328 ? 26.678 5.939 -23.189 1.00 89.00 328 GLU A CA 1
ATOM 2519 C C . GLU A 1 328 ? 28.139 5.870 -22.740 1.00 89.00 328 GLU A C 1
ATOM 2521 O O . GLU A 1 328 ? 28.983 5.285 -23.422 1.00 89.00 328 GLU A O 1
ATOM 2526 N N . THR A 1 329 ? 28.452 6.453 -21.582 1.00 87.00 329 THR A N 1
ATOM 2527 C CA . THR A 1 329 ? 29.803 6.400 -21.012 1.00 87.00 329 THR A CA 1
ATOM 2528 C C . THR A 1 329 ? 30.175 4.970 -20.639 1.00 87.00 329 THR A C 1
ATOM 2530 O O . THR A 1 329 ? 31.300 4.544 -20.901 1.00 87.00 329 THR A O 1
ATOM 2533 N N . LEU A 1 330 ? 29.241 4.215 -20.055 1.00 83.56 330 LEU A N 1
ATOM 2534 C CA . LEU A 1 330 ? 29.472 2.814 -19.714 1.00 83.56 330 LEU A CA 1
ATOM 2535 C C . LEU A 1 330 ? 29.589 1.933 -20.956 1.00 83.56 330 LEU A C 1
ATOM 2537 O O . LEU A 1 330 ? 30.518 1.135 -21.019 1.00 83.56 330 LEU A O 1
ATOM 2541 N N . ALA A 1 331 ? 28.763 2.149 -21.982 1.00 81.88 331 ALA A N 1
ATOM 2542 C CA . ALA A 1 331 ? 28.861 1.415 -23.244 1.00 81.88 331 ALA A CA 1
ATOM 2543 C C . ALA A 1 331 ? 30.239 1.604 -23.902 1.00 81.88 331 ALA A C 1
ATOM 2545 O O . ALA A 1 331 ? 30.858 0.640 -24.349 1.00 81.88 331 ALA A O 1
ATOM 2546 N N . LYS A 1 332 ? 30.769 2.837 -23.881 1.00 80.50 332 LYS A N 1
ATOM 2547 C CA . LYS A 1 332 ? 32.128 3.145 -24.359 1.00 80.50 332 LYS A CA 1
ATOM 2548 C C . LYS A 1 332 ? 33.221 2.481 -23.521 1.00 80.50 332 LYS A C 1
ATOM 2550 O O . LYS A 1 332 ? 34.217 2.038 -24.078 1.00 80.50 332 LYS A O 1
ATOM 2555 N N . LYS A 1 333 ? 33.063 2.404 -22.196 1.00 77.31 333 LYS A N 1
ATOM 2556 C CA . LYS A 1 333 ? 34.038 1.742 -21.308 1.00 77.31 333 LYS A CA 1
ATOM 2557 C C . LYS A 1 333 ? 34.042 0.224 -21.469 1.00 77.31 333 LYS A C 1
ATOM 2559 O O . LYS A 1 333 ? 35.121 -0.361 -21.479 1.00 77.31 333 LYS A O 1
ATOM 2564 N N . SER A 1 334 ? 32.877 -0.394 -21.669 1.00 71.19 334 SER A N 1
ATOM 2565 C CA . SER A 1 334 ? 32.761 -1.835 -21.935 1.00 71.19 334 SER A CA 1
ATOM 2566 C C . SER A 1 334 ? 33.511 -2.275 -23.203 1.00 71.19 334 SER A C 1
ATOM 2568 O O . SER A 1 334 ? 33.848 -3.446 -23.330 1.00 71.19 334 SER A O 1
ATOM 2570 N N . LEU A 1 335 ? 33.824 -1.347 -24.118 1.00 62.66 335 LEU A N 1
ATOM 2571 C CA . LEU A 1 335 ? 34.670 -1.586 -25.295 1.00 62.66 335 LEU A CA 1
ATOM 2572 C C . LEU A 1 335 ? 36.185 -1.526 -25.002 1.00 62.66 335 LEU A C 1
ATOM 2574 O O . LEU A 1 335 ? 36.970 -1.997 -25.820 1.00 62.66 335 LEU A O 1
ATOM 2578 N N . LEU A 1 336 ? 36.615 -0.913 -23.889 1.00 57.56 336 LEU A N 1
ATOM 2579 C CA . LEU A 1 336 ? 38.012 -0.504 -23.660 1.00 57.56 336 LEU A CA 1
ATOM 2580 C C . LEU A 1 336 ? 38.737 -1.270 -22.537 1.00 57.56 336 LEU A C 1
ATOM 2582 O O . LEU A 1 336 ? 39.965 -1.235 -22.499 1.00 57.56 336 LEU A O 1
ATOM 2586 N N . THR A 1 337 ? 38.035 -1.942 -21.617 1.00 52.66 337 THR A N 1
ATOM 2587 C CA . THR A 1 337 ? 38.655 -2.567 -20.425 1.00 52.66 337 THR A CA 1
ATOM 2588 C C . THR A 1 337 ? 38.027 -3.912 -20.048 1.00 52.66 337 THR A C 1
ATOM 2590 O O . THR A 1 337 ? 36.812 -4.057 -20.128 1.00 52.66 337 THR A O 1
ATOM 2593 N N . VAL A 1 338 ? 38.850 -4.864 -19.580 1.00 51.12 338 VAL A N 1
ATOM 2594 C CA . VAL A 1 338 ? 38.460 -6.243 -19.190 1.00 51.12 338 VAL A CA 1
ATOM 2595 C C . VAL A 1 338 ? 38.380 -6.448 -17.660 1.00 51.12 338 VAL A C 1
ATOM 2597 O O . VAL A 1 338 ? 38.026 -7.534 -17.217 1.00 51.12 338 VAL A O 1
ATOM 2600 N N . ASP A 1 339 ? 38.682 -5.449 -16.823 1.00 38.66 339 ASP A N 1
ATOM 2601 C CA . ASP A 1 339 ? 38.957 -5.707 -15.396 1.00 38.66 339 ASP A CA 1
ATOM 2602 C C . ASP A 1 339 ? 37.825 -5.361 -14.397 1.00 38.66 339 ASP A C 1
ATOM 2604 O O . ASP A 1 339 ? 37.132 -4.356 -14.550 1.00 38.66 339 ASP A O 1
ATOM 2608 N N . GLN A 1 340 ? 37.746 -6.212 -13.358 1.00 48.00 340 GLN A N 1
ATOM 2609 C CA . GLN A 1 340 ? 36.885 -6.298 -12.157 1.00 48.00 340 GLN A CA 1
ATOM 2610 C C . GLN A 1 340 ? 35.354 -6.305 -12.335 1.00 48.00 340 GLN A C 1
ATOM 2612 O O . GLN A 1 340 ? 34.781 -5.445 -12.991 1.00 48.00 340 GLN A O 1
ATOM 2617 N N . SER A 1 341 ? 34.711 -7.292 -11.682 1.00 51.38 341 SER A N 1
ATOM 2618 C CA . SER A 1 341 ? 33.268 -7.594 -11.621 1.00 51.38 341 SER A CA 1
ATOM 2619 C C . SER A 1 341 ? 32.368 -6.463 -12.139 1.00 51.38 341 SER A C 1
ATOM 2621 O O . SER A 1 341 ? 31.982 -5.587 -11.360 1.00 51.38 341 SER A O 1
ATOM 2623 N N . PRO A 1 342 ? 32.056 -6.445 -13.449 1.00 61.75 342 PRO A N 1
ATOM 2624 C CA . PRO A 1 342 ? 31.303 -5.357 -14.056 1.00 61.75 342 PRO A CA 1
ATOM 2625 C C . PRO A 1 342 ? 29.941 -5.228 -13.378 1.00 61.75 342 PRO A C 1
ATOM 2627 O O . PRO A 1 342 ? 29.315 -6.242 -13.053 1.00 61.75 342 PRO A O 1
ATOM 2630 N N . SER A 1 343 ? 29.473 -3.988 -13.186 1.00 74.69 343 SER A N 1
ATOM 2631 C CA . SER A 1 343 ? 28.095 -3.742 -12.752 1.00 74.69 343 SER A CA 1
ATOM 2632 C C . SER A 1 343 ? 27.121 -4.499 -13.656 1.00 74.69 343 SER A C 1
ATOM 2634 O O . SER A 1 343 ? 27.421 -4.745 -14.826 1.00 74.69 343 SER A O 1
ATOM 2636 N N . GLU A 1 344 ? 25.939 -4.849 -13.149 1.00 80.25 344 GLU A N 1
ATOM 2637 C CA . GLU A 1 344 ? 24.939 -5.571 -13.947 1.00 80.25 344 GLU A CA 1
ATOM 2638 C C . GLU A 1 344 ? 24.647 -4.875 -15.284 1.00 80.25 344 GLU A C 1
ATOM 2640 O O . GLU A 1 344 ? 24.534 -5.524 -16.323 1.00 80.25 344 GLU A O 1
ATOM 2645 N N . LEU A 1 345 ? 24.636 -3.539 -15.276 1.00 82.62 345 LEU A N 1
ATOM 2646 C CA . LEU A 1 345 ? 24.500 -2.716 -16.472 1.00 82.62 345 LEU A CA 1
ATOM 2647 C C . LEU A 1 345 ? 25.684 -2.858 -17.435 1.00 82.62 345 LEU A C 1
ATOM 2649 O O . LEU A 1 345 ? 25.476 -2.985 -18.640 1.00 82.62 345 LEU A O 1
ATOM 2653 N N . ALA A 1 346 ? 26.919 -2.885 -16.932 1.00 79.62 346 ALA A N 1
ATOM 2654 C CA . ALA A 1 346 ? 28.098 -3.103 -17.765 1.00 79.62 346 ALA A CA 1
ATOM 2655 C C . ALA A 1 346 ? 28.125 -4.514 -18.384 1.00 79.62 346 ALA A C 1
ATOM 2657 O O . ALA A 1 346 ? 28.590 -4.655 -19.515 1.00 79.62 346 ALA A O 1
ATOM 2658 N N . GLN A 1 347 ? 27.582 -5.528 -17.700 1.00 81.69 347 GLN A N 1
ATOM 2659 C CA . GLN A 1 347 ? 27.418 -6.884 -18.243 1.00 81.69 347 GLN A CA 1
ATOM 2660 C C . GLN A 1 347 ? 26.401 -6.923 -19.387 1.00 81.69 347 GLN A C 1
ATOM 2662 O O . GLN A 1 347 ? 26.708 -7.449 -20.457 1.00 81.69 347 GLN A O 1
ATOM 2667 N N . VAL A 1 348 ? 25.220 -6.319 -19.190 1.00 83.75 348 VAL A N 1
ATOM 2668 C CA . VAL A 1 348 ? 24.195 -6.217 -20.241 1.00 83.75 348 VAL A CA 1
ATOM 2669 C C . VAL A 1 348 ? 24.760 -5.476 -21.454 1.00 83.75 348 VAL A C 1
ATOM 2671 O O . VAL A 1 348 ? 24.671 -5.978 -22.570 1.00 83.75 348 VAL A O 1
ATOM 2674 N N . LEU A 1 349 ? 25.420 -4.330 -21.253 1.00 82.88 349 LEU A N 1
ATOM 2675 C CA . LEU A 1 349 ? 26.055 -3.580 -22.344 1.00 82.88 349 LEU A CA 1
ATOM 2676 C C . LEU A 1 349 ? 27.185 -4.364 -23.028 1.00 82.88 349 LEU A C 1
ATOM 2678 O O . LEU A 1 349 ? 27.329 -4.287 -24.247 1.00 82.88 349 LEU A O 1
ATOM 2682 N N . GLY A 1 350 ? 27.968 -5.131 -22.265 1.00 78.31 350 GLY A N 1
ATOM 2683 C CA . GLY A 1 350 ? 29.017 -6.000 -22.794 1.00 78.31 350 GLY A CA 1
ATOM 2684 C C . GLY A 1 350 ? 28.473 -7.064 -23.749 1.00 78.31 350 GLY A C 1
ATOM 2685 O O . GLY A 1 350 ? 29.069 -7.291 -24.801 1.00 78.31 350 GLY A O 1
ATOM 2686 N N . LEU A 1 351 ? 27.312 -7.657 -23.443 1.00 78.69 351 LEU A N 1
ATOM 2687 C CA . LEU A 1 351 ? 26.646 -8.585 -24.364 1.00 78.69 351 LEU A CA 1
ATOM 2688 C C . LEU A 1 351 ? 26.231 -7.917 -25.676 1.00 78.69 351 LEU A C 1
ATOM 2690 O O . LEU A 1 351 ? 26.451 -8.497 -26.739 1.00 78.69 351 LEU A O 1
ATOM 2694 N N . LEU A 1 352 ? 25.681 -6.700 -25.621 1.00 75.94 352 LEU A N 1
ATOM 2695 C CA . LEU A 1 352 ? 25.280 -5.971 -26.833 1.00 75.94 352 LEU A CA 1
ATOM 2696 C C . LEU A 1 352 ? 26.486 -5.708 -27.743 1.00 75.94 352 LEU A C 1
ATOM 2698 O O . LEU A 1 352 ? 26.396 -5.869 -28.957 1.00 75.94 352 LEU A O 1
ATOM 2702 N N . VAL A 1 353 ? 27.633 -5.366 -27.148 1.00 70.62 353 VAL A N 1
ATOM 2703 C CA . VAL A 1 353 ? 28.894 -5.127 -27.864 1.00 70.62 353 VAL A CA 1
ATOM 2704 C C . VAL A 1 353 ? 29.452 -6.408 -28.500 1.00 70.62 353 VAL A C 1
ATOM 2706 O O . VAL A 1 353 ? 29.928 -6.375 -29.633 1.00 70.62 353 VAL A O 1
ATOM 2709 N N . GLN A 1 354 ? 29.384 -7.551 -27.809 1.00 65.06 354 GLN A N 1
ATOM 2710 C CA . GLN A 1 354 ? 29.881 -8.832 -28.334 1.00 65.06 354 GLN A CA 1
ATOM 2711 C C . GLN A 1 354 ? 29.039 -9.379 -29.501 1.00 65.06 354 GLN A C 1
ATOM 2713 O O . GLN A 1 354 ? 29.534 -10.180 -30.293 1.00 65.06 354 GLN A O 1
ATOM 2718 N N . GLN A 1 355 ? 27.780 -8.949 -29.634 1.00 62.97 355 GLN A N 1
ATOM 2719 C CA . GLN A 1 355 ? 26.858 -9.422 -30.674 1.00 62.97 355 GLN A CA 1
ATOM 2720 C C . GLN A 1 355 ? 26.920 -8.623 -31.996 1.00 62.97 355 GLN A C 1
ATOM 2722 O O . GLN A 1 355 ? 26.278 -9.011 -32.973 1.00 62.97 355 GLN A O 1
ATOM 2727 N N . THR A 1 356 ? 27.741 -7.568 -32.085 1.00 54.91 356 THR A N 1
ATOM 2728 C CA . THR A 1 356 ? 28.005 -6.784 -33.311 1.00 54.91 356 THR A CA 1
ATOM 2729 C C . THR A 1 356 ? 29.371 -7.116 -33.937 1.00 54.91 356 THR A C 1
ATOM 2731 O O . THR A 1 356 ? 30.389 -6.745 -33.363 1.00 54.91 356 THR A O 1
ATOM 2734 N N . PRO A 1 357 ? 29.478 -7.614 -35.182 1.00 53.22 357 PRO A N 1
ATOM 2735 C CA . PRO A 1 357 ? 29.015 -8.876 -35.749 1.00 53.22 357 PRO A CA 1
ATOM 2736 C C . PRO A 1 357 ? 30.148 -9.898 -36.029 1.00 53.22 357 PRO A C 1
ATOM 2738 O O . PRO A 1 357 ? 31.210 -9.569 -36.553 1.00 53.22 357 PRO A O 1
ATOM 2741 N N . TYR A 1 358 ? 29.801 -11.178 -35.841 1.00 42.94 358 TYR A N 1
ATOM 2742 C CA . TYR A 1 358 ? 30.040 -12.282 -36.796 1.00 42.94 358 TYR A CA 1
ATOM 2743 C C . TYR A 1 358 ? 28.713 -13.047 -37.076 1.00 42.94 358 TYR A C 1
ATOM 2745 O O . TYR A 1 358 ? 28.716 -14.231 -37.415 1.00 42.94 358 TYR A O 1
ATOM 2753 N N . SER A 1 359 ? 27.549 -12.399 -36.896 1.00 49.22 359 SER A N 1
ATOM 2754 C CA . SER A 1 359 ? 26.222 -13.024 -37.069 1.00 49.22 359 SER A CA 1
ATOM 2755 C C . SER A 1 359 ? 25.718 -12.938 -38.524 1.00 49.22 359 SER A C 1
ATOM 2757 O O . SER A 1 359 ? 26.093 -12.043 -39.280 1.00 49.22 359 SER A O 1
ATOM 2759 N N . LYS A 1 360 ? 24.875 -13.899 -38.932 1.00 45.97 360 LYS A N 1
ATOM 2760 C CA . LYS A 1 360 ? 24.440 -14.140 -40.326 1.00 45.97 360 LYS A CA 1
ATOM 2761 C C . LYS A 1 360 ? 23.418 -13.125 -40.883 1.00 45.97 360 LYS A C 1
ATOM 2763 O O . LYS A 1 360 ? 23.108 -13.206 -42.068 1.00 45.97 360 LYS A O 1
ATOM 2768 N N . THR A 1 361 ? 22.930 -12.177 -40.078 1.00 54.53 361 THR A N 1
ATOM 2769 C CA . THR A 1 361 ? 22.010 -11.091 -40.487 1.00 54.53 361 THR A CA 1
ATOM 2770 C C . THR A 1 361 ? 22.329 -9.801 -39.705 1.00 54.53 361 THR A C 1
ATOM 2772 O O . THR A 1 361 ? 21.742 -9.565 -38.648 1.00 54.53 361 THR A O 1
ATOM 2775 N N . PRO A 1 362 ? 23.285 -8.976 -40.173 1.00 59.25 362 PRO A N 1
ATOM 2776 C CA . PRO A 1 362 ? 23.838 -7.856 -39.400 1.00 59.25 362 PRO A CA 1
ATOM 2777 C C . PRO A 1 362 ? 22.828 -6.737 -39.084 1.00 59.25 362 PRO A C 1
ATOM 2779 O O . PRO A 1 362 ? 22.868 -6.186 -37.988 1.00 59.25 362 PRO A O 1
ATOM 2782 N N . GLU A 1 363 ? 21.880 -6.452 -39.981 1.00 61.03 363 GLU A N 1
ATOM 2783 C CA . GLU A 1 363 ? 20.941 -5.325 -39.833 1.00 61.03 363 GLU A CA 1
ATOM 2784 C C . GLU A 1 363 ? 19.959 -5.502 -38.661 1.00 61.03 363 GLU A C 1
ATOM 2786 O O . GLU A 1 363 ? 19.680 -4.561 -37.925 1.00 61.03 363 GLU A O 1
ATOM 2791 N N . THR A 1 364 ? 19.459 -6.719 -38.426 1.00 60.12 364 THR A N 1
ATOM 2792 C CA . THR A 1 364 ? 18.485 -6.982 -37.353 1.00 60.12 364 THR A CA 1
ATOM 2793 C C . THR A 1 364 ? 19.113 -6.947 -35.960 1.00 60.12 364 THR A C 1
ATOM 2795 O O . THR A 1 364 ? 18.478 -6.491 -35.013 1.00 60.12 364 THR A O 1
ATOM 2798 N N . SER A 1 365 ? 20.358 -7.415 -35.817 1.00 63.81 365 SER A N 1
ATOM 2799 C CA . SER A 1 365 ? 21.065 -7.419 -34.528 1.00 63.81 365 SER A CA 1
ATOM 2800 C C . SER A 1 365 ? 21.463 -6.008 -34.087 1.00 63.81 365 SER A C 1
ATOM 2802 O O . SER A 1 365 ? 21.377 -5.686 -32.905 1.00 63.81 365 SER A O 1
ATOM 2804 N N . GLU A 1 366 ? 21.853 -5.148 -35.029 1.00 71.25 366 GLU A N 1
ATOM 2805 C CA . GLU A 1 366 ? 22.201 -3.753 -34.746 1.00 71.25 366 GLU A CA 1
ATOM 2806 C C . GLU A 1 366 ? 20.988 -2.941 -34.264 1.00 71.25 366 GLU A C 1
ATOM 2808 O O . GLU A 1 366 ? 21.086 -2.218 -33.271 1.00 71.25 366 GLU A O 1
ATOM 2813 N N . VAL A 1 367 ? 19.823 -3.129 -34.898 1.00 70.56 367 VAL A N 1
ATOM 2814 C CA . VAL A 1 367 ? 18.563 -2.480 -34.492 1.00 70.56 367 VAL A CA 1
ATOM 2815 C C . VAL A 1 367 ? 18.153 -2.896 -33.076 1.00 70.56 367 VAL A C 1
ATOM 2817 O O . VAL A 1 367 ? 17.890 -2.033 -32.240 1.00 70.56 367 VAL A O 1
ATOM 2820 N N . ILE A 1 368 ? 18.187 -4.199 -32.768 1.00 71.75 368 ILE A N 1
ATOM 2821 C CA . ILE A 1 368 ? 17.862 -4.718 -31.428 1.00 71.75 368 ILE A CA 1
ATOM 2822 C C . ILE A 1 368 ? 18.789 -4.110 -30.367 1.00 71.75 368 ILE A C 1
ATOM 2824 O O . ILE A 1 368 ? 18.329 -3.687 -29.309 1.00 71.75 368 ILE A O 1
ATOM 2828 N N . ASN A 1 369 ? 20.089 -4.005 -30.644 1.00 78.94 369 ASN A N 1
ATOM 2829 C CA . ASN A 1 369 ? 21.039 -3.431 -29.692 1.00 78.94 369 ASN A CA 1
ATOM 2830 C C . ASN A 1 369 ? 20.779 -1.946 -29.412 1.00 78.94 369 ASN A C 1
ATOM 2832 O O . ASN A 1 369 ? 20.906 -1.510 -28.265 1.00 78.94 369 ASN A O 1
ATOM 2836 N N . LEU A 1 370 ? 20.400 -1.175 -30.435 1.00 81.94 370 LEU A N 1
ATOM 2837 C CA . LEU A 1 370 ? 20.042 0.232 -30.270 1.00 81.94 370 LEU A CA 1
ATOM 2838 C C . LEU A 1 370 ? 18.775 0.390 -29.416 1.00 81.94 370 LEU A C 1
ATOM 2840 O O . LEU A 1 370 ? 18.726 1.250 -28.534 1.00 81.94 370 LEU A O 1
ATOM 2844 N N . ASP A 1 371 ? 17.796 -0.491 -29.619 1.00 85.81 371 ASP A N 1
ATOM 2845 C CA . ASP A 1 371 ? 16.568 -0.535 -28.827 1.00 85.81 371 ASP A CA 1
ATOM 2846 C C . ASP A 1 371 ? 16.836 -0.887 -27.360 1.00 85.81 371 ASP A C 1
ATOM 2848 O O . ASP A 1 371 ? 16.355 -0.195 -26.464 1.00 85.81 371 ASP A O 1
ATOM 2852 N N . LEU A 1 372 ? 17.651 -1.914 -27.085 1.00 87.75 372 LEU A N 1
ATOM 2853 C CA . LEU A 1 372 ? 18.010 -2.277 -25.710 1.00 87.75 372 LEU A CA 1
ATOM 2854 C C . LEU A 1 372 ? 18.762 -1.139 -25.009 1.00 87.75 372 LEU A C 1
ATOM 2856 O O . LEU A 1 372 ? 18.517 -0.882 -23.831 1.00 87.75 372 LEU A O 1
ATOM 2860 N N . GLN A 1 373 ? 19.638 -0.413 -25.711 1.00 90.06 373 GLN A N 1
ATOM 2861 C CA . GLN A 1 373 ? 20.284 0.774 -25.141 1.00 90.06 373 GLN A CA 1
ATOM 2862 C C . GLN A 1 373 ? 19.279 1.885 -24.818 1.00 90.06 373 GLN A C 1
ATOM 2864 O O . GLN A 1 373 ? 19.415 2.537 -23.781 1.00 90.06 373 GLN A O 1
ATOM 2869 N N . ALA A 1 374 ? 18.272 2.107 -25.667 1.00 94.12 374 ALA A N 1
ATOM 2870 C CA . ALA A 1 374 ? 17.204 3.064 -25.388 1.00 94.12 374 ALA A CA 1
ATOM 2871 C C . ALA A 1 374 ? 16.368 2.640 -24.168 1.00 94.12 374 ALA A C 1
ATOM 2873 O O . ALA A 1 374 ? 16.134 3.458 -23.277 1.00 94.12 374 ALA A O 1
ATOM 2874 N N . MET A 1 375 ? 16.010 1.355 -24.068 1.00 95.62 375 MET A N 1
ATOM 2875 C CA . MET A 1 375 ? 15.303 0.799 -22.910 1.00 95.62 375 MET A CA 1
ATOM 2876 C C . MET A 1 375 ? 16.122 0.931 -21.620 1.00 95.62 375 MET A C 1
ATOM 2878 O O . MET A 1 375 ? 15.584 1.311 -20.585 1.00 95.62 375 MET A O 1
ATOM 2882 N N . LEU A 1 376 ? 17.435 0.691 -21.673 1.00 94.88 376 LEU A N 1
ATOM 2883 C CA . LEU A 1 376 ? 18.330 0.878 -20.529 1.00 94.88 376 LEU A CA 1
ATOM 2884 C C . LEU A 1 376 ? 18.357 2.331 -20.048 1.00 94.88 376 LEU A C 1
ATOM 2886 O O . LEU A 1 376 ? 18.254 2.574 -18.847 1.00 94.88 376 LEU A O 1
ATOM 2890 N N . LYS A 1 377 ? 18.459 3.299 -20.969 1.00 96.44 377 LYS A N 1
ATOM 2891 C CA . LYS A 1 377 ? 18.388 4.732 -20.632 1.00 96.44 377 LYS A CA 1
ATOM 2892 C C . LYS A 1 377 ? 17.060 5.060 -19.945 1.00 96.44 377 LYS A C 1
ATOM 2894 O O . LYS A 1 377 ? 17.069 5.689 -18.889 1.00 96.44 377 LYS A O 1
ATOM 2899 N N . ALA A 1 378 ? 15.947 4.560 -20.483 1.00 98.31 378 ALA A N 1
ATOM 2900 C CA . ALA A 1 378 ? 14.623 4.747 -19.897 1.00 98.31 378 ALA A CA 1
ATOM 2901 C C . ALA A 1 378 ? 14.508 4.135 -18.488 1.00 98.31 378 ALA A C 1
ATOM 2903 O O . ALA A 1 378 ? 14.058 4.817 -17.570 1.00 98.31 378 ALA A O 1
ATOM 2904 N N . CYS A 1 379 ? 14.983 2.902 -18.277 1.00 98.06 379 CYS A N 1
ATOM 2905 C CA . CYS A 1 379 ? 15.001 2.261 -16.958 1.00 98.06 379 CYS A CA 1
ATOM 2906 C C . CYS A 1 379 ? 15.832 3.055 -15.937 1.00 98.06 379 CYS A C 1
ATOM 2908 O O . CYS A 1 379 ? 15.376 3.276 -14.817 1.00 98.06 379 CYS A O 1
ATOM 2910 N N . VAL A 1 380 ? 17.027 3.527 -16.317 1.00 97.25 380 VAL A N 1
ATOM 2911 C CA . VAL A 1 380 ? 17.875 4.355 -15.439 1.00 97.25 380 VAL A CA 1
ATOM 2912 C C . VAL A 1 380 ? 17.174 5.671 -15.100 1.00 97.25 380 VAL A C 1
ATOM 2914 O O . VAL A 1 380 ? 17.149 6.062 -13.938 1.00 97.25 380 VAL A O 1
ATOM 2917 N N . ALA A 1 381 ? 16.572 6.350 -16.078 1.00 98.06 381 ALA A N 1
ATOM 2918 C CA . ALA A 1 381 ? 15.836 7.590 -15.839 1.00 98.06 381 ALA A CA 1
ATOM 2919 C C . ALA A 1 381 ? 14.637 7.389 -14.896 1.00 98.06 381 ALA A C 1
ATOM 2921 O O . ALA A 1 381 ? 14.467 8.167 -13.961 1.00 98.06 381 ALA A O 1
ATOM 2922 N N . LEU A 1 382 ? 13.844 6.331 -15.099 1.00 98.38 382 LEU A N 1
ATOM 2923 C CA . LEU A 1 382 ? 12.683 6.010 -14.262 1.00 98.38 382 LEU A CA 1
ATOM 2924 C C . LEU A 1 382 ? 13.079 5.551 -12.852 1.00 98.38 382 LEU A C 1
ATOM 2926 O O . LEU A 1 382 ? 12.313 5.765 -11.918 1.00 98.38 382 LEU A O 1
ATOM 2930 N N . SER A 1 383 ? 14.286 5.005 -12.663 1.00 97.50 383 SER A N 1
ATOM 2931 C CA . SER A 1 383 ? 14.802 4.651 -11.329 1.00 97.50 383 SER A CA 1
ATOM 2932 C C . SER A 1 383 ? 15.002 5.858 -10.397 1.00 97.50 383 SER A C 1
ATOM 2934 O O . SER A 1 383 ? 15.126 5.679 -9.189 1.00 97.50 383 SER A O 1
ATOM 2936 N N . PHE A 1 384 ? 15.026 7.082 -10.942 1.00 97.00 384 PHE A N 1
ATOM 2937 C CA . PHE A 1 384 ? 15.088 8.325 -10.167 1.00 97.00 384 PHE A CA 1
ATOM 2938 C C . PHE A 1 384 ? 13.719 8.840 -9.716 1.00 97.00 384 PHE A C 1
ATOM 2940 O O . PHE A 1 384 ? 13.671 9.835 -8.996 1.00 97.00 384 PHE A O 1
ATOM 2947 N N . ALA A 1 385 ? 12.614 8.228 -10.153 1.00 97.31 385 ALA A N 1
ATOM 2948 C CA . ALA A 1 385 ? 11.288 8.645 -9.724 1.00 97.31 385 ALA A CA 1
ATOM 2949 C C . ALA A 1 385 ? 11.132 8.403 -8.215 1.00 97.31 385 ALA A C 1
ATOM 2951 O O . ALA A 1 385 ? 11.171 7.270 -7.750 1.00 97.31 385 ALA A O 1
ATOM 2952 N N . SER A 1 386 ? 10.996 9.481 -7.454 1.00 95.62 386 SER A N 1
ATOM 2953 C CA . SER A 1 386 ? 10.763 9.457 -6.012 1.00 95.62 386 SER A CA 1
ATOM 2954 C C . SER A 1 386 ? 10.188 10.795 -5.552 1.00 95.62 386 SER A C 1
ATOM 2956 O O . SER A 1 386 ? 10.120 11.744 -6.343 1.00 95.62 386 SER A O 1
ATOM 2958 N N . GLU A 1 387 ? 9.832 10.895 -4.272 1.00 94.75 387 GLU A N 1
ATOM 2959 C CA . GLU A 1 387 ? 9.499 12.166 -3.610 1.00 94.75 387 GLU A CA 1
ATOM 2960 C C . GLU A 1 387 ? 10.500 13.288 -3.945 1.00 94.75 387 GLU A C 1
ATOM 2962 O O . GLU A 1 387 ? 10.104 14.360 -4.405 1.00 94.75 387 GLU A O 1
ATOM 2967 N N . SER A 1 388 ? 11.807 13.005 -3.853 1.00 93.25 388 SER A N 1
ATOM 2968 C CA . SER A 1 388 ? 12.875 13.996 -4.068 1.00 93.25 388 SER A CA 1
ATOM 2969 C C . SER A 1 388 ? 12.863 14.644 -5.454 1.00 93.25 388 SER A C 1
ATOM 2971 O O . SER A 1 388 ? 13.343 15.766 -5.634 1.00 93.25 388 SER A O 1
ATOM 2973 N N . LEU A 1 389 ? 12.315 13.947 -6.450 1.00 94.19 389 LEU A N 1
ATOM 2974 C CA . LEU A 1 389 ? 12.189 14.464 -7.807 1.00 94.19 389 LEU A CA 1
ATOM 2975 C C . LEU A 1 389 ? 11.083 15.529 -7.904 1.00 94.19 389 LEU A C 1
ATOM 2977 O O . LEU A 1 389 ? 11.137 16.410 -8.768 1.00 94.19 389 LEU A O 1
ATOM 2981 N N . LEU A 1 390 ? 10.110 15.475 -6.994 1.00 94.62 390 LEU A N 1
ATOM 2982 C CA . LEU A 1 390 ? 8.954 16.362 -6.909 1.00 94.62 390 LEU A CA 1
ATOM 2983 C C . LEU A 1 390 ? 9.127 17.496 -5.884 1.00 94.62 390 LEU A C 1
ATOM 2985 O O . LEU A 1 390 ? 8.398 18.484 -5.984 1.00 94.62 390 LEU A O 1
ATOM 2989 N N . ASP A 1 391 ? 10.110 17.418 -4.976 1.00 91.50 391 ASP A N 1
ATOM 2990 C CA . ASP A 1 391 ? 10.392 18.427 -3.934 1.00 91.50 391 ASP A CA 1
ATOM 2991 C C . ASP A 1 391 ? 10.345 19.864 -4.464 1.00 91.50 391 ASP A C 1
ATOM 2993 O O . ASP A 1 391 ? 9.697 20.743 -3.901 1.00 91.50 391 ASP A O 1
ATOM 2997 N N . SER A 1 392 ? 11.025 20.119 -5.585 1.00 90.38 392 SER A N 1
ATOM 2998 C CA . SER A 1 392 ? 11.110 21.465 -6.164 1.00 90.38 392 SER A CA 1
ATOM 2999 C C . SER A 1 392 ? 9.753 22.019 -6.606 1.00 90.38 392 SER A C 1
ATOM 3001 O O . SER A 1 392 ? 9.546 23.234 -6.560 1.00 90.38 392 SER A O 1
ATOM 3003 N N . PHE A 1 393 ? 8.825 21.147 -7.006 1.00 93.62 393 PHE A N 1
ATOM 3004 C CA . PHE A 1 393 ? 7.465 21.522 -7.363 1.00 93.62 393 PHE A CA 1
ATOM 3005 C C . PHE A 1 393 ? 6.625 21.806 -6.112 1.00 93.62 393 PHE A C 1
ATOM 3007 O O . PHE A 1 393 ? 6.076 22.905 -5.989 1.00 93.62 393 PHE A O 1
ATOM 3014 N N . PHE A 1 394 ? 6.556 20.853 -5.177 1.00 94.38 394 PHE A N 1
ATOM 3015 C CA . PHE A 1 394 ? 5.693 20.960 -3.994 1.00 94.38 394 PHE A CA 1
ATOM 3016 C C . PHE A 1 394 ? 6.197 21.973 -2.962 1.00 94.38 394 PHE A C 1
ATOM 3018 O O . PHE A 1 394 ? 5.391 22.616 -2.296 1.00 94.38 394 PHE A O 1
ATOM 3025 N N . ALA A 1 395 ? 7.497 22.283 -2.947 1.00 92.94 395 ALA A N 1
ATOM 3026 C CA . ALA A 1 395 ? 8.037 23.402 -2.172 1.00 92.94 395 ALA A CA 1
ATOM 3027 C C . ALA A 1 395 ? 7.432 24.771 -2.553 1.00 92.94 395 ALA A C 1
ATOM 3029 O O . ALA A 1 395 ? 7.524 25.721 -1.776 1.00 92.94 395 ALA A O 1
ATOM 3030 N N . HIS A 1 396 ? 6.826 24.898 -3.742 1.00 92.19 396 HIS A N 1
ATOM 3031 C CA . HIS A 1 396 ? 6.311 26.167 -4.270 1.00 92.19 396 HIS A CA 1
ATOM 3032 C C . HIS A 1 396 ? 4.853 26.092 -4.752 1.00 92.19 396 HIS A C 1
ATOM 3034 O O . HIS A 1 396 ? 4.359 27.045 -5.365 1.00 92.19 396 HIS A O 1
ATOM 3040 N N . SER A 1 397 ? 4.160 24.971 -4.544 1.00 92.69 397 SER A N 1
ATOM 3041 C CA . SER A 1 397 ? 2.814 24.756 -5.075 1.00 92.69 397 SER A CA 1
ATOM 3042 C C . SER A 1 397 ? 2.000 23.825 -4.184 1.00 92.69 397 SER A C 1
ATOM 3044 O O . SER A 1 397 ? 2.333 22.659 -4.044 1.00 92.69 397 SER A O 1
ATOM 3046 N N . ASP A 1 398 ? 0.855 24.318 -3.724 1.00 92.94 398 ASP A N 1
ATOM 3047 C CA . ASP A 1 398 ? -0.209 23.584 -3.024 1.00 92.94 398 ASP A CA 1
ATOM 3048 C C . ASP A 1 398 ? -1.357 23.158 -3.966 1.00 92.94 398 ASP A C 1
ATOM 3050 O O . ASP A 1 398 ? -2.423 22.716 -3.535 1.00 92.94 398 ASP A O 1
ATOM 3054 N N . ALA A 1 399 ? -1.183 23.347 -5.280 1.00 94.88 399 ALA A N 1
ATOM 3055 C CA . ALA A 1 399 ? -2.211 23.031 -6.263 1.00 94.88 399 ALA A CA 1
ATOM 3056 C C . ALA A 1 399 ? -2.590 21.544 -6.222 1.00 94.88 399 ALA A C 1
ATOM 3058 O O . ALA A 1 399 ? -1.717 20.684 -6.215 1.00 94.88 399 ALA A O 1
ATOM 3059 N N . VAL A 1 400 ? -3.888 21.256 -6.352 1.00 95.00 400 VAL A N 1
ATOM 3060 C CA . VAL A 1 400 ? -4.437 19.893 -6.460 1.00 95.00 400 VAL A CA 1
ATOM 3061 C C . VAL A 1 400 ? -5.203 19.687 -7.775 1.00 95.00 400 VAL A C 1
ATOM 3063 O O . VAL A 1 400 ? -5.523 20.629 -8.514 1.00 95.00 400 VAL A O 1
ATOM 3066 N N . GLY A 1 401 ? -5.486 18.429 -8.104 1.00 92.69 401 GLY A N 1
ATOM 3067 C CA . GLY A 1 401 ? -6.360 18.024 -9.198 1.00 92.69 401 GLY A CA 1
ATOM 3068 C C . GLY A 1 401 ? -5.902 18.514 -10.583 1.00 92.69 401 GLY A C 1
ATOM 3069 O O . GLY A 1 401 ? -4.713 18.465 -10.906 1.00 92.69 401 GLY A O 1
ATOM 3070 N N . PRO A 1 402 ? -6.822 18.979 -11.455 1.00 94.19 402 PRO A N 1
ATOM 3071 C CA . PRO A 1 402 ? -6.474 19.408 -12.814 1.00 94.19 402 PRO A CA 1
ATOM 3072 C C . PRO A 1 402 ? -5.435 20.536 -12.875 1.00 94.19 402 PRO A C 1
ATOM 3074 O O . PRO A 1 402 ? -4.611 20.561 -13.793 1.00 94.19 402 PRO A O 1
ATOM 3077 N N . LEU A 1 403 ? -5.458 21.467 -11.912 1.00 96.38 403 LEU A N 1
ATOM 3078 C CA . LEU A 1 403 ? -4.497 22.568 -11.860 1.00 96.38 403 LEU A CA 1
ATOM 3079 C C . LEU A 1 403 ? -3.088 22.052 -11.560 1.00 96.38 403 LEU A C 1
ATOM 3081 O O . LEU A 1 403 ? -2.146 22.463 -12.241 1.00 96.38 403 LEU A O 1
ATOM 3085 N N . MET A 1 404 ? -2.968 21.137 -10.593 1.00 96.38 404 MET A N 1
ATOM 3086 C CA . MET A 1 404 ? -1.712 20.461 -10.267 1.00 96.38 404 MET A CA 1
ATOM 3087 C C . MET A 1 404 ? -1.140 19.767 -11.496 1.00 96.38 404 MET A C 1
ATOM 3089 O O . MET A 1 404 ? -0.037 20.094 -11.922 1.00 96.38 404 MET A O 1
ATOM 3093 N N . ARG A 1 405 ? -1.932 18.908 -12.151 1.00 95.19 405 ARG A N 1
ATOM 3094 C CA . ARG A 1 405 ? -1.496 18.160 -13.343 1.00 95.19 405 ARG A CA 1
ATOM 3095 C C . ARG A 1 405 ? -1.004 19.07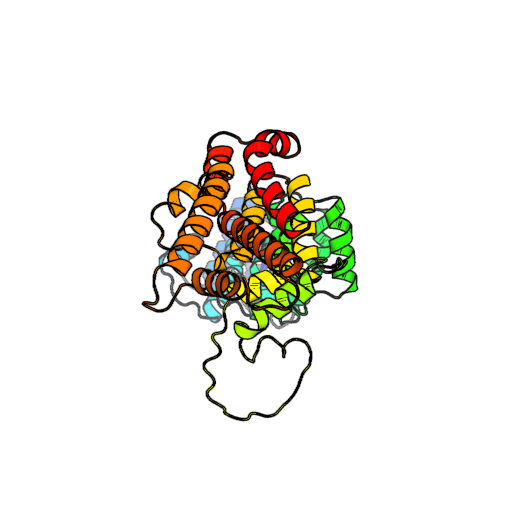2 -14.461 1.00 95.19 405 ARG A C 1
ATOM 3097 O O . ARG A 1 405 ? 0.002 18.777 -15.096 1.00 95.19 405 ARG A O 1
ATOM 3104 N N . ARG A 1 406 ? -1.670 20.211 -14.684 1.00 96.38 406 ARG A N 1
ATOM 3105 C CA . ARG A 1 406 ? -1.225 21.201 -15.676 1.00 96.38 406 ARG A CA 1
ATOM 3106 C C . ARG A 1 406 ? 0.133 21.809 -15.318 1.00 96.38 406 ARG A C 1
ATOM 3108 O O . ARG A 1 406 ? 0.942 22.010 -16.216 1.00 96.38 406 ARG A O 1
ATOM 3115 N N . LYS A 1 407 ? 0.377 22.124 -14.044 1.00 96.06 407 LYS A N 1
ATOM 3116 C CA . LYS A 1 407 ? 1.648 22.715 -13.598 1.00 96.06 407 LYS A CA 1
ATOM 3117 C C . LYS A 1 407 ? 2.781 21.685 -13.484 1.00 96.06 407 LYS A C 1
ATOM 3119 O O . LYS A 1 407 ? 3.925 22.047 -13.719 1.00 96.06 407 LYS A O 1
ATOM 3124 N N . MET A 1 408 ? 2.464 20.426 -13.180 1.00 95.06 408 MET A N 1
ATOM 3125 C CA . MET A 1 408 ? 3.426 19.321 -13.057 1.00 95.06 408 MET A CA 1
ATOM 3126 C C . MET A 1 408 ? 3.916 18.765 -14.399 1.00 95.06 408 MET A C 1
ATOM 3128 O O . MET A 1 408 ? 4.799 17.911 -14.407 1.00 95.06 408 MET A O 1
ATOM 3132 N N . LYS A 1 409 ? 3.385 19.230 -15.537 1.00 94.88 409 LYS A N 1
ATOM 3133 C CA . LYS A 1 409 ? 3.811 18.793 -16.880 1.00 94.88 409 LYS A CA 1
ATOM 3134 C C . LYS A 1 409 ? 5.338 18.704 -17.059 1.00 94.88 409 LYS A C 1
ATOM 3136 O O . LYS A 1 409 ? 5.771 17.656 -17.524 1.00 94.88 409 LYS A O 1
ATOM 3141 N N . PRO A 1 410 ? 6.161 19.680 -16.618 1.00 94.19 410 PRO A N 1
ATOM 3142 C CA . PRO A 1 410 ? 7.620 19.589 -16.750 1.00 94.19 410 PRO A CA 1
ATOM 3143 C C . PRO A 1 410 ? 8.263 18.418 -15.987 1.00 94.19 410 PRO A C 1
ATOM 3145 O O . PRO A 1 410 ? 9.349 17.978 -16.343 1.00 94.19 410 PRO A O 1
ATOM 3148 N N . TRP A 1 411 ? 7.601 17.884 -14.956 1.00 93.94 411 TRP A N 1
ATOM 3149 C CA . TRP A 1 411 ? 8.056 16.703 -14.218 1.00 93.94 411 TRP A CA 1
ATOM 3150 C C . TRP A 1 411 ? 7.488 15.407 -14.804 1.00 93.94 411 TRP A C 1
ATOM 3152 O O . TRP A 1 411 ? 8.174 14.387 -14.853 1.00 93.94 411 TRP A O 1
ATOM 3162 N N . ILE A 1 412 ? 6.240 15.442 -15.270 1.00 95.06 412 ILE A N 1
ATOM 3163 C CA . ILE A 1 412 ? 5.525 14.260 -15.761 1.00 95.06 412 ILE A CA 1
ATOM 3164 C C . ILE A 1 412 ? 5.943 13.904 -17.193 1.00 95.06 412 ILE A C 1
ATOM 3166 O O . ILE A 1 412 ? 6.204 12.741 -17.481 1.00 95.06 412 ILE A O 1
ATOM 3170 N N . GLU A 1 413 ? 6.023 14.879 -18.100 1.00 96.75 413 GLU A N 1
ATOM 3171 C CA . GLU A 1 413 ? 6.254 14.636 -19.531 1.00 96.75 413 GLU A CA 1
ATOM 3172 C C . GLU A 1 413 ? 7.601 13.951 -19.825 1.00 96.75 413 GLU A C 1
ATOM 3174 O O . GLU A 1 413 ? 7.597 12.994 -20.604 1.00 96.75 413 GLU A O 1
ATOM 3179 N N . PRO A 1 414 ? 8.734 14.319 -19.186 1.00 97.62 414 PRO A N 1
ATOM 3180 C CA . PRO A 1 414 ? 9.986 13.603 -19.414 1.00 97.62 414 PRO A CA 1
ATOM 3181 C C . PRO A 1 414 ? 9.926 12.144 -18.946 1.00 97.62 414 PRO A C 1
ATOM 3183 O O . PRO A 1 414 ? 10.483 11.276 -19.616 1.00 97.62 414 PRO A O 1
ATOM 3186 N N . MET A 1 415 ? 9.223 11.857 -17.842 1.00 97.69 415 MET A N 1
ATOM 3187 C CA . MET A 1 415 ? 9.038 10.489 -17.335 1.00 97.69 415 MET A CA 1
ATOM 3188 C C . MET A 1 415 ? 8.088 9.680 -18.228 1.00 97.69 415 MET A C 1
ATOM 3190 O O . MET A 1 415 ? 8.400 8.544 -18.581 1.00 97.69 415 MET A O 1
ATOM 3194 N N . LEU A 1 416 ? 6.980 10.278 -18.683 1.00 97.50 416 LEU A N 1
ATOM 3195 C CA . LEU A 1 416 ? 6.081 9.668 -19.671 1.00 97.50 416 LEU A CA 1
ATOM 3196 C C . LEU A 1 416 ? 6.805 9.344 -20.979 1.00 97.50 416 LEU A C 1
ATOM 3198 O O . LEU A 1 416 ? 6.563 8.294 -21.565 1.00 97.50 416 LEU A O 1
ATOM 3202 N N . ALA A 1 417 ? 7.723 10.203 -21.429 1.00 98.00 417 ALA A N 1
ATOM 3203 C CA . ALA A 1 417 ? 8.529 9.918 -22.610 1.00 98.00 417 ALA A CA 1
ATOM 3204 C C . ALA A 1 417 ? 9.388 8.654 -22.428 1.00 98.00 417 ALA A C 1
ATOM 3206 O O . ALA A 1 417 ? 9.496 7.865 -23.363 1.00 98.00 417 ALA A O 1
ATOM 3207 N N . GLN A 1 418 ? 9.939 8.415 -21.230 1.00 98.38 418 GLN A N 1
ATOM 3208 C CA . GLN A 1 418 ? 10.682 7.181 -20.942 1.00 98.38 418 GLN A CA 1
ATOM 3209 C C . GLN A 1 418 ? 9.763 5.957 -20.878 1.00 98.38 418 GLN A C 1
ATOM 3211 O O . GLN A 1 418 ? 10.123 4.900 -21.384 1.00 98.38 418 GLN A O 1
ATOM 3216 N N . ILE A 1 419 ? 8.558 6.100 -20.321 1.00 98.06 419 ILE A N 1
ATOM 3217 C CA . ILE A 1 419 ? 7.546 5.033 -20.342 1.00 98.06 419 ILE A CA 1
ATOM 3218 C C . ILE A 1 419 ? 7.183 4.668 -21.785 1.00 98.06 419 ILE A C 1
ATOM 3220 O O . ILE A 1 419 ? 7.155 3.487 -22.119 1.00 98.06 419 ILE A O 1
ATOM 3224 N N . ASN A 1 420 ? 6.988 5.660 -22.658 1.00 97.25 420 ASN A N 1
ATOM 3225 C CA . ASN A 1 420 ? 6.673 5.427 -24.067 1.00 97.25 420 ASN A CA 1
ATOM 3226 C C . ASN A 1 420 ? 7.789 4.663 -24.793 1.00 97.25 420 ASN A C 1
ATOM 3228 O O . ASN A 1 420 ? 7.480 3.769 -25.572 1.00 97.25 420 ASN A O 1
ATOM 3232 N N . VAL A 1 421 ? 9.065 4.953 -24.502 1.00 96.81 421 VAL A N 1
ATOM 3233 C CA . VAL A 1 421 ? 10.213 4.191 -25.043 1.00 96.81 421 VAL A CA 1
ATOM 3234 C C . VAL A 1 421 ? 10.144 2.709 -24.659 1.00 96.81 421 VAL A C 1
ATOM 3236 O O . VAL A 1 421 ? 10.551 1.851 -25.435 1.00 96.81 421 VAL A O 1
ATOM 3239 N N . LEU A 1 422 ? 9.624 2.390 -23.471 1.00 96.88 422 LEU A N 1
ATOM 3240 C CA . LEU A 1 422 ? 9.473 1.010 -22.998 1.00 96.88 422 LEU A CA 1
ATOM 3241 C C . LEU A 1 422 ? 8.204 0.313 -23.525 1.00 96.88 422 LEU A C 1
ATOM 3243 O O . LEU A 1 422 ? 8.052 -0.893 -23.326 1.00 96.88 422 LEU A O 1
ATOM 3247 N N . GLN A 1 423 ? 7.293 1.054 -24.161 1.00 94.31 423 GLN A N 1
ATOM 3248 C CA . GLN A 1 423 ? 6.052 0.535 -24.751 1.00 94.31 423 GLN A CA 1
ATOM 3249 C C . GLN A 1 423 ? 6.115 0.385 -26.281 1.00 94.31 423 GLN A C 1
ATOM 3251 O O . GLN A 1 423 ? 5.258 -0.299 -26.843 1.00 94.31 423 GLN A O 1
ATOM 3256 N N . SER A 1 424 ? 7.070 1.051 -26.946 1.00 83.25 424 SER A N 1
ATOM 3257 C CA . SER A 1 424 ? 7.122 1.248 -28.407 1.00 83.25 424 SER A CA 1
ATOM 3258 C C . SER A 1 424 ? 7.927 0.216 -29.199 1.00 83.25 424 SER A C 1
ATOM 3260 O O . SER A 1 424 ? 9.146 0.077 -28.936 1.00 83.25 424 SER A O 1
#